Protein AF-A0A7X8EUK7-F1 (afdb_monomer)

pLDDT: mean 89.09, std 11.74, range [38.31, 98.75]

Secondary structure (DSSP, 8-state):
----HHHHHHHHHHHHHTT--BHHHHHHHHHHHHHHHHHHHHHHTTTS-HHHHHHHHHHHHHHHHHHHHHHHHHHHIIIII-HHHHHSBPPHHHHHHHHHHHHHHHHHHHGGGHHHHHHHHHHHTT--TTS---TTS-SS--GGGGGSHHHHHHHHHHHHHHHHHHHHHHHHHHHHHHHHT-HHHHHHHHHHHHHHHHHHHHHHHHHHHHHTS---HHHHHHHHHHHHHHHHHHHHHHHHHHHHHHHHHHHHTT----HHHHHHHHHHHHHHHHHHHHHHHHHHHT-HHHHHHHHHHHHHHHHHHHHHHHHHHHHHHTT-S-HHHHHHHHHHHHHHHHHHHHHHHHHHHHHHHHHHHHHHHHHHGGG-

Nearest PDB structures (foldseek):
  4q25-assembly1_B  TM=9.338E-01  e=1.033E-05  Pseudomonas aeruginosa PAO1
  1t72-assembly1_A  TM=9.064E-01  e=1.713E-05  Aquifex aeolicus
  1sum-assembly1_B  TM=8.845E-01  e=3.504E-05  Thermotoga maritima
  2cmr-assembly1_A  TM=4.093E-01  e=2.788E+00  Human immunodeficiency virus 1
  8qag-assembly1_A  TM=2.394E-01  e=1.104E+00  synthetic construct

Solvent-accessible surface area (backbone atoms only — not comparable to full-atom values): 18974 Å² total; per-residue (Å²): 137,86,90,45,60,68,61,54,52,51,50,53,30,52,44,18,71,72,68,72,33,35,30,48,59,49,54,55,50,50,41,52,46,52,46,55,52,30,51,56,42,45,60,66,23,64,91,49,55,73,65,50,35,32,50,26,42,34,53,39,50,52,31,48,53,36,34,53,53,54,48,52,51,48,50,47,39,37,68,73,74,40,47,68,60,25,66,33,70,37,51,45,67,54,53,52,50,52,54,52,48,48,57,52,50,36,47,68,68,45,54,87,47,41,69,62,45,48,54,51,19,36,54,73,68,67,58,65,98,80,59,80,76,64,81,47,58,72,84,56,67,55,81,79,40,56,84,41,49,75,58,36,52,52,28,47,51,54,43,52,50,51,51,46,53,53,40,52,53,34,41,56,36,12,52,47,14,45,75,71,64,37,69,67,38,30,55,49,28,54,56,47,36,57,30,46,51,48,38,40,53,53,51,47,56,49,46,53,55,52,71,74,45,96,63,51,74,68,54,48,55,48,47,56,50,48,50,52,39,42,51,36,47,40,52,38,31,53,37,25,39,52,41,19,53,50,29,51,52,28,59,77,70,70,50,65,77,51,74,67,54,48,57,56,47,52,58,40,48,53,30,26,53,49,8,35,54,24,12,50,49,9,62,72,69,69,37,53,69,33,20,55,51,11,48,56,24,33,58,48,28,54,52,42,46,56,51,51,51,52,53,48,52,52,32,49,77,67,68,72,52,59,70,70,47,47,52,56,50,55,55,48,46,51,38,46,42,52,38,17,53,33,18,39,55,43,12,47,51,44,48,51,52,54,54,50,52,55,50,53,54,60,55,60,62,73,78,116

Structure (mmCIF, N/CA/C/O backbone):
data_AF-A0A7X8EUK7-F1
#
_entry.id   AF-A0A7X8EUK7-F1
#
loop_
_atom_site.group_PDB
_atom_site.id
_atom_site.type_symbol
_atom_site.label_atom_id
_atom_site.label_alt_id
_atom_site.label_comp_id
_atom_site.label_asym_id
_atom_site.label_entity_id
_atom_site.label_seq_id
_atom_site.pdbx_PDB_ins_code
_atom_site.Cartn_x
_atom_site.Cartn_y
_atom_site.Cartn_z
_atom_site.occupancy
_atom_site.B_iso_or_equiv
_atom_site.auth_seq_id
_atom_site.auth_comp_id
_atom_site.auth_asym_id
_atom_site.auth_atom_id
_atom_site.pdbx_PDB_model_num
ATOM 1 N N . ILE A 1 1 ? 36.193 -11.032 -22.581 1.00 46.53 1 ILE A N 1
ATOM 2 C CA . ILE A 1 1 ? 34.739 -11.319 -22.522 1.00 46.53 1 ILE A CA 1
ATOM 3 C C . ILE A 1 1 ? 34.032 -9.972 -22.578 1.00 46.53 1 ILE A C 1
ATOM 5 O O . ILE A 1 1 ? 34.291 -9.153 -21.710 1.00 46.53 1 ILE A O 1
ATOM 9 N N . ILE A 1 2 ? 33.251 -9.698 -23.626 1.00 54.19 2 ILE A N 1
ATOM 10 C CA . ILE A 1 2 ? 32.552 -8.415 -23.804 1.00 54.19 2 ILE A CA 1
ATOM 11 C C . ILE A 1 2 ? 31.117 -8.608 -23.311 1.00 54.19 2 ILE A C 1
ATOM 13 O O . ILE A 1 2 ? 30.383 -9.389 -23.901 1.00 54.19 2 ILE A O 1
ATOM 17 N N . GLN A 1 3 ? 30.745 -7.936 -22.220 1.00 60.72 3 GLN A N 1
ATOM 18 C CA . GLN A 1 3 ? 29.404 -7.995 -21.603 1.00 60.72 3 GLN A CA 1
ATOM 19 C C . GLN A 1 3 ? 28.557 -6.745 -21.918 1.00 60.72 3 GLN A C 1
ATOM 21 O O . GLN A 1 3 ? 27.547 -6.491 -21.270 1.00 60.72 3 GLN A O 1
ATOM 26 N N . SER A 1 4 ? 28.979 -5.936 -22.897 1.00 68.75 4 SER A N 1
ATOM 27 C CA . SER A 1 4 ? 28.306 -4.697 -23.298 1.00 68.75 4 SER A CA 1
ATOM 28 C C . SER A 1 4 ? 27.824 -4.782 -24.747 1.00 68.75 4 SER A C 1
ATOM 30 O O . SER A 1 4 ? 28.620 -4.998 -25.667 1.00 68.75 4 SER A O 1
ATOM 32 N N . SER A 1 5 ? 26.515 -4.580 -24.943 1.00 73.94 5 SER A N 1
ATOM 33 C CA . SER A 1 5 ? 25.882 -4.547 -26.268 1.00 73.94 5 SER A CA 1
ATOM 34 C C . SER A 1 5 ? 26.504 -3.470 -27.158 1.00 73.94 5 SER A C 1
ATOM 36 O O . SER A 1 5 ? 26.914 -3.749 -28.286 1.00 73.94 5 SER A O 1
ATOM 38 N N . SER A 1 6 ? 26.677 -2.258 -26.619 1.00 76.75 6 SER A N 1
ATOM 39 C CA . SER A 1 6 ? 27.238 -1.117 -27.348 1.00 76.75 6 SER A CA 1
ATOM 40 C C . SER A 1 6 ? 28.695 -1.348 -27.752 1.00 76.75 6 SER A C 1
ATOM 42 O O . SER A 1 6 ? 29.075 -1.018 -28.875 1.00 76.75 6 SER A O 1
ATOM 44 N N . ALA A 1 7 ? 29.492 -2.001 -26.900 1.00 81.56 7 ALA A N 1
ATOM 45 C CA . ALA A 1 7 ? 30.862 -2.379 -27.240 1.00 81.56 7 ALA A CA 1
ATOM 46 C C . ALA A 1 7 ? 30.914 -3.398 -28.394 1.00 81.56 7 ALA A C 1
ATOM 48 O O . ALA A 1 7 ? 31.752 -3.272 -29.286 1.00 81.56 7 ALA A O 1
ATOM 49 N N . SER A 1 8 ? 30.005 -4.383 -28.417 1.00 85.19 8 SER A N 1
ATOM 50 C CA . SER A 1 8 ? 29.939 -5.372 -29.506 1.00 85.19 8 SER A CA 1
ATOM 51 C C . SER A 1 8 ? 29.565 -4.738 -30.853 1.00 85.19 8 SER A C 1
ATOM 53 O O . SER A 1 8 ? 30.238 -4.974 -31.857 1.00 85.19 8 SER A O 1
ATOM 55 N N . VAL A 1 9 ? 28.571 -3.840 -30.856 1.00 86.06 9 VAL A N 1
ATOM 56 C CA . VAL A 1 9 ? 28.154 -3.083 -32.046 1.00 86.06 9 VAL A CA 1
ATOM 57 C C . VAL A 1 9 ? 29.289 -2.186 -32.549 1.00 86.06 9 VAL A C 1
ATOM 59 O O . VAL A 1 9 ? 29.547 -2.161 -33.752 1.00 86.06 9 VAL A O 1
ATOM 62 N N . GLY A 1 10 ? 30.017 -1.512 -31.652 1.00 87.69 10 GLY A N 1
ATOM 63 C CA . GLY A 1 10 ? 31.154 -0.661 -32.020 1.00 87.69 10 GLY A CA 1
ATOM 64 C C . GLY A 1 10 ? 32.303 -1.429 -32.681 1.00 87.69 10 GLY A C 1
ATOM 65 O O . GLY A 1 10 ? 32.915 -0.939 -33.634 1.00 87.69 10 GLY A O 1
ATOM 66 N N . ILE A 1 11 ? 32.563 -2.670 -32.256 1.00 90.56 11 ILE A N 1
ATOM 67 C CA . ILE A 1 11 ? 33.559 -3.534 -32.909 1.00 90.56 11 ILE A CA 1
ATOM 68 C C . ILE A 1 11 ? 33.102 -3.906 -34.320 1.00 90.56 11 ILE A C 1
ATOM 70 O O . ILE A 1 11 ? 33.879 -3.780 -35.267 1.00 90.56 11 ILE A O 1
ATOM 74 N N . LEU A 1 12 ? 31.840 -4.315 -34.484 1.00 92.06 12 LEU A N 1
ATOM 75 C CA . LEU A 1 12 ? 31.295 -4.665 -35.796 1.00 92.06 12 LEU A CA 1
ATOM 76 C C . LEU A 1 12 ? 31.322 -3.471 -36.764 1.00 92.06 12 LEU A C 1
ATOM 78 O O . LEU A 1 12 ? 31.710 -3.624 -37.922 1.00 92.06 12 LEU A O 1
ATOM 82 N N . GLN A 1 13 ? 30.969 -2.276 -36.286 1.00 92.38 13 GLN A N 1
ATOM 83 C CA . GLN A 1 13 ? 31.076 -1.032 -37.052 1.00 92.38 13 GLN A CA 1
ATOM 84 C C . GLN A 1 13 ? 32.521 -0.743 -37.464 1.00 92.38 13 GLN A C 1
ATOM 86 O O . GLN A 1 13 ? 32.773 -0.413 -38.621 1.00 92.38 13 GLN A O 1
ATOM 91 N N . THR A 1 14 ? 33.479 -0.916 -36.552 1.00 91.94 14 THR A N 1
ATOM 92 C CA . THR A 1 14 ? 34.905 -0.724 -36.852 1.00 91.94 14 THR A CA 1
ATOM 93 C C . THR A 1 14 ? 35.380 -1.679 -37.950 1.00 91.94 14 THR A C 1
ATOM 95 O O . THR A 1 14 ? 36.020 -1.252 -38.907 1.00 91.94 14 THR A O 1
ATOM 98 N N . LEU A 1 15 ? 34.999 -2.958 -37.878 1.00 92.00 15 LEU A N 1
ATOM 99 C CA . LEU A 1 15 ? 35.332 -3.955 -38.903 1.00 92.00 15 LEU A CA 1
ATOM 100 C C . LEU A 1 15 ? 34.689 -3.636 -40.262 1.00 92.00 15 LEU A C 1
ATOM 102 O O . LEU A 1 15 ? 35.318 -3.805 -41.309 1.00 92.00 15 LEU A O 1
ATOM 106 N N . ALA A 1 16 ? 33.449 -3.144 -40.255 1.00 93.06 16 ALA A N 1
ATOM 107 C CA . ALA A 1 16 ? 32.768 -2.694 -41.464 1.00 93.06 16 ALA A CA 1
ATOM 108 C C . ALA A 1 16 ? 33.436 -1.451 -42.076 1.00 93.06 16 ALA A C 1
ATOM 110 O O . ALA A 1 16 ? 33.555 -1.361 -43.295 1.00 93.06 16 ALA A O 1
ATOM 111 N N . ALA A 1 17 ? 33.952 -0.537 -41.247 1.00 91.25 17 ALA A N 1
ATOM 112 C CA . ALA A 1 17 ? 34.736 0.620 -41.687 1.00 91.25 17 ALA A CA 1
ATOM 113 C C . ALA A 1 17 ? 35.985 0.218 -42.482 1.00 91.25 17 ALA A C 1
ATOM 115 O O . ALA A 1 17 ? 36.364 0.897 -43.432 1.00 91.25 17 ALA A O 1
ATOM 116 N N . SER A 1 18 ? 36.610 -0.899 -42.102 1.00 91.25 18 SER A N 1
ATOM 117 C CA . SER A 1 18 ? 37.764 -1.473 -42.799 1.00 91.25 18 SER A CA 1
ATOM 118 C C . SER A 1 18 ? 37.395 -2.243 -44.074 1.00 91.25 18 SER A C 1
ATOM 120 O O . SER A 1 18 ? 38.280 -2.799 -44.717 1.00 91.25 18 SER A O 1
ATOM 122 N N . GLY A 1 19 ? 36.110 -2.302 -44.444 1.00 87.81 19 GLY A N 1
ATOM 123 C CA . GLY A 1 19 ? 35.640 -2.998 -45.642 1.00 87.81 19 GLY A CA 1
ATOM 124 C C . GLY A 1 19 ? 35.714 -4.524 -45.543 1.00 87.81 19 GLY A C 1
ATOM 125 O O . GLY A 1 19 ? 35.818 -5.196 -46.564 1.00 87.81 19 GLY A O 1
ATOM 126 N N . LEU A 1 20 ? 35.685 -5.079 -44.326 1.00 87.69 20 LEU A N 1
ATOM 127 C CA . LEU A 1 20 ? 35.910 -6.510 -44.082 1.00 87.69 20 LEU A CA 1
ATOM 128 C C . LEU A 1 20 ? 34.624 -7.325 -43.892 1.00 87.69 20 LEU A C 1
ATOM 130 O O . LEU A 1 20 ? 34.697 -8.544 -43.746 1.00 87.69 20 LEU A O 1
ATOM 134 N N . VAL A 1 21 ? 33.454 -6.681 -43.851 1.00 94.69 21 VAL A N 1
ATOM 135 C CA . VAL A 1 21 ? 32.212 -7.325 -43.400 1.00 94.69 21 VAL A CA 1
ATOM 136 C C . VAL A 1 21 ? 31.152 -7.336 -44.507 1.00 94.69 21 VAL A C 1
ATOM 138 O O . VAL A 1 21 ? 30.598 -6.282 -44.838 1.00 94.69 21 VAL A O 1
ATOM 141 N N . PRO A 1 22 ? 30.822 -8.520 -45.055 1.00 94.69 22 PRO A N 1
ATOM 142 C CA . PRO A 1 22 ? 29.668 -8.695 -45.929 1.00 94.69 22 PRO A CA 1
ATOM 143 C C . PRO A 1 22 ? 28.351 -8.389 -45.205 1.00 94.69 22 PRO A C 1
ATOM 145 O O . PRO A 1 22 ? 28.196 -8.680 -44.015 1.00 94.69 22 PRO A O 1
ATOM 148 N N . PHE A 1 23 ? 27.373 -7.847 -45.927 1.00 94.62 23 PHE A N 1
ATOM 149 C CA . PHE A 1 23 ? 26.086 -7.429 -45.372 1.00 94.62 23 PHE A CA 1
ATOM 150 C C . PHE A 1 23 ? 25.356 -8.582 -44.685 1.00 94.62 23 PHE A C 1
ATOM 152 O O . PHE A 1 23 ? 24.884 -8.437 -43.556 1.00 94.62 23 PHE A O 1
ATOM 159 N N . ASN A 1 24 ? 25.285 -9.744 -45.334 1.00 94.19 24 ASN A N 1
ATOM 160 C CA . ASN A 1 24 ? 24.608 -10.906 -44.763 1.00 94.19 24 ASN A CA 1
ATOM 161 C C . ASN A 1 24 ? 25.242 -11.342 -43.428 1.00 94.19 24 ASN A C 1
ATOM 163 O O . ASN A 1 24 ? 24.524 -11.602 -42.465 1.00 94.19 24 ASN A O 1
ATOM 167 N N . ALA A 1 25 ? 26.573 -11.357 -43.348 1.00 94.12 25 ALA A N 1
ATOM 168 C CA . ALA A 1 25 ? 27.320 -11.709 -42.153 1.00 94.12 25 ALA A CA 1
ATOM 169 C C . ALA A 1 25 ? 27.035 -10.714 -41.025 1.00 94.12 25 ALA A C 1
ATOM 171 O O . ALA A 1 25 ? 26.732 -11.136 -39.912 1.00 94.12 25 ALA A O 1
ATOM 172 N N . ALA A 1 26 ? 27.042 -9.409 -41.318 1.00 94.38 26 ALA A N 1
ATOM 173 C CA . ALA A 1 26 ? 26.708 -8.386 -40.332 1.00 94.38 26 ALA A CA 1
ATOM 174 C C . ALA A 1 26 ? 25.299 -8.561 -39.757 1.00 94.38 26 ALA A C 1
ATOM 176 O O . ALA A 1 26 ? 25.136 -8.472 -38.544 1.00 94.38 26 ALA A O 1
ATOM 177 N N . VAL A 1 27 ? 24.295 -8.861 -40.589 1.00 94.19 27 VAL A N 1
ATOM 178 C CA . VAL A 1 27 ? 22.923 -9.098 -40.110 1.00 94.19 27 VAL A CA 1
ATOM 179 C C . VAL A 1 27 ? 22.887 -10.251 -39.109 1.00 94.19 27 VAL A C 1
ATOM 181 O O . VAL A 1 27 ? 22.342 -10.083 -38.022 1.00 94.19 27 VAL A O 1
ATOM 184 N N . TYR A 1 28 ? 23.508 -11.394 -39.414 1.00 94.00 28 TYR A N 1
ATOM 185 C CA . TYR A 1 28 ? 23.512 -12.536 -38.491 1.00 94.00 28 TYR A CA 1
ATOM 186 C C . TYR A 1 28 ? 24.353 -12.294 -37.232 1.00 94.00 28 TYR A C 1
ATOM 188 O O . TYR A 1 28 ? 23.990 -12.774 -36.159 1.00 94.00 28 TYR A O 1
ATOM 196 N N . ILE A 1 29 ? 25.436 -11.515 -37.326 1.00 93.25 29 ILE A N 1
ATOM 197 C CA . ILE A 1 29 ? 26.198 -11.086 -36.147 1.00 93.25 29 ILE A CA 1
ATOM 198 C C . ILE A 1 29 ? 25.321 -10.205 -35.247 1.00 93.25 29 ILE A C 1
ATOM 200 O O . ILE A 1 29 ? 25.274 -10.442 -34.043 1.00 93.25 29 ILE A O 1
ATOM 204 N N . ILE A 1 30 ? 24.572 -9.251 -35.812 1.00 91.75 30 ILE A N 1
ATOM 205 C CA . ILE A 1 30 ? 23.636 -8.400 -35.055 1.00 91.75 30 ILE A CA 1
ATOM 206 C C . ILE A 1 30 ? 22.572 -9.255 -34.350 1.00 91.75 30 ILE A C 1
ATOM 208 O O . ILE A 1 30 ? 22.301 -9.030 -33.173 1.00 91.75 30 ILE A O 1
ATOM 212 N N . MET A 1 31 ? 22.021 -10.270 -35.025 1.00 92.75 31 MET A N 1
ATOM 213 C CA . MET A 1 31 ? 21.087 -11.222 -34.409 1.00 92.75 31 MET A CA 1
ATOM 214 C C . MET A 1 31 ? 21.711 -11.942 -33.203 1.00 92.75 31 MET A C 1
ATOM 216 O O . MET A 1 31 ? 21.119 -11.998 -32.127 1.00 92.75 31 MET A O 1
ATOM 220 N N . GLY A 1 32 ? 22.944 -12.436 -33.354 1.00 90.44 32 GLY A N 1
ATOM 221 C CA . GLY A 1 32 ? 23.687 -13.061 -32.259 1.00 90.44 32 GLY A CA 1
ATOM 222 C C . GLY A 1 32 ? 23.960 -12.103 -31.095 1.00 90.44 32 GLY A C 1
ATOM 223 O O . GLY A 1 32 ? 23.830 -12.495 -29.937 1.00 90.44 32 GLY A O 1
ATOM 224 N N . GLN A 1 33 ? 24.277 -10.838 -31.385 1.00 88.88 33 GLN A N 1
ATOM 225 C CA . GLN A 1 33 ? 24.471 -9.805 -30.366 1.00 88.88 33 GLN A CA 1
ATOM 226 C C . GLN A 1 33 ? 23.198 -9.570 -29.542 1.00 88.88 33 GLN A C 1
ATOM 228 O O . GLN A 1 33 ? 23.301 -9.493 -28.323 1.00 88.88 33 GLN A O 1
ATOM 233 N N . ASN A 1 34 ? 22.015 -9.525 -30.169 1.00 86.75 34 ASN A N 1
ATOM 234 C CA . ASN A 1 34 ? 20.734 -9.332 -29.470 1.00 86.75 34 ASN A CA 1
ATOM 235 C C . ASN A 1 34 ? 20.377 -10.494 -28.530 1.00 86.75 34 ASN A C 1
ATOM 237 O O . ASN A 1 34 ? 19.800 -10.280 -27.470 1.00 86.75 34 ASN A O 1
ATOM 241 N N . ILE A 1 35 ? 20.764 -11.729 -28.861 1.00 89.38 35 ILE A N 1
ATOM 242 C CA . ILE A 1 35 ? 20.675 -12.839 -27.898 1.00 89.38 35 ILE A CA 1
ATOM 243 C C . ILE A 1 35 ? 21.724 -12.660 -26.789 1.00 89.38 35 ILE A C 1
ATOM 245 O O . ILE A 1 35 ? 21.432 -12.862 -25.611 1.00 89.38 35 ILE A O 1
ATOM 249 N N . GLY A 1 36 ? 22.943 -12.258 -27.154 1.00 85.88 36 GLY A N 1
ATOM 250 C CA . GLY A 1 36 ? 24.055 -12.067 -26.223 1.00 85.88 36 GLY A CA 1
ATOM 251 C C . GLY A 1 36 ? 23.775 -11.046 -25.117 1.00 85.88 36 GLY A C 1
ATOM 252 O O . GLY A 1 36 ? 24.170 -11.277 -23.976 1.00 85.88 36 GLY A O 1
ATOM 253 N N . THR A 1 37 ? 23.042 -9.964 -25.404 1.00 84.38 37 THR A N 1
ATOM 254 C CA . THR A 1 37 ? 22.663 -8.946 -24.400 1.00 84.38 37 THR A CA 1
ATOM 255 C C . THR A 1 37 ? 21.820 -9.508 -23.255 1.00 84.38 37 THR A C 1
ATOM 257 O O . THR A 1 37 ? 21.841 -8.973 -22.146 1.00 84.38 37 THR A O 1
ATOM 260 N N . CYS A 1 38 ? 21.107 -10.612 -23.491 1.00 88.19 38 CYS A N 1
ATOM 261 C CA . CYS A 1 38 ? 20.254 -11.242 -22.490 1.00 88.19 38 CYS A CA 1
ATOM 262 C C . CYS A 1 38 ? 21.061 -11.954 -21.399 1.00 88.19 38 CYS A C 1
ATOM 264 O O . CYS A 1 38 ? 20.549 -12.144 -20.297 1.00 88.19 38 CYS A O 1
ATOM 266 N N . ILE A 1 39 ? 22.320 -12.327 -21.665 1.00 87.25 39 ILE A N 1
ATOM 267 C CA . I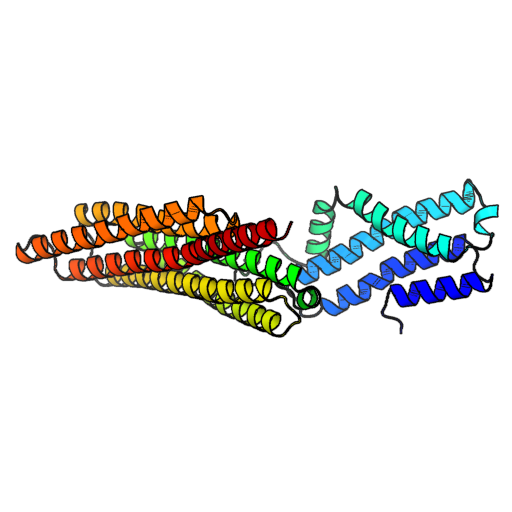LE A 1 39 ? 23.179 -13.013 -20.687 1.00 87.25 39 ILE A CA 1
ATOM 268 C C . ILE A 1 39 ? 23.374 -12.146 -19.444 1.00 87.25 39 ILE A C 1
ATOM 270 O O . ILE A 1 39 ? 23.266 -12.652 -18.329 1.00 87.25 39 ILE A O 1
ATOM 274 N N . THR A 1 40 ? 23.591 -10.842 -19.617 1.00 82.12 40 THR A N 1
ATOM 275 C CA . THR A 1 40 ? 23.768 -9.910 -18.498 1.00 82.12 40 THR A CA 1
ATOM 276 C C . THR A 1 40 ? 22.517 -9.854 -17.620 1.00 82.12 40 THR A C 1
ATOM 278 O O . THR A 1 40 ? 22.620 -9.915 -16.398 1.00 82.12 40 THR A O 1
ATOM 281 N N . ALA A 1 41 ? 21.327 -9.825 -18.232 1.00 81.62 41 ALA A N 1
ATOM 282 C CA . ALA A 1 41 ? 20.056 -9.843 -17.508 1.00 81.62 41 ALA A CA 1
ATOM 283 C C . ALA A 1 41 ? 19.824 -11.173 -16.770 1.00 81.62 41 ALA A C 1
ATOM 285 O O . ALA A 1 41 ? 19.385 -11.169 -15.622 1.00 81.62 41 ALA A O 1
ATOM 286 N N . LEU A 1 42 ? 20.164 -12.307 -17.395 1.00 85.81 42 LEU A N 1
ATOM 287 C CA . LEU A 1 42 ? 20.063 -13.627 -16.769 1.00 85.81 42 LEU A CA 1
ATOM 288 C C . LEU A 1 42 ? 21.003 -13.753 -15.569 1.00 85.81 42 LEU A C 1
ATOM 290 O O . LEU A 1 42 ? 20.552 -14.155 -14.500 1.00 85.81 42 LEU A O 1
ATOM 294 N N . LEU A 1 43 ? 22.273 -13.364 -15.719 1.00 83.19 43 LEU A N 1
ATOM 295 C CA . LEU A 1 43 ? 23.249 -13.373 -14.627 1.00 83.19 43 LEU A CA 1
ATOM 296 C C . LEU A 1 43 ? 22.824 -12.440 -13.488 1.00 83.19 43 LEU A C 1
ATOM 298 O O . LEU A 1 43 ? 22.863 -12.846 -12.332 1.00 83.19 43 LEU A O 1
ATOM 302 N N . SER A 1 44 ? 22.347 -11.235 -13.813 1.00 76.62 44 SER A N 1
ATOM 303 C CA . SER A 1 44 ? 21.826 -10.273 -12.834 1.00 76.62 44 SER A CA 1
ATOM 304 C C . SER A 1 44 ? 20.586 -10.783 -12.093 1.00 76.62 44 SER A C 1
ATOM 306 O O . SER A 1 44 ? 20.341 -10.354 -10.972 1.00 76.62 44 SER A O 1
ATOM 308 N N . SER A 1 45 ? 19.808 -11.689 -12.690 1.00 81.19 45 SER A N 1
ATOM 309 C CA . SER A 1 45 ? 18.629 -12.274 -12.040 1.00 81.19 45 SER A CA 1
ATOM 310 C C . SER A 1 45 ? 18.951 -13.430 -11.080 1.00 81.19 45 SER A C 1
ATOM 312 O O . SER A 1 45 ? 18.069 -13.904 -10.356 1.00 81.19 45 SER A O 1
ATOM 314 N N . ILE A 1 46 ? 20.201 -13.909 -11.046 1.00 78.50 46 ILE A N 1
ATOM 315 C CA . ILE A 1 46 ? 20.626 -14.957 -10.111 1.00 78.50 46 ILE A CA 1
ATOM 316 C C . ILE A 1 46 ? 20.618 -14.369 -8.696 1.00 78.50 46 ILE A C 1
ATOM 318 O O . ILE A 1 46 ? 21.391 -13.473 -8.385 1.00 78.50 46 ILE A O 1
ATOM 322 N N . GLY A 1 47 ? 19.732 -14.888 -7.843 1.00 67.44 47 GLY A N 1
ATOM 323 C CA . GLY A 1 47 ? 19.518 -14.375 -6.483 1.00 67.44 47 GLY A CA 1
ATOM 324 C C . GLY A 1 47 ? 18.464 -13.268 -6.373 1.00 67.44 47 GLY A C 1
ATOM 325 O O . GLY A 1 47 ? 18.140 -12.878 -5.261 1.00 67.44 47 GLY A O 1
ATOM 326 N N . ALA A 1 48 ? 17.890 -12.811 -7.490 1.00 72.00 48 ALA A N 1
ATOM 327 C CA . ALA A 1 48 ? 16.830 -11.805 -7.492 1.00 72.00 48 ALA A CA 1
ATOM 328 C C . ALA A 1 48 ? 15.430 -12.404 -7.242 1.00 72.00 48 ALA A C 1
ATOM 330 O O . ALA A 1 48 ? 15.233 -13.630 -7.296 1.00 72.00 48 ALA A O 1
ATOM 331 N N . SER A 1 49 ? 14.476 -11.493 -7.028 1.00 72.06 49 SER A N 1
ATOM 332 C CA . SER A 1 49 ? 13.035 -11.716 -6.857 1.00 72.06 49 SER A CA 1
ATOM 333 C C . SER A 1 49 ? 12.447 -12.609 -7.964 1.00 72.06 49 SER A C 1
ATOM 335 O O . SER A 1 49 ? 12.994 -12.720 -9.075 1.00 72.06 49 SER A O 1
ATOM 337 N N . ARG A 1 50 ? 11.328 -13.292 -7.694 1.00 72.62 50 ARG A N 1
ATOM 338 C CA . ARG A 1 50 ? 10.711 -14.198 -8.691 1.00 72.62 50 ARG A CA 1
ATOM 339 C C . ARG A 1 50 ? 10.285 -13.430 -9.939 1.00 72.62 50 ARG A C 1
ATOM 341 O O . ARG A 1 50 ? 10.477 -13.914 -11.062 1.00 72.62 50 ARG A O 1
ATOM 348 N N . ASN A 1 51 ? 9.778 -12.219 -9.734 1.00 70.94 51 ASN A N 1
ATOM 349 C CA . ASN A 1 51 ? 9.390 -11.297 -10.792 1.00 70.94 51 ASN A CA 1
ATOM 350 C C . ASN A 1 51 ? 10.603 -10.831 -11.610 1.00 70.94 51 ASN A C 1
ATOM 352 O O . ASN A 1 51 ? 10.548 -10.871 -12.841 1.00 70.94 51 ASN A O 1
ATOM 356 N N . ALA A 1 52 ? 11.736 -10.522 -10.969 1.00 72.06 52 ALA A N 1
ATOM 357 C CA . ALA A 1 52 ? 12.971 -10.155 -11.664 1.00 72.06 52 ALA A CA 1
ATOM 358 C C . ALA A 1 52 ? 13.522 -11.300 -12.534 1.00 72.06 52 ALA A C 1
ATOM 360 O O . ALA A 1 52 ? 13.947 -11.072 -13.671 1.00 72.06 52 ALA A O 1
ATOM 361 N N . LYS A 1 53 ? 13.454 -12.551 -12.055 1.00 82.44 53 LYS A N 1
ATOM 362 C CA . LYS A 1 53 ? 13.790 -13.738 -12.866 1.00 82.44 53 LYS A CA 1
ATOM 363 C C . LYS A 1 53 ? 12.845 -13.900 -14.049 1.00 82.44 53 LYS A C 1
ATOM 365 O O . LYS A 1 53 ? 13.303 -14.133 -15.167 1.00 82.44 53 LYS A O 1
ATOM 370 N N . SER A 1 54 ? 11.539 -13.735 -13.832 1.00 82.94 54 SER A N 1
ATOM 371 C CA . SER A 1 54 ? 10.552 -13.772 -14.915 1.00 82.94 54 SER A CA 1
ATOM 372 C C . SER A 1 54 ? 10.842 -12.698 -15.969 1.00 82.94 54 SER A C 1
ATOM 374 O O . SER A 1 54 ? 10.816 -13.000 -17.159 1.00 82.94 54 SER A O 1
ATOM 376 N N . ALA A 1 55 ? 11.199 -11.477 -15.560 1.00 83.38 55 ALA A N 1
ATOM 377 C CA . ALA A 1 55 ? 11.590 -10.401 -16.468 1.00 83.38 55 ALA A CA 1
ATOM 378 C C . ALA A 1 55 ? 12.844 -10.735 -17.290 1.00 83.38 55 ALA A C 1
ATOM 380 O O . ALA A 1 55 ? 12.867 -10.503 -18.500 1.00 83.38 55 ALA A O 1
ATOM 381 N N . ALA A 1 56 ? 13.856 -11.357 -16.680 1.00 86.75 56 ALA A N 1
ATOM 382 C CA . ALA A 1 56 ? 15.041 -11.817 -17.402 1.00 86.75 56 ALA A CA 1
ATOM 383 C C . ALA A 1 56 ? 14.707 -12.905 -18.443 1.00 86.75 56 ALA A C 1
ATOM 385 O O . ALA A 1 56 ? 15.180 -12.836 -19.581 1.00 86.75 56 ALA A O 1
ATOM 386 N N . TYR A 1 57 ? 13.843 -13.868 -18.099 1.00 90.00 57 TYR A N 1
ATOM 387 C CA . TYR A 1 57 ? 13.356 -14.873 -19.053 1.00 90.00 57 TYR A CA 1
ATOM 388 C C . TYR A 1 57 ? 12.490 -14.266 -20.161 1.00 90.00 57 TYR A C 1
ATOM 390 O O . TYR A 1 57 ? 12.611 -14.679 -21.312 1.00 90.00 57 TYR A O 1
ATOM 398 N N . MET A 1 58 ? 11.659 -13.265 -19.856 1.00 90.81 58 MET A N 1
ATOM 399 C CA . MET A 1 58 ? 10.913 -12.525 -20.877 1.00 90.81 58 MET A CA 1
ATOM 400 C C . MET A 1 58 ? 11.856 -11.837 -21.861 1.00 90.81 58 MET A C 1
ATOM 402 O O . MET A 1 58 ? 11.689 -11.999 -23.067 1.00 90.81 58 MET A O 1
ATOM 406 N N . HIS A 1 59 ? 12.873 -11.127 -21.365 1.00 90.00 59 HIS A N 1
ATOM 407 C CA . HIS A 1 59 ? 13.855 -10.450 -22.210 1.00 90.00 59 HIS A CA 1
ATOM 408 C C . HIS A 1 59 ? 14.590 -11.441 -23.130 1.00 90.00 59 HIS A C 1
ATOM 410 O O . HIS A 1 59 ? 14.732 -11.188 -24.329 1.00 90.00 59 HIS A O 1
ATOM 416 N N . LEU A 1 60 ? 14.971 -12.610 -22.602 1.00 91.44 60 LEU A N 1
ATOM 417 C CA . LEU A 1 60 ? 15.554 -13.695 -23.391 1.00 91.44 60 LEU A CA 1
ATOM 418 C C . LEU A 1 60 ? 14.596 -14.191 -24.484 1.00 91.44 60 LEU A C 1
ATOM 420 O O . LEU A 1 60 ? 14.992 -14.312 -25.641 1.00 91.44 60 LEU A O 1
ATOM 424 N N . LEU A 1 61 ? 13.339 -14.475 -24.135 1.00 93.00 61 LEU A N 1
ATOM 425 C CA . LEU A 1 61 ? 12.345 -14.989 -25.078 1.00 93.00 61 LEU A CA 1
ATOM 426 C C . LEU A 1 61 ? 12.025 -13.979 -26.183 1.00 93.00 61 LEU A C 1
ATOM 428 O O . LEU A 1 61 ? 11.982 -14.369 -27.349 1.00 93.00 61 LEU A O 1
ATOM 432 N N . PHE A 1 62 ? 11.872 -12.693 -25.850 1.00 92.31 62 PHE A N 1
ATOM 433 C CA . PHE A 1 62 ? 11.682 -11.624 -26.836 1.00 92.31 62 PHE A CA 1
ATOM 434 C C . PHE A 1 62 ? 12.821 -11.603 -27.860 1.00 92.31 62 PHE A C 1
ATOM 436 O O . PHE A 1 62 ? 12.569 -11.603 -29.067 1.00 92.31 62 PHE A O 1
ATOM 443 N N . ASN A 1 63 ? 14.074 -11.658 -27.397 1.00 91.25 63 ASN A N 1
ATOM 444 C CA . ASN A 1 63 ? 15.231 -11.630 -28.288 1.00 91.25 63 ASN A CA 1
ATOM 445 C C . ASN A 1 63 ? 15.410 -12.925 -29.082 1.00 91.25 63 ASN A C 1
ATOM 447 O O . ASN A 1 63 ? 15.779 -12.851 -30.251 1.00 91.25 63 ASN A O 1
ATOM 451 N N . ILE A 1 64 ? 15.125 -14.100 -28.510 1.00 93.94 64 ILE A N 1
ATOM 452 C CA . ILE A 1 64 ? 15.183 -15.376 -29.242 1.00 93.94 64 ILE A CA 1
ATOM 453 C C . ILE A 1 64 ? 14.117 -15.413 -30.339 1.00 93.94 64 ILE A C 1
ATOM 455 O O . ILE A 1 64 ? 14.440 -15.704 -31.490 1.00 93.94 64 ILE A O 1
ATOM 459 N N . ILE A 1 65 ? 12.862 -15.098 -30.011 1.00 95.00 65 ILE A N 1
ATOM 460 C CA . ILE A 1 65 ? 11.754 -15.136 -30.973 1.00 95.00 65 ILE A CA 1
ATOM 461 C C . ILE A 1 65 ? 11.984 -14.095 -32.074 1.00 95.00 65 ILE A C 1
ATOM 463 O O . ILE A 1 65 ? 11.922 -14.438 -33.256 1.00 95.00 65 ILE A O 1
ATOM 467 N N . GLY A 1 66 ? 12.325 -12.856 -31.702 1.00 93.56 66 GLY A N 1
ATOM 468 C CA . GLY A 1 66 ? 12.679 -11.804 -32.656 1.00 93.56 66 GLY A CA 1
ATOM 469 C C . GLY A 1 66 ? 13.830 -12.232 -33.563 1.00 93.56 66 GLY A C 1
ATOM 470 O O . GLY A 1 66 ? 13.719 -12.168 -34.786 1.00 93.56 66 GLY A O 1
ATOM 471 N N . THR A 1 67 ? 14.905 -12.770 -32.983 1.00 94.44 67 THR A N 1
ATOM 472 C CA . THR A 1 67 ? 16.063 -13.264 -33.740 1.00 94.44 67 THR A CA 1
ATOM 473 C C . THR A 1 67 ? 15.672 -14.349 -34.734 1.00 94.44 67 THR A C 1
ATOM 475 O O . THR A 1 67 ? 16.107 -14.287 -35.882 1.00 94.44 67 THR A O 1
ATOM 478 N N . ILE A 1 68 ? 14.840 -15.318 -34.346 1.00 95.75 68 ILE A N 1
ATOM 479 C CA . ILE A 1 68 ? 14.376 -16.374 -35.256 1.00 95.75 68 ILE A CA 1
ATOM 480 C C . ILE A 1 68 ? 13.596 -15.761 -36.425 1.00 95.75 68 ILE A C 1
ATOM 482 O O . ILE A 1 68 ? 13.915 -16.046 -37.580 1.00 95.75 68 ILE A O 1
ATOM 486 N N . ILE A 1 69 ? 12.628 -14.883 -36.145 1.00 95.50 69 ILE A N 1
ATOM 487 C CA . ILE A 1 69 ? 11.797 -14.234 -37.169 1.00 95.50 69 ILE A CA 1
ATOM 488 C C . ILE A 1 69 ? 12.670 -13.443 -38.152 1.00 95.50 69 ILE A C 1
ATOM 490 O O . ILE A 1 69 ? 12.626 -13.684 -39.361 1.00 95.50 69 ILE A O 1
ATOM 494 N N . PHE A 1 70 ? 13.507 -12.534 -37.649 1.00 95.06 70 PHE A N 1
ATOM 495 C CA . PHE A 1 70 ? 14.330 -11.671 -38.498 1.00 95.06 70 PHE A CA 1
ATOM 496 C C . PHE A 1 70 ? 15.470 -12.424 -39.190 1.00 95.06 70 PHE A C 1
ATOM 498 O O . PHE A 1 70 ? 15.839 -12.058 -40.306 1.00 95.06 70 PHE A O 1
ATOM 505 N N . SER A 1 71 ? 15.983 -13.511 -38.606 1.00 94.38 71 SER A N 1
ATOM 506 C CA . SER A 1 71 ? 16.947 -14.386 -39.285 1.00 94.38 71 SER A CA 1
ATOM 507 C C . SER A 1 71 ? 16.303 -15.120 -40.457 1.00 94.38 71 SER A C 1
ATOM 509 O O . SER A 1 71 ? 16.905 -15.184 -41.524 1.00 94.38 71 SER A O 1
ATOM 511 N N . VAL A 1 72 ? 15.074 -15.630 -40.306 1.00 95.25 72 VAL A N 1
ATOM 512 C CA . VAL A 1 72 ? 14.331 -16.258 -41.413 1.00 95.25 72 VAL A CA 1
ATOM 513 C C . VAL A 1 72 ? 14.069 -15.245 -42.528 1.00 95.25 72 VAL A C 1
ATOM 515 O O . VAL A 1 72 ? 14.332 -15.544 -43.694 1.00 95.25 72 VAL A O 1
ATOM 518 N N . ILE A 1 73 ? 13.641 -14.026 -42.182 1.00 94.56 73 ILE A N 1
ATOM 519 C CA . ILE A 1 73 ? 13.470 -12.929 -43.147 1.00 94.56 73 ILE A CA 1
ATOM 520 C C . ILE A 1 73 ? 14.796 -12.621 -43.855 1.00 94.56 73 ILE A C 1
ATOM 522 O O . ILE A 1 73 ? 14.829 -12.537 -45.082 1.00 94.56 73 ILE A O 1
ATOM 526 N N . GLY A 1 74 ? 15.898 -12.510 -43.108 1.00 93.44 74 GLY A N 1
ATOM 527 C CA . GLY A 1 74 ? 17.233 -12.279 -43.657 1.00 93.44 74 GLY A CA 1
ATOM 528 C C . GLY A 1 74 ? 17.681 -13.389 -44.610 1.00 93.44 74 GLY A C 1
ATOM 529 O O . GLY A 1 74 ? 18.190 -13.100 -45.691 1.00 93.44 74 GLY A O 1
ATOM 530 N N . ILE A 1 75 ? 17.431 -14.656 -44.268 1.00 93.31 75 ILE A N 1
ATOM 531 C CA . ILE A 1 75 ? 17.739 -15.805 -45.131 1.00 93.31 75 ILE A CA 1
ATOM 532 C C . ILE A 1 75 ? 16.957 -15.715 -46.441 1.00 93.31 75 ILE A C 1
ATOM 534 O O . ILE A 1 75 ? 17.552 -15.867 -47.507 1.00 93.31 75 ILE A O 1
ATOM 538 N N . ILE A 1 76 ? 15.649 -15.456 -46.379 1.00 93.88 76 ILE A N 1
ATOM 539 C CA . ILE A 1 76 ? 14.808 -15.312 -47.575 1.00 93.88 76 ILE A CA 1
ATOM 540 C C . ILE A 1 76 ? 15.311 -14.138 -48.422 1.00 93.88 76 ILE A C 1
ATOM 542 O O . ILE A 1 76 ? 15.506 -14.285 -49.628 1.00 93.88 76 ILE A O 1
ATOM 546 N N . TYR A 1 77 ? 15.601 -13.000 -47.794 1.00 93.38 77 TYR A N 1
ATOM 547 C CA . TYR A 1 77 ? 16.077 -11.811 -48.487 1.00 93.38 77 TYR A CA 1
ATOM 548 C C . TYR A 1 77 ? 17.412 -12.052 -49.202 1.00 93.38 77 TYR A C 1
ATOM 550 O O . TYR A 1 77 ? 17.508 -11.850 -50.412 1.00 93.38 77 TYR A O 1
ATOM 558 N N . PHE A 1 78 ? 18.427 -12.558 -48.497 1.00 93.25 78 PHE A N 1
ATOM 559 C CA . PHE A 1 78 ? 19.766 -12.758 -49.060 1.00 93.25 78 PHE A CA 1
ATOM 560 C C . PHE A 1 78 ? 19.909 -14.011 -49.928 1.00 93.25 78 PHE A C 1
ATOM 562 O O . PHE A 1 78 ? 20.914 -14.134 -50.618 1.00 93.25 78 PHE A O 1
ATOM 569 N N . LYS A 1 79 ? 18.969 -14.963 -49.910 1.00 90.62 79 LYS A N 1
ATOM 570 C CA . LYS A 1 79 ? 19.034 -16.140 -50.798 1.00 90.62 79 LYS A CA 1
ATOM 571 C C . LYS A 1 79 ? 18.079 -16.073 -51.980 1.00 90.62 79 LYS A C 1
ATOM 573 O O . LYS A 1 79 ? 18.438 -16.560 -53.045 1.00 90.62 79 LYS A O 1
ATOM 578 N N . ALA A 1 80 ? 16.885 -15.515 -51.800 1.00 91.00 80 ALA A N 1
ATOM 579 C CA . ALA A 1 80 ? 15.835 -15.556 -52.815 1.00 91.00 80 ALA A CA 1
ATOM 580 C C . ALA A 1 80 ? 15.596 -14.203 -53.498 1.00 91.00 80 ALA A C 1
ATOM 582 O O . ALA A 1 80 ? 15.300 -14.183 -54.687 1.00 91.00 80 ALA A O 1
ATOM 583 N N . ILE A 1 81 ? 15.725 -13.086 -52.773 1.00 92.06 81 ILE A N 1
ATOM 584 C CA . ILE A 1 81 ? 15.343 -11.762 -53.292 1.00 92.06 81 ILE A CA 1
ATOM 585 C C . ILE A 1 81 ? 16.553 -11.008 -53.847 1.00 92.06 81 ILE A C 1
ATOM 587 O O . ILE A 1 81 ? 16.528 -10.564 -54.991 1.00 92.06 81 ILE A O 1
ATOM 591 N N . ASN A 1 82 ? 17.619 -10.858 -53.055 1.00 91.31 82 ASN A N 1
ATOM 592 C CA . ASN A 1 82 ? 18.797 -10.091 -53.454 1.00 91.31 82 ASN A CA 1
ATOM 593 C C . ASN A 1 82 ? 20.120 -10.715 -52.962 1.00 91.31 82 ASN A C 1
ATOM 595 O O . ASN A 1 82 ? 20.743 -10.220 -52.015 1.00 91.31 82 ASN A O 1
ATOM 599 N N . PRO A 1 83 ? 20.588 -11.796 -53.615 1.00 89.75 83 PRO A N 1
ATOM 600 C CA . PRO A 1 83 ? 21.819 -12.479 -53.220 1.00 89.75 83 PRO A CA 1
ATOM 601 C C . PRO A 1 83 ? 23.079 -11.627 -53.352 1.00 89.75 83 PRO A C 1
ATOM 603 O O . PRO A 1 83 ? 23.976 -11.708 -52.513 1.00 89.75 83 PRO A O 1
ATOM 606 N N . LEU A 1 84 ? 23.130 -10.772 -54.375 1.00 90.19 84 LEU A N 1
ATOM 607 C CA . LEU A 1 84 ? 24.282 -9.910 -54.635 1.00 90.19 84 LEU A CA 1
ATOM 608 C C . LEU A 1 84 ? 24.461 -8.858 -53.538 1.00 90.19 84 LEU A C 1
ATOM 610 O O . LEU A 1 84 ? 25.588 -8.595 -53.125 1.00 90.19 84 LEU A O 1
ATOM 614 N N . GLN A 1 85 ? 23.366 -8.309 -53.008 1.00 88.94 85 GLN A N 1
ATOM 615 C CA . GLN A 1 85 ? 23.439 -7.358 -51.900 1.00 88.94 85 GLN A CA 1
ATOM 616 C C . GLN A 1 85 ? 23.986 -7.994 -50.619 1.00 88.94 85 GLN A C 1
ATOM 618 O O . GLN A 1 85 ? 24.706 -7.332 -49.878 1.00 88.94 85 GLN A O 1
ATOM 623 N N . GLY A 1 86 ? 23.697 -9.275 -50.374 1.00 86.75 86 GLY A N 1
ATOM 624 C CA . GLY A 1 86 ? 24.237 -9.999 -49.221 1.00 86.75 86 GLY A CA 1
ATOM 625 C C . GLY A 1 86 ? 25.764 -10.111 -49.232 1.00 86.75 86 GLY A C 1
ATOM 626 O O . GLY A 1 86 ? 26.372 -10.112 -48.165 1.00 86.75 86 GLY A O 1
ATOM 627 N N . LEU A 1 87 ? 26.369 -10.171 -50.423 1.00 89.56 87 LEU A N 1
ATOM 628 C CA . LEU A 1 87 ? 27.823 -10.219 -50.627 1.00 89.56 87 LEU A CA 1
ATOM 629 C C . LEU A 1 87 ? 28.481 -8.831 -50.620 1.00 89.56 87 LEU A C 1
ATOM 631 O O . LEU A 1 87 ? 29.701 -8.737 -50.502 1.00 89.56 87 LEU A O 1
ATOM 635 N N . GLY A 1 88 ? 27.690 -7.764 -50.758 1.00 92.06 88 GLY A N 1
ATOM 636 C CA . GLY A 1 88 ? 28.174 -6.391 -50.678 1.00 92.06 88 GLY A CA 1
ATOM 637 C C . GLY A 1 88 ? 28.679 -6.041 -49.279 1.00 92.06 88 GLY A C 1
ATOM 638 O O . GLY A 1 88 ? 28.285 -6.655 -48.288 1.00 92.06 88 GLY A O 1
ATOM 639 N N . LEU A 1 89 ? 29.547 -5.035 -49.195 1.00 93.75 89 LEU A N 1
ATOM 640 C CA . LEU A 1 89 ? 30.052 -4.533 -47.918 1.00 93.75 89 LEU A CA 1
ATOM 641 C C . LEU A 1 89 ? 29.013 -3.628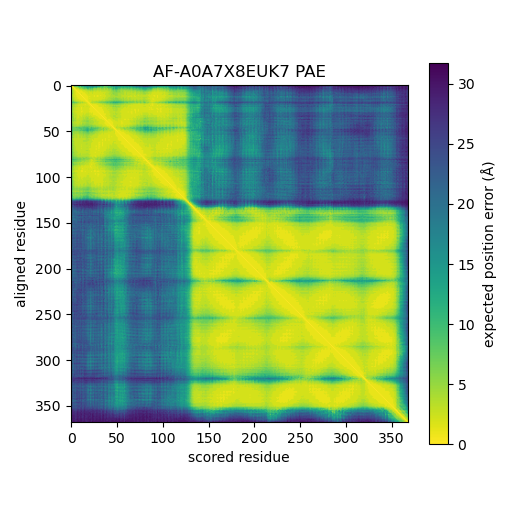 -47.253 1.00 93.75 89 LEU A C 1
ATOM 643 O O . LEU A 1 89 ? 28.413 -2.773 -47.906 1.00 93.75 89 LEU A O 1
ATOM 647 N N . ILE A 1 90 ? 28.811 -3.821 -45.952 1.00 94.69 90 ILE A N 1
ATOM 648 C CA . ILE A 1 90 ? 27.899 -3.001 -45.152 1.00 94.69 90 ILE A CA 1
ATOM 649 C C . ILE A 1 90 ? 28.609 -1.765 -44.600 1.00 94.69 90 ILE A C 1
ATOM 651 O O . ILE A 1 90 ? 29.804 -1.797 -44.309 1.00 94.69 90 ILE A O 1
ATOM 655 N N . THR A 1 91 ? 27.871 -0.676 -44.402 1.00 93.88 91 THR A N 1
ATOM 656 C CA . THR A 1 91 ? 28.386 0.529 -43.742 1.00 93.88 91 THR A CA 1
ATOM 657 C C . THR A 1 91 ? 28.072 0.547 -42.245 1.00 93.88 91 THR A C 1
ATOM 659 O O . THR A 1 91 ? 27.144 -0.108 -41.766 1.00 93.88 91 THR A O 1
ATOM 662 N N . GLN A 1 92 ? 28.809 1.363 -41.487 1.00 93.19 92 GLN A N 1
ATOM 663 C CA . GLN A 1 92 ? 28.553 1.577 -40.056 1.00 93.19 92 GLN A CA 1
ATOM 664 C C . GLN A 1 92 ? 27.115 2.044 -39.785 1.00 93.19 92 GLN A C 1
ATOM 666 O O . GLN A 1 92 ? 26.453 1.545 -38.878 1.00 93.19 92 GLN A O 1
ATOM 671 N N . THR A 1 93 ? 26.610 2.971 -40.605 1.00 91.62 93 THR A N 1
ATOM 672 C CA . THR A 1 93 ? 25.249 3.506 -40.488 1.00 91.62 93 THR A CA 1
ATOM 673 C C . THR A 1 93 ? 24.198 2.427 -40.726 1.00 91.62 93 THR A C 1
ATOM 675 O O . THR A 1 93 ? 23.196 2.387 -40.018 1.00 91.62 93 THR A O 1
ATOM 678 N N . GLN A 1 94 ? 24.433 1.523 -41.682 1.00 94.25 94 GLN A N 1
ATOM 679 C CA . GLN A 1 94 ? 23.541 0.392 -41.937 1.00 94.25 94 GLN A CA 1
ATOM 680 C C . GLN A 1 94 ? 23.529 -0.592 -40.764 1.00 94.25 94 GLN A C 1
ATOM 682 O O . GLN A 1 94 ? 22.457 -1.055 -40.389 1.00 94.25 94 GLN A O 1
ATOM 687 N N . ILE A 1 95 ? 24.679 -0.857 -40.133 1.00 93.56 95 ILE A N 1
ATOM 688 C CA . ILE A 1 95 ? 24.747 -1.676 -38.912 1.00 93.56 95 ILE A CA 1
ATOM 689 C C . ILE A 1 95 ? 23.893 -1.061 -37.797 1.00 93.56 95 ILE A C 1
ATOM 691 O O . ILE A 1 95 ? 23.056 -1.759 -37.223 1.00 93.56 95 ILE A O 1
ATOM 695 N N . SER A 1 96 ? 24.048 0.242 -37.527 1.00 90.75 96 SER A N 1
ATOM 696 C CA . SER A 1 96 ? 23.233 0.943 -36.524 1.00 90.75 96 SER A CA 1
ATOM 697 C C . SER A 1 96 ? 21.746 0.874 -36.854 1.00 90.75 96 SER A C 1
ATOM 699 O O . SER A 1 96 ? 20.939 0.520 -35.999 1.00 90.75 96 SER A O 1
ATOM 701 N N . ALA A 1 97 ? 21.383 1.172 -38.104 1.00 92.81 97 ALA A N 1
ATOM 702 C CA . ALA A 1 97 ? 19.996 1.187 -38.547 1.00 92.81 97 ALA A CA 1
ATOM 703 C C . ALA A 1 97 ? 19.338 -0.191 -38.406 1.00 92.81 97 ALA A C 1
ATOM 705 O O . ALA A 1 97 ? 18.221 -0.277 -37.908 1.00 92.81 97 ALA A O 1
ATOM 706 N N . ILE A 1 98 ? 20.032 -1.269 -38.784 1.00 93.06 98 ILE A N 1
ATOM 707 C CA . ILE A 1 98 ? 19.523 -2.640 -38.650 1.00 93.06 98 ILE A CA 1
ATOM 708 C C . ILE A 1 98 ? 19.361 -3.014 -37.177 1.00 93.06 98 ILE A C 1
ATOM 710 O O . ILE A 1 98 ? 18.341 -3.594 -36.814 1.00 93.06 98 ILE A O 1
ATOM 714 N N . HIS A 1 99 ? 20.326 -2.666 -36.323 1.00 90.06 99 HIS A N 1
ATOM 715 C CA . HIS A 1 99 ? 20.243 -2.957 -34.893 1.00 90.06 99 HIS A CA 1
ATOM 716 C C . HIS A 1 99 ? 19.063 -2.229 -34.227 1.00 90.06 99 HIS A C 1
ATOM 718 O O . HIS A 1 99 ? 18.268 -2.848 -33.519 1.00 90.06 99 HIS A O 1
ATOM 724 N N . THR A 1 100 ? 18.885 -0.935 -34.501 1.00 90.06 100 THR A N 1
ATOM 725 C CA . THR A 1 100 ? 17.745 -0.157 -33.994 1.00 90.06 100 THR A CA 1
ATOM 726 C C . THR A 1 100 ? 16.419 -0.663 -34.559 1.00 90.06 100 THR A C 1
ATOM 728 O O . THR A 1 100 ? 15.473 -0.877 -33.801 1.00 90.06 100 THR A O 1
ATOM 731 N N . ALA A 1 101 ? 16.348 -0.905 -35.872 1.00 92.62 101 ALA A N 1
ATOM 732 C CA . ALA A 1 101 ? 15.143 -1.408 -36.522 1.00 92.62 101 ALA A CA 1
ATOM 733 C C . ALA A 1 101 ? 14.735 -2.777 -35.973 1.00 92.62 101 ALA A C 1
ATOM 735 O O . ALA A 1 101 ? 13.554 -2.989 -35.722 1.00 92.62 101 ALA A O 1
ATOM 736 N N . PHE A 1 102 ? 15.692 -3.676 -35.723 1.00 91.12 102 PHE A N 1
ATOM 737 C CA . PHE A 1 102 ? 15.423 -4.966 -35.093 1.00 91.12 102 PHE A CA 1
ATOM 738 C C . PHE A 1 102 ? 14.756 -4.799 -33.725 1.00 91.12 102 PHE A C 1
ATOM 740 O O . PHE A 1 102 ? 13.723 -5.417 -33.480 1.00 91.12 102 PHE A O 1
ATOM 747 N N . ASN A 1 103 ? 15.309 -3.960 -32.844 1.00 89.31 103 ASN A N 1
ATOM 748 C CA . ASN A 1 103 ? 14.793 -3.800 -31.481 1.00 89.31 103 ASN A CA 1
ATOM 749 C C . ASN A 1 103 ? 13.395 -3.169 -31.462 1.00 89.31 103 ASN A C 1
ATOM 751 O O . ASN A 1 103 ? 12.504 -3.645 -30.753 1.00 89.31 103 ASN A O 1
ATOM 755 N N . ILE A 1 104 ? 13.176 -2.141 -32.288 1.00 93.94 104 ILE A N 1
ATOM 756 C CA . ILE A 1 104 ? 11.870 -1.484 -32.406 1.00 93.94 104 ILE A CA 1
ATOM 757 C C . ILE A 1 104 ? 10.849 -2.445 -33.019 1.00 93.94 104 ILE A C 1
ATOM 759 O O . ILE A 1 104 ? 9.774 -2.642 -32.458 1.00 93.94 104 ILE A O 1
ATOM 763 N N . ALA A 1 105 ? 11.182 -3.080 -34.144 1.00 94.31 105 ALA A N 1
ATOM 764 C CA . ALA A 1 105 ? 10.252 -3.956 -34.845 1.00 94.31 105 ALA A CA 1
ATOM 765 C C . ALA A 1 105 ? 9.935 -5.224 -34.040 1.00 94.31 105 ALA A C 1
ATOM 767 O O . ALA A 1 105 ? 8.782 -5.641 -34.014 1.00 94.31 105 ALA A O 1
ATOM 768 N N . THR A 1 106 ? 10.913 -5.803 -33.335 1.00 92.94 106 THR A N 1
ATOM 769 C CA . THR A 1 106 ? 10.683 -6.938 -32.423 1.00 92.94 106 THR A CA 1
ATOM 770 C C . THR A 1 106 ? 9.733 -6.546 -31.300 1.00 92.94 106 THR A C 1
ATOM 772 O O . THR A 1 106 ? 8.775 -7.271 -31.044 1.00 92.94 106 THR A O 1
ATOM 775 N N . THR A 1 107 ? 9.952 -5.387 -30.670 1.00 91.38 107 THR A N 1
ATOM 776 C CA . THR A 1 107 ? 9.060 -4.879 -29.620 1.00 91.38 107 THR A CA 1
ATOM 777 C C . THR A 1 107 ? 7.648 -4.689 -30.162 1.00 91.38 107 THR A C 1
ATOM 779 O O . THR A 1 107 ? 6.718 -5.273 -29.624 1.00 91.38 107 THR A O 1
ATOM 782 N N . VAL A 1 108 ? 7.473 -3.964 -31.270 1.00 95.81 108 VAL A N 1
ATOM 783 C CA . VAL A 1 108 ? 6.148 -3.717 -31.869 1.00 95.81 108 VAL A CA 1
ATOM 784 C C . VAL A 1 108 ? 5.442 -5.018 -32.269 1.00 95.81 108 VAL A C 1
ATOM 786 O O . VAL A 1 108 ? 4.241 -5.154 -32.052 1.00 95.81 108 VAL A O 1
ATOM 789 N N . LEU A 1 109 ? 6.174 -5.985 -32.828 1.00 94.44 109 LEU A N 1
ATOM 790 C CA . LEU A 1 109 ? 5.612 -7.251 -33.300 1.00 94.44 109 LEU A CA 1
ATOM 791 C C . LEU A 1 109 ? 5.215 -8.179 -32.146 1.00 94.44 109 LEU A C 1
ATOM 793 O O . LEU A 1 109 ? 4.169 -8.822 -32.214 1.00 94.44 109 LEU A O 1
ATOM 797 N N . LEU A 1 110 ? 6.037 -8.267 -31.098 1.00 93.56 110 LEU A N 1
ATOM 798 C CA . LEU A 1 110 ? 5.829 -9.206 -29.991 1.00 93.56 110 LEU A CA 1
ATOM 799 C C . LEU A 1 110 ? 5.032 -8.614 -28.822 1.00 93.56 110 LEU A C 1
ATOM 801 O O . LEU A 1 110 ? 4.466 -9.379 -28.044 1.00 93.56 110 LEU A O 1
ATOM 805 N N . PHE A 1 111 ? 4.930 -7.286 -28.703 1.00 91.94 111 PHE A N 1
ATOM 806 C CA . PHE A 1 111 ? 4.193 -6.621 -27.621 1.00 91.94 111 PHE A CA 1
ATOM 807 C C . PHE A 1 111 ? 2.725 -7.077 -27.492 1.00 91.94 111 PHE A C 1
ATOM 809 O O . PHE A 1 111 ? 2.325 -7.402 -26.369 1.00 91.94 111 PHE A O 1
ATOM 816 N N . PRO A 1 112 ? 1.936 -7.232 -28.580 1.00 94.06 112 PRO A N 1
ATOM 817 C CA . PRO A 1 112 ? 0.567 -7.760 -28.498 1.00 94.06 112 PRO A CA 1
ATOM 818 C C . PRO A 1 112 ? 0.475 -9.193 -27.950 1.00 94.06 112 PRO A C 1
ATOM 820 O O . PRO A 1 112 ? -0.579 -9.615 -27.485 1.00 94.06 112 PRO A O 1
ATOM 823 N N . PHE A 1 113 ? 1.576 -9.947 -27.993 1.00 92.94 113 PHE A N 1
ATOM 824 C CA . PHE A 1 113 ? 1.672 -11.331 -27.521 1.00 92.94 113 PHE A CA 1
ATOM 825 C C . PHE A 1 113 ? 2.457 -11.454 -26.209 1.00 92.94 113 PHE A C 1
ATOM 827 O O . PHE A 1 113 ? 2.768 -12.569 -25.780 1.00 92.94 113 PHE A O 1
ATOM 834 N N . SER A 1 114 ? 2.762 -10.329 -25.554 1.00 88.94 114 SER A N 1
ATOM 835 C CA . SER A 1 114 ? 3.518 -10.282 -24.297 1.00 88.94 114 SER A CA 1
ATOM 836 C C . SER A 1 114 ? 2.915 -11.186 -23.219 1.00 88.94 114 SER A C 1
ATOM 838 O O . SER A 1 114 ? 3.664 -11.888 -22.548 1.00 88.94 114 SER A O 1
ATOM 840 N N . GLY A 1 115 ? 1.582 -11.279 -23.129 1.00 85.69 115 GLY A N 1
ATOM 841 C CA . GLY A 1 115 ? 0.881 -12.196 -22.220 1.00 85.69 115 GLY A CA 1
ATOM 842 C C . GLY A 1 115 ? 1.311 -13.662 -22.364 1.00 85.69 115 GLY A C 1
ATOM 843 O O . GLY A 1 115 ? 1.667 -14.303 -21.378 1.00 85.69 115 GLY A O 1
ATOM 844 N N . TYR A 1 116 ? 1.372 -14.188 -23.592 1.00 90.81 116 TYR A N 1
ATOM 845 C CA . TYR A 1 116 ? 1.812 -15.569 -23.839 1.00 90.81 116 TYR A CA 1
ATOM 846 C C . TYR A 1 116 ? 3.295 -15.769 -23.510 1.00 90.81 116 TYR A C 1
ATOM 848 O O . TYR A 1 116 ? 3.688 -16.817 -22.990 1.00 90.81 116 TYR A O 1
ATOM 856 N N . ILE A 1 117 ? 4.119 -14.756 -23.796 1.00 89.88 117 ILE A N 1
ATOM 857 C CA . ILE A 1 117 ? 5.550 -14.773 -23.482 1.00 89.88 117 ILE A CA 1
ATOM 858 C C . ILE A 1 117 ? 5.757 -14.778 -21.960 1.00 89.88 117 ILE A C 1
ATOM 860 O O . ILE A 1 117 ? 6.589 -15.542 -21.473 1.00 89.88 117 ILE A O 1
ATOM 864 N N . ILE A 1 118 ? 4.961 -14.011 -21.205 1.00 86.00 118 ILE A N 1
ATOM 865 C CA . ILE A 1 118 ? 4.947 -14.017 -19.734 1.00 86.00 118 ILE A CA 1
ATOM 866 C C . ILE A 1 118 ? 4.619 -15.418 -19.213 1.00 86.00 118 ILE A C 1
ATOM 868 O O . ILE A 1 118 ? 5.344 -15.942 -18.367 1.00 86.00 118 ILE A O 1
ATOM 872 N N . THR A 1 119 ? 3.564 -16.058 -19.725 1.00 85.62 119 THR A N 1
ATOM 873 C CA . THR A 1 119 ? 3.183 -17.414 -19.300 1.00 85.62 119 THR A CA 1
ATOM 874 C C . THR A 1 119 ? 4.304 -18.421 -19.557 1.00 85.62 119 THR A C 1
ATOM 876 O O . THR A 1 119 ? 4.617 -19.246 -18.695 1.00 85.62 119 THR A O 1
ATOM 879 N N . LEU A 1 120 ? 4.958 -18.340 -20.719 1.00 87.25 120 LEU A N 1
ATOM 880 C CA . LEU A 1 120 ? 6.086 -19.208 -21.047 1.00 87.25 120 LEU A CA 1
ATOM 881 C C . LEU A 1 120 ? 7.301 -18.939 -20.143 1.00 87.25 120 LEU A C 1
ATOM 883 O O . LEU A 1 120 ? 7.911 -19.891 -19.655 1.00 87.25 120 LEU A O 1
ATOM 887 N N . ALA A 1 121 ? 7.615 -17.670 -19.870 1.00 86.81 121 ALA A N 1
ATOM 888 C CA . ALA A 1 121 ? 8.690 -17.269 -18.964 1.00 86.81 121 ALA A CA 1
ATOM 889 C C . ALA A 1 121 ? 8.461 -17.798 -17.538 1.00 86.81 121 ALA A C 1
ATOM 891 O O . ALA A 1 121 ? 9.360 -18.409 -16.956 1.00 86.81 121 ALA A O 1
ATOM 892 N N . LYS A 1 122 ? 7.240 -17.653 -17.003 1.00 81.75 122 LYS A N 1
ATOM 893 C CA . LYS A 1 122 ? 6.848 -18.194 -15.688 1.00 81.75 122 LYS A CA 1
ATOM 894 C C . LYS A 1 122 ? 6.991 -19.718 -15.632 1.00 81.75 122 LYS A C 1
ATOM 896 O O . LYS A 1 122 ? 7.562 -20.251 -14.679 1.00 81.75 122 LYS A O 1
ATOM 901 N N . LYS A 1 123 ? 6.567 -20.417 -16.692 1.00 83.69 123 LYS A N 1
ATOM 902 C CA . LYS A 1 123 ? 6.716 -21.875 -16.817 1.00 83.69 123 LYS A CA 1
ATOM 903 C C . LYS A 1 123 ? 8.185 -22.312 -16.849 1.00 83.69 123 LYS A C 1
ATOM 905 O O . LYS A 1 123 ? 8.543 -23.298 -16.207 1.00 83.69 123 LYS A O 1
ATOM 910 N N . MET A 1 124 ? 9.048 -21.585 -17.564 1.00 81.50 124 MET A N 1
ATOM 911 C CA . MET A 1 124 ? 10.496 -21.845 -17.595 1.00 81.50 124 MET A CA 1
ATOM 912 C C . MET A 1 124 ? 11.159 -21.611 -16.235 1.00 81.50 124 MET A C 1
ATOM 914 O O . MET A 1 124 ? 12.053 -22.364 -15.855 1.00 81.50 124 MET A O 1
ATOM 918 N N . ASN A 1 125 ? 10.666 -20.636 -15.469 1.00 73.31 125 ASN A N 1
ATOM 919 C CA . ASN A 1 125 ? 11.100 -20.360 -14.100 1.00 73.31 125 ASN A CA 1
ATOM 920 C C . ASN A 1 125 ? 10.604 -21.411 -13.072 1.00 73.31 125 ASN A C 1
ATOM 922 O O . ASN A 1 125 ? 10.824 -21.242 -11.877 1.00 73.31 125 ASN A O 1
ATOM 926 N N . ARG A 1 126 ? 9.946 -22.503 -13.514 1.00 66.56 126 ARG A N 1
ATOM 927 C CA . ARG A 1 126 ? 9.351 -23.561 -12.663 1.00 66.56 126 ARG A CA 1
ATOM 928 C C . ARG A 1 126 ? 8.473 -23.005 -11.536 1.00 66.56 126 ARG A C 1
ATOM 930 O O . ARG A 1 126 ? 8.448 -23.546 -10.433 1.00 66.56 126 ARG A O 1
ATOM 937 N N . VAL A 1 127 ? 7.748 -21.927 -11.812 1.00 52.91 127 VAL A N 1
ATOM 938 C CA . VAL A 1 127 ? 6.748 -21.404 -10.885 1.00 52.91 127 VAL A CA 1
ATOM 939 C C . VAL A 1 127 ? 5.477 -22.231 -11.081 1.00 52.91 127 VAL A C 1
ATOM 941 O O . VAL A 1 127 ? 4.865 -22.185 -12.144 1.00 52.91 127 VAL A O 1
ATOM 944 N N . SER A 1 128 ? 5.149 -23.058 -10.088 1.00 41.38 128 SER A N 1
ATOM 945 C CA . SER A 1 128 ? 3.812 -23.635 -9.918 1.00 41.38 128 SER A CA 1
ATOM 946 C C . SER A 1 128 ? 2.922 -22.563 -9.295 1.00 41.38 128 SER A C 1
ATOM 948 O O . SER A 1 128 ? 3.359 -21.917 -8.342 1.00 41.38 128 SER A O 1
ATOM 950 N N . ASP A 1 129 ? 1.693 -22.408 -9.785 1.00 45.62 129 ASP A N 1
ATOM 951 C CA . ASP A 1 129 ? 0.663 -21.470 -9.297 1.00 45.62 129 ASP A CA 1
ATOM 952 C C . ASP A 1 129 ? 0.140 -21.806 -7.875 1.00 45.62 129 ASP A C 1
ATOM 954 O O . ASP A 1 129 ? -0.955 -21.415 -7.490 1.00 45.62 129 ASP A O 1
ATOM 958 N N . THR A 1 130 ? 0.900 -22.576 -7.092 1.00 38.31 130 THR A N 1
ATOM 959 C CA . THR A 1 130 ? 0.505 -23.147 -5.792 1.00 38.31 130 THR A CA 1
ATOM 960 C C . THR A 1 130 ? 1.363 -22.655 -4.629 1.00 38.31 130 THR A C 1
ATOM 962 O O . THR A 1 130 ? 1.357 -23.268 -3.567 1.00 38.31 130 THR A O 1
ATOM 965 N N . VAL A 1 131 ? 2.162 -21.611 -4.828 1.00 43.09 131 VAL A N 1
ATOM 966 C CA . VAL A 1 131 ? 2.877 -20.952 -3.732 1.00 43.09 131 VAL A CA 1
ATOM 967 C C . VAL A 1 131 ? 2.201 -19.606 -3.561 1.00 43.09 131 VAL A C 1
ATOM 969 O O . VAL A 1 131 ? 2.154 -18.853 -4.535 1.00 43.09 131 VAL A O 1
ATOM 972 N N . GLU A 1 132 ? 1.641 -19.360 -2.374 1.00 47.12 132 GLU A N 1
ATOM 973 C CA . GLU A 1 132 ? 1.149 -18.044 -1.956 1.00 47.12 132 GLU A CA 1
ATOM 974 C C . GLU A 1 132 ? 2.125 -16.981 -2.465 1.00 47.12 132 GLU A C 1
ATOM 976 O O . GLU A 1 132 ? 3.343 -17.108 -2.294 1.00 47.12 132 GLU A O 1
ATOM 981 N N . VAL A 1 133 ? 1.602 -16.003 -3.209 1.00 56.66 133 VAL A N 1
ATOM 982 C CA . VAL A 1 133 ? 2.406 -14.851 -3.608 1.00 56.66 133 VAL A CA 1
ATOM 983 C C . VAL A 1 133 ? 2.840 -14.213 -2.301 1.00 56.66 133 VAL A C 1
ATOM 985 O O . VAL A 1 133 ? 1.991 -13.832 -1.505 1.00 56.66 133 VAL A O 1
ATOM 988 N N . ASP A 1 134 ? 4.144 -14.187 -2.057 1.00 70.81 134 ASP A N 1
ATOM 989 C CA . ASP A 1 134 ? 4.693 -13.554 -0.870 1.00 70.81 134 ASP A CA 1
ATOM 990 C C . ASP A 1 134 ? 4.381 -12.056 -0.955 1.00 70.81 134 ASP A C 1
ATOM 992 O O . ASP A 1 134 ? 5.031 -11.322 -1.700 1.00 70.81 134 ASP A O 1
ATOM 996 N N . GLU A 1 135 ? 3.325 -11.617 -0.262 1.00 76.94 135 GLU A N 1
ATOM 997 C CA . GLU A 1 135 ? 2.848 -10.230 -0.297 1.00 76.94 135 GLU A CA 1
ATOM 998 C C . GLU A 1 135 ? 3.924 -9.242 0.195 1.00 76.94 135 GLU A C 1
ATOM 1000 O O . GLU A 1 135 ? 3.875 -8.060 -0.166 1.00 76.94 135 GLU A O 1
ATOM 1005 N N . SER A 1 136 ? 4.926 -9.741 0.936 1.00 76.44 136 SER A N 1
ATOM 1006 C CA . SER A 1 136 ? 6.070 -8.977 1.443 1.00 76.44 136 SER A CA 1
ATOM 1007 C C . SER A 1 136 ? 7.167 -8.714 0.398 1.00 76.44 136 SER A C 1
ATOM 1009 O O . SER A 1 136 ? 8.044 -7.879 0.620 1.00 76.44 136 SER A O 1
ATOM 1011 N N . GLU A 1 137 ? 7.134 -9.369 -0.771 1.00 82.50 137 GLU A N 1
ATOM 1012 C CA . GLU A 1 137 ? 8.124 -9.143 -1.832 1.00 82.50 137 GLU A CA 1
ATOM 1013 C C . GLU A 1 137 ? 7.953 -7.735 -2.430 1.00 82.50 137 GLU A C 1
ATOM 1015 O O . GLU A 1 137 ? 6.870 -7.374 -2.885 1.00 82.50 137 GLU A O 1
ATOM 1020 N N . LEU A 1 138 ? 9.032 -6.944 -2.487 1.00 84.75 138 LEU A N 1
ATOM 1021 C CA . LEU A 1 138 ? 9.017 -5.626 -3.133 1.00 84.75 138 LEU A CA 1
ATOM 1022 C C . LEU A 1 138 ? 8.866 -5.797 -4.652 1.00 84.75 138 LEU A C 1
ATOM 1024 O O . LEU A 1 138 ? 9.789 -6.251 -5.336 1.00 84.75 138 LEU A O 1
ATOM 1028 N N . VAL A 1 139 ? 7.693 -5.457 -5.190 1.00 82.38 139 VAL A N 1
ATOM 1029 C CA . VAL A 1 139 ? 7.329 -5.791 -6.579 1.00 82.38 139 VAL A CA 1
ATOM 1030 C C . VAL A 1 139 ? 7.852 -4.754 -7.568 1.00 82.38 139 VAL A C 1
ATOM 1032 O O . VAL A 1 139 ? 8.313 -5.119 -8.653 1.00 82.38 139 VAL A O 1
ATOM 1035 N N . HIS A 1 140 ? 7.786 -3.474 -7.207 1.00 82.19 140 HIS A N 1
ATOM 1036 C CA . HIS A 1 140 ? 8.157 -2.370 -8.092 1.00 82.19 140 HIS A CA 1
ATOM 1037 C C . HIS A 1 140 ? 9.592 -1.871 -7.876 1.00 82.19 140 HIS A C 1
ATOM 1039 O O . HIS A 1 140 ? 10.077 -1.069 -8.677 1.00 82.19 140 HIS A O 1
ATOM 1045 N N . LEU A 1 141 ? 10.278 -2.321 -6.819 1.00 85.50 141 LEU A N 1
ATOM 1046 C CA . LEU A 1 141 ? 11.584 -1.788 -6.418 1.00 85.50 141 LEU A CA 1
ATOM 1047 C C . LEU A 1 141 ? 12.730 -2.677 -6.904 1.00 85.50 141 LEU A C 1
ATOM 1049 O O . LEU A 1 141 ? 12.783 -3.872 -6.624 1.00 85.50 141 LEU A O 1
ATOM 1053 N N . ASP A 1 142 ? 13.672 -2.070 -7.623 1.00 83.12 142 ASP A N 1
ATOM 1054 C CA . ASP A 1 142 ? 14.841 -2.746 -8.176 1.00 83.12 142 ASP A CA 1
ATOM 1055 C C . ASP A 1 142 ? 16.046 -1.805 -8.127 1.00 83.12 142 ASP A C 1
ATOM 1057 O O . ASP A 1 142 ? 16.024 -0.720 -8.709 1.00 83.12 142 ASP A O 1
ATOM 1061 N N . ASP A 1 143 ? 17.120 -2.238 -7.465 1.00 83.38 143 ASP A N 1
ATOM 1062 C CA . ASP A 1 143 ? 18.343 -1.447 -7.288 1.00 83.38 143 ASP A CA 1
ATOM 1063 C C . ASP A 1 143 ? 18.962 -0.988 -8.625 1.00 83.38 143 ASP A C 1
ATOM 1065 O O . ASP A 1 143 ? 19.651 0.028 -8.668 1.00 83.38 143 ASP A O 1
ATOM 1069 N N . ARG A 1 144 ? 18.692 -1.678 -9.741 1.00 81.44 144 ARG A N 1
ATOM 1070 C CA . ARG A 1 144 ? 19.164 -1.278 -11.081 1.00 81.44 144 ARG A CA 1
ATOM 1071 C C . ARG A 1 144 ? 18.510 0.012 -11.575 1.00 81.44 144 ARG A C 1
ATOM 1073 O O . ARG A 1 144 ? 19.094 0.725 -12.384 1.00 81.44 144 ARG A O 1
ATOM 1080 N N . VAL A 1 145 ? 17.305 0.318 -11.097 1.00 84.75 145 VAL A N 1
ATOM 1081 C CA . VAL A 1 145 ? 16.548 1.518 -11.485 1.00 84.75 145 VAL A CA 1
ATOM 1082 C C . VAL A 1 145 ? 17.102 2.770 -10.795 1.00 84.75 145 VAL A C 1
ATOM 1084 O O . VAL A 1 145 ? 16.853 3.881 -11.263 1.00 84.75 145 VAL A O 1
ATOM 1087 N N . LEU A 1 146 ? 17.930 2.617 -9.751 1.00 85.38 146 LEU A N 1
ATOM 1088 C CA . LEU A 1 146 ? 18.596 3.727 -9.057 1.00 85.38 146 LEU A CA 1
ATOM 1089 C C . LEU A 1 146 ? 19.537 4.537 -9.967 1.00 85.38 146 LEU A C 1
ATOM 1091 O O . LEU A 1 146 ? 19.803 5.700 -9.677 1.00 85.38 146 LEU A O 1
ATOM 1095 N N . GLU A 1 147 ? 19.997 3.974 -11.092 1.00 81.88 147 GLU A N 1
ATOM 1096 C CA . GLU A 1 147 ? 20.742 4.719 -12.125 1.00 81.88 147 GLU A CA 1
ATOM 1097 C C . GLU A 1 147 ? 19.883 5.795 -12.820 1.00 81.88 147 GLU A C 1
ATOM 1099 O O . GLU A 1 147 ? 20.408 6.724 -13.434 1.00 81.88 147 GLU A O 1
ATOM 1104 N N . THR A 1 148 ? 18.557 5.691 -12.701 1.00 85.69 148 THR A N 1
ATOM 1105 C CA . THR A 1 148 ? 17.557 6.625 -13.230 1.00 85.69 148 THR A CA 1
ATOM 1106 C C . THR A 1 148 ? 16.649 7.126 -12.100 1.00 85.69 148 THR A C 1
ATOM 1108 O O . THR A 1 148 ? 15.533 6.620 -11.940 1.00 85.69 148 THR A O 1
ATOM 1111 N N . PRO A 1 149 ? 17.081 8.127 -11.310 1.00 82.88 149 PRO A N 1
ATOM 1112 C CA . PRO A 1 149 ? 16.414 8.456 -10.053 1.00 82.88 149 PRO A CA 1
ATOM 1113 C C . PRO A 1 149 ? 14.942 8.858 -10.187 1.00 82.88 149 PRO A C 1
ATOM 1115 O O . PRO A 1 149 ? 14.125 8.423 -9.383 1.00 82.88 149 PRO A O 1
ATOM 1118 N N . SER A 1 150 ? 14.559 9.586 -11.240 1.00 85.44 150 SER A N 1
ATOM 1119 C CA . SER A 1 150 ? 13.151 9.945 -11.473 1.00 85.44 150 SER A CA 1
ATOM 1120 C C . SER A 1 150 ? 12.251 8.716 -11.655 1.00 85.44 150 SER A C 1
ATOM 1122 O O . SER A 1 150 ? 11.118 8.696 -11.179 1.00 85.44 150 SER A O 1
ATOM 1124 N N . ILE A 1 151 ? 12.760 7.664 -12.309 1.00 87.88 151 ILE A N 1
ATOM 1125 C CA . ILE A 1 151 ? 12.042 6.390 -12.465 1.00 87.88 151 ILE A CA 1
ATOM 1126 C C . ILE A 1 151 ? 12.018 5.648 -11.126 1.00 87.88 151 ILE A C 1
ATOM 1128 O O . ILE A 1 151 ? 10.976 5.125 -10.744 1.00 87.88 151 ILE A O 1
ATOM 1132 N N . ALA A 1 152 ? 13.126 5.657 -10.379 1.00 89.44 152 ALA A N 1
ATOM 1133 C CA . ALA A 1 152 ? 13.195 5.032 -9.060 1.00 89.44 152 ALA A CA 1
ATOM 1134 C C . ALA A 1 152 ? 12.177 5.636 -8.079 1.00 89.44 152 ALA A C 1
ATOM 1136 O O . ALA A 1 152 ? 11.521 4.889 -7.356 1.00 89.44 152 ALA A O 1
ATOM 1137 N N . VAL A 1 153 ? 11.991 6.962 -8.098 1.00 90.69 153 VAL A N 1
ATOM 1138 C CA . VAL A 1 153 ? 10.956 7.650 -7.310 1.00 90.69 153 VAL A CA 1
ATOM 1139 C C . VAL A 1 153 ? 9.557 7.206 -7.739 1.00 90.69 153 VAL A C 1
ATOM 1141 O O . VAL A 1 153 ? 8.724 6.924 -6.884 1.00 90.69 153 VAL A O 1
ATOM 1144 N N . GLN A 1 154 ? 9.289 7.086 -9.042 1.00 91.12 154 GLN A N 1
ATOM 1145 C CA . GLN A 1 154 ? 7.979 6.639 -9.524 1.00 91.12 154 GLN A CA 1
ATOM 1146 C C . GLN A 1 154 ? 7.668 5.187 -9.129 1.00 91.12 154 GLN A C 1
ATOM 1148 O O . GLN A 1 154 ? 6.546 4.894 -8.717 1.00 91.12 154 GLN A O 1
ATOM 1153 N N . CYS A 1 155 ? 8.656 4.295 -9.215 1.00 91.44 155 CYS A N 1
ATOM 1154 C CA . CYS A 1 155 ? 8.564 2.926 -8.709 1.00 91.44 155 CYS A CA 1
ATOM 1155 C C . CYS A 1 155 ? 8.295 2.900 -7.198 1.00 91.44 155 CYS A C 1
ATOM 1157 O O . CYS A 1 155 ? 7.461 2.125 -6.738 1.00 91.44 155 CYS A O 1
ATOM 1159 N N . ALA A 1 156 ? 8.953 3.778 -6.432 1.00 94.69 156 ALA A N 1
ATOM 1160 C CA . ALA A 1 156 ? 8.714 3.909 -4.999 1.00 94.69 156 ALA A CA 1
ATOM 1161 C C . ALA A 1 156 ? 7.275 4.340 -4.691 1.00 94.69 156 ALA A C 1
ATOM 1163 O O . ALA A 1 156 ? 6.641 3.735 -3.837 1.00 94.69 156 ALA A O 1
ATOM 1164 N N . ILE A 1 157 ? 6.720 5.307 -5.432 1.00 94.06 157 ILE A N 1
ATOM 1165 C CA . ILE A 1 157 ? 5.307 5.702 -5.296 1.00 94.06 157 ILE A CA 1
ATOM 1166 C C . ILE A 1 157 ? 4.380 4.500 -5.530 1.00 94.06 157 ILE A C 1
ATOM 1168 O O . ILE A 1 157 ? 3.460 4.286 -4.748 1.00 94.06 157 ILE A O 1
ATOM 1172 N N . GLN A 1 158 ? 4.628 3.701 -6.573 1.00 95.06 158 GLN A N 1
ATOM 1173 C CA . GLN A 1 158 ? 3.813 2.514 -6.867 1.00 95.06 158 GLN A CA 1
ATOM 1174 C C . GLN A 1 158 ? 3.873 1.470 -5.745 1.00 95.06 158 GLN A C 1
ATOM 1176 O O . GLN A 1 158 ? 2.849 0.877 -5.412 1.00 95.06 158 GLN A O 1
ATOM 1181 N N . GLU A 1 159 ? 5.043 1.264 -5.138 1.00 96.00 159 GLU A N 1
ATOM 1182 C CA . GLU A 1 159 ? 5.181 0.329 -4.019 1.00 96.00 159 GLU A CA 1
ATOM 1183 C C . GLU A 1 159 ? 4.502 0.844 -2.742 1.00 96.00 159 GLU A C 1
ATOM 1185 O O . GLU A 1 159 ? 3.844 0.067 -2.057 1.00 96.00 159 GLU A O 1
ATOM 1190 N N . VAL A 1 160 ? 4.581 2.150 -2.461 1.00 97.88 160 VAL A N 1
ATOM 1191 C CA . VAL A 1 160 ? 3.869 2.775 -1.331 1.00 97.88 160 VAL A CA 1
ATOM 1192 C C . VAL A 1 160 ? 2.355 2.658 -1.501 1.00 97.88 160 VAL A C 1
ATOM 1194 O O . VAL A 1 160 ? 1.662 2.279 -0.565 1.00 97.88 160 VAL A O 1
ATOM 1197 N N . VAL A 1 161 ? 1.825 2.914 -2.702 1.00 97.62 161 VAL A N 1
ATOM 1198 C CA . VAL A 1 161 ? 0.391 2.724 -2.988 1.00 97.62 161 VAL A CA 1
ATOM 1199 C C . VAL A 1 161 ? -0.011 1.254 -2.822 1.00 97.62 161 VAL A C 1
ATOM 1201 O O . VAL A 1 161 ? -1.060 0.966 -2.250 1.00 97.62 161 VAL A O 1
ATOM 1204 N N . ARG A 1 162 ? 0.840 0.309 -3.249 1.00 97.19 162 ARG A N 1
ATOM 1205 C CA . ARG A 1 162 ? 0.598 -1.127 -3.043 1.00 97.19 162 ARG A CA 1
ATOM 1206 C C . ARG A 1 162 ? 0.520 -1.487 -1.557 1.00 97.19 162 ARG A C 1
ATOM 1208 O O . ARG A 1 162 ? -0.407 -2.194 -1.172 1.00 97.19 162 ARG A O 1
ATOM 1215 N N . MET A 1 163 ? 1.459 -1.003 -0.741 1.00 98.06 163 MET A N 1
ATOM 1216 C CA . MET A 1 163 ? 1.416 -1.168 0.717 1.00 98.06 163 MET A CA 1
ATOM 1217 C C . MET A 1 163 ? 0.125 -0.569 1.290 1.00 98.06 163 MET A C 1
ATOM 1219 O O . MET A 1 163 ? -0.548 -1.228 2.075 1.00 98.06 163 MET A O 1
ATOM 1223 N N . GLY A 1 164 ? -0.279 0.616 0.823 1.00 98.25 164 GLY A N 1
ATOM 1224 C CA . GLY A 1 164 ? -1.527 1.260 1.230 1.00 98.25 164 GLY A CA 1
ATOM 1225 C C . GLY A 1 164 ? -2.778 0.409 0.987 1.00 98.25 164 GLY A C 1
ATOM 1226 O O . GLY A 1 164 ? -3.632 0.323 1.861 1.00 98.25 164 GLY A O 1
ATOM 1227 N N . HIS A 1 165 ? -2.880 -0.289 -0.148 1.00 98.19 165 HIS A N 1
ATOM 1228 C CA . HIS A 1 165 ? -4.003 -1.207 -0.385 1.00 98.19 165 HIS A CA 1
ATOM 1229 C C . HIS A 1 165 ? -3.976 -2.448 0.520 1.00 98.19 165 HIS A C 1
ATOM 1231 O O . HIS A 1 165 ? -5.032 -2.941 0.908 1.00 98.19 165 HIS A O 1
ATOM 1237 N N . ILE A 1 166 ? -2.791 -2.950 0.883 1.00 97.81 166 ILE A N 1
ATOM 1238 C CA . ILE A 1 166 ? -2.670 -4.062 1.842 1.00 97.81 166 ILE A CA 1
ATOM 1239 C C . ILE A 1 166 ? -3.139 -3.611 3.227 1.00 97.81 166 ILE A C 1
ATOM 1241 O O . ILE A 1 166 ? -3.885 -4.331 3.887 1.00 97.81 166 ILE A O 1
ATOM 1245 N N . VAL A 1 167 ? -2.755 -2.402 3.646 1.00 98.56 167 VAL A N 1
ATOM 1246 C CA . VAL A 1 167 ? -3.219 -1.789 4.898 1.00 98.56 167 VAL A CA 1
ATOM 1247 C C . VAL A 1 167 ? -4.734 -1.557 4.869 1.00 98.56 167 VAL A C 1
ATOM 1249 O O . VAL A 1 167 ? -5.408 -1.890 5.839 1.00 98.56 167 VAL A O 1
ATOM 1252 N N . GLU A 1 168 ? -5.294 -1.069 3.755 1.00 98.31 168 GLU A N 1
ATOM 1253 C CA . GLU A 1 168 ? -6.746 -0.914 3.562 1.00 98.31 168 GLU A CA 1
ATOM 1254 C C . GLU A 1 168 ? -7.489 -2.241 3.782 1.00 98.31 168 GLU A C 1
ATOM 1256 O O . GLU A 1 168 ? -8.465 -2.302 4.536 1.00 98.31 168 GLU A O 1
ATOM 1261 N N . GLU A 1 169 ? -7.013 -3.319 3.156 1.00 97.62 169 GLU A N 1
ATOM 1262 C CA . GLU A 1 169 ? -7.614 -4.645 3.293 1.00 97.62 169 GLU A CA 1
ATOM 1263 C C . GLU A 1 169 ? -7.450 -5.201 4.717 1.00 97.62 169 GLU A C 1
ATOM 1265 O O . GLU A 1 169 ? -8.365 -5.830 5.263 1.00 97.62 169 GLU A O 1
ATOM 1270 N N . ASN A 1 170 ? -6.299 -4.948 5.349 1.00 97.94 170 ASN A N 1
ATOM 1271 C CA . ASN A 1 170 ? -6.039 -5.355 6.725 1.00 97.94 170 ASN A CA 1
ATOM 1272 C C . ASN A 1 170 ? -6.969 -4.642 7.715 1.00 97.94 170 ASN A C 1
ATOM 1274 O O . ASN A 1 170 ? -7.546 -5.285 8.589 1.00 97.94 170 ASN A O 1
ATOM 1278 N N . MET A 1 171 ? -7.193 -3.341 7.522 1.00 97.94 171 MET A N 1
ATOM 1279 C CA . MET A 1 171 ? -8.119 -2.524 8.308 1.00 97.94 171 MET A CA 1
ATOM 1280 C C . MET A 1 171 ? -9.558 -3.031 8.205 1.00 97.94 171 MET A C 1
ATOM 1282 O O . MET A 1 171 ? -10.219 -3.231 9.225 1.00 97.94 171 MET A O 1
ATOM 1286 N N . GLN A 1 172 ? -10.041 -3.303 6.988 1.00 97.31 172 GLN A N 1
ATOM 1287 C CA . GLN A 1 172 ? -11.373 -3.885 6.787 1.00 97.31 172 GLN A CA 1
ATOM 1288 C C . GLN A 1 172 ? -11.500 -5.246 7.486 1.00 97.31 172 GLN A C 1
ATOM 1290 O O . GLN A 1 172 ? -12.520 -5.535 8.116 1.00 97.31 172 GLN A O 1
ATOM 1295 N N . THR A 1 173 ? -10.446 -6.064 7.426 1.00 97.69 173 THR A N 1
ATOM 1296 C CA . THR A 1 173 ? -10.409 -7.375 8.086 1.00 97.69 173 THR A CA 1
ATOM 1297 C C . THR A 1 173 ? -10.398 -7.244 9.610 1.00 97.69 173 THR A C 1
ATOM 1299 O O . THR A 1 173 ? -11.114 -7.989 10.275 1.00 97.69 173 THR A O 1
ATOM 1302 N N . ALA A 1 174 ? -9.650 -6.289 10.171 1.00 98.00 174 ALA A N 1
ATOM 1303 C CA . ALA A 1 174 ? -9.564 -6.038 11.611 1.00 98.00 174 ALA A CA 1
ATOM 1304 C C . ALA A 1 174 ? -10.904 -5.600 12.198 1.00 98.00 174 ALA A C 1
ATOM 1306 O O . ALA A 1 174 ? -11.363 -6.146 13.202 1.00 98.00 174 ALA A O 1
ATOM 1307 N N . VAL A 1 175 ? -11.585 -4.675 11.525 1.00 96.38 175 VAL A N 1
ATOM 1308 C CA . VAL A 1 175 ? -12.918 -4.246 11.941 1.00 96.38 175 VAL A CA 1
ATOM 1309 C C . VAL A 1 175 ? -13.931 -5.391 11.844 1.00 96.38 175 VAL A C 1
ATOM 1311 O O . VAL A 1 175 ? -14.700 -5.618 12.779 1.00 96.38 175 VAL A O 1
ATOM 1314 N N . ALA A 1 176 ? -13.907 -6.161 10.753 1.00 95.94 176 ALA A N 1
ATOM 1315 C CA . ALA A 1 176 ? -14.770 -7.331 10.612 1.00 95.94 176 ALA A CA 1
ATOM 1316 C C . ALA A 1 176 ? -14.480 -8.390 11.691 1.00 95.94 176 ALA A C 1
ATOM 1318 O O . ALA A 1 176 ? -15.409 -8.987 12.231 1.00 95.94 176 ALA A O 1
ATOM 1319 N N . ALA A 1 177 ? -13.211 -8.600 12.051 1.00 95.94 177 ALA A N 1
ATOM 1320 C CA . ALA A 1 177 ? -12.810 -9.505 13.123 1.00 95.94 177 ALA A CA 1
ATOM 1321 C C . ALA A 1 177 ? -13.412 -9.094 14.476 1.00 95.94 177 ALA A C 1
ATOM 1323 O O . ALA A 1 177 ? -13.902 -9.953 15.211 1.00 95.94 177 ALA A O 1
ATOM 1324 N N . LEU A 1 178 ? -13.430 -7.789 14.775 1.00 95.19 178 LEU A N 1
ATOM 1325 C CA . LEU A 1 178 ? -14.020 -7.239 15.995 1.00 95.19 178 LEU A CA 1
ATOM 1326 C C . LEU A 1 178 ? -15.543 -7.421 16.044 1.00 95.19 178 LEU A C 1
ATOM 1328 O O . LEU A 1 178 ? -16.071 -7.878 17.059 1.00 95.19 178 LEU A O 1
ATOM 1332 N N . LEU A 1 179 ? -16.248 -7.074 14.964 1.00 93.94 179 LEU A N 1
ATOM 1333 C CA . LEU A 1 179 ? -17.714 -7.107 14.928 1.00 93.94 179 LEU A CA 1
ATOM 1334 C C . LEU A 1 179 ? -18.269 -8.534 14.820 1.00 93.94 179 LEU A C 1
ATOM 1336 O O . LEU A 1 179 ? -19.230 -8.886 15.504 1.00 93.94 179 LEU A O 1
ATOM 1340 N N . GLU A 1 180 ? -17.656 -9.373 13.984 1.00 93.50 180 GLU A N 1
ATOM 1341 C CA . GLU A 1 180 ? -18.123 -10.739 13.718 1.00 93.50 180 GLU A CA 1
ATOM 1342 C C . GLU A 1 180 ? -17.545 -11.776 14.686 1.00 93.50 180 GLU A C 1
ATOM 1344 O O . GLU A 1 180 ? -18.062 -12.892 14.770 1.00 93.50 180 GLU A O 1
ATOM 1349 N N . ARG A 1 181 ? -16.506 -11.406 15.447 1.00 89.12 181 ARG A N 1
ATOM 1350 C CA . ARG A 1 181 ? -15.817 -12.268 16.421 1.00 89.12 181 ARG A CA 1
ATOM 1351 C C . ARG A 1 181 ? -15.194 -13.508 15.770 1.00 89.12 181 ARG A C 1
ATOM 1353 O O . ARG A 1 181 ? -15.320 -14.628 16.267 1.00 89.12 181 ARG A O 1
ATOM 1360 N N . ASP A 1 182 ? -14.528 -13.293 14.642 1.00 91.75 182 ASP A N 1
ATOM 1361 C CA . ASP A 1 182 ? -13.957 -14.345 13.803 1.00 91.75 182 ASP A CA 1
ATOM 1362 C C . ASP A 1 182 ? -12.453 -14.531 14.079 1.00 91.75 182 ASP A C 1
ATOM 1364 O O . ASP A 1 182 ? -11.623 -13.692 13.723 1.00 91.75 182 ASP A O 1
ATOM 1368 N N . THR A 1 183 ? -12.091 -15.669 14.680 1.00 93.62 183 THR A N 1
ATOM 1369 C CA . THR A 1 183 ? -10.700 -16.022 15.014 1.00 93.62 183 THR A CA 1
ATOM 1370 C C . THR A 1 183 ? -9.791 -16.172 13.796 1.00 93.62 183 THR A C 1
ATOM 1372 O O . THR A 1 183 ? -8.585 -15.945 13.896 1.00 93.62 183 THR A O 1
ATOM 1375 N N . GLU A 1 184 ? -10.336 -16.572 12.644 1.00 94.50 184 GLU A N 1
ATOM 1376 C CA . GLU A 1 184 ? -9.556 -16.692 11.412 1.00 94.50 184 GLU A CA 1
ATOM 1377 C C . GLU A 1 184 ? -9.185 -15.303 10.886 1.00 94.50 184 GLU A C 1
ATOM 1379 O O . GLU A 1 184 ? -8.033 -15.072 10.511 1.00 94.50 184 GLU A O 1
ATOM 1384 N N . LYS A 1 185 ? -10.122 -14.347 10.944 1.00 95.25 185 LYS A N 1
ATOM 1385 C CA . LYS A 1 185 ? -9.850 -12.946 10.592 1.00 95.25 185 LYS A CA 1
ATOM 1386 C C . LYS A 1 185 ? -8.813 -12.316 11.518 1.00 95.25 185 LYS A C 1
ATOM 1388 O O . LYS A 1 185 ? -7.894 -11.685 11.009 1.00 95.25 185 LYS A O 1
ATOM 1393 N N . ILE A 1 186 ? -8.877 -12.562 12.831 1.00 95.62 186 ILE A N 1
ATOM 1394 C CA . ILE A 1 186 ? -7.845 -12.113 13.792 1.00 95.62 186 ILE A CA 1
ATOM 1395 C C . ILE A 1 186 ? -6.457 -12.626 13.378 1.00 95.62 186 ILE A C 1
ATOM 1397 O O . ILE A 1 186 ? -5.500 -11.857 13.282 1.00 95.62 186 ILE A O 1
ATOM 1401 N N . ALA A 1 187 ? -6.340 -13.924 13.080 1.00 94.31 187 ALA A N 1
ATOM 1402 C CA . ALA A 1 187 ? -5.071 -14.518 12.666 1.00 94.31 187 ALA A CA 1
ATOM 1403 C C . ALA A 1 187 ? -4.558 -13.955 11.328 1.00 94.31 187 ALA A C 1
ATOM 1405 O O . ALA A 1 187 ? -3.350 -13.784 11.150 1.00 94.31 187 ALA A O 1
ATOM 1406 N N . ASN A 1 188 ? -5.460 -13.661 10.388 1.00 93.69 188 ASN A N 1
ATOM 1407 C CA . ASN A 1 188 ? -5.103 -13.040 9.116 1.00 93.69 188 ASN A CA 1
ATOM 1408 C C . ASN A 1 188 ? -4.621 -11.595 9.298 1.00 93.69 188 ASN A C 1
ATOM 1410 O O . ASN A 1 188 ? -3.671 -11.209 8.619 1.00 93.69 188 ASN A O 1
ATOM 1414 N N . VAL A 1 189 ? -5.200 -10.839 10.239 1.00 97.50 189 VAL A N 1
ATOM 1415 C CA . VAL A 1 189 ? -4.767 -9.463 10.529 1.00 97.50 189 VAL A CA 1
ATOM 1416 C C . VAL A 1 189 ? -3.331 -9.426 11.027 1.00 97.50 189 VAL A C 1
ATOM 1418 O O . VAL A 1 189 ? -2.502 -8.727 10.450 1.00 97.50 189 VAL A O 1
ATOM 1421 N N . ARG A 1 190 ? -3.008 -10.260 12.023 1.00 94.44 190 ARG A N 1
ATOM 1422 C CA . ARG A 1 190 ? -1.640 -10.395 12.553 1.00 94.44 190 ARG A CA 1
ATOM 1423 C C . ARG A 1 190 ? -0.647 -10.832 11.469 1.00 94.44 190 ARG A C 1
ATOM 1425 O O . ARG A 1 190 ? 0.475 -10.348 11.400 1.00 94.44 190 ARG A O 1
ATOM 1432 N N . ARG A 1 191 ? -1.050 -11.737 10.566 1.00 93.38 191 ARG A N 1
ATOM 1433 C CA . ARG A 1 191 ? -0.184 -12.153 9.446 1.00 93.38 191 ARG A CA 1
ATOM 1434 C C . ARG A 1 191 ? 0.103 -10.998 8.483 1.00 93.38 191 ARG A C 1
ATOM 1436 O O . ARG A 1 191 ? 1.221 -10.898 7.988 1.00 93.38 191 ARG A O 1
ATOM 1443 N N . ARG A 1 192 ? -0.900 -10.171 8.183 1.00 95.12 192 ARG A N 1
ATOM 1444 C CA . ARG A 1 192 ? -0.765 -9.026 7.273 1.00 95.12 192 ARG A CA 1
ATOM 1445 C C . ARG A 1 192 ? -0.026 -7.854 7.894 1.00 95.12 192 ARG A C 1
ATOM 1447 O O . ARG A 1 192 ? 0.691 -7.186 7.165 1.00 95.12 192 ARG A O 1
ATOM 1454 N N . GLU A 1 193 ? -0.141 -7.644 9.199 1.00 97.06 193 GLU A N 1
ATOM 1455 C CA . GLU A 1 193 ? 0.717 -6.704 9.929 1.00 97.06 193 GLU A CA 1
ATOM 1456 C C . GLU A 1 193 ? 2.199 -7.032 9.672 1.00 97.06 193 GLU A C 1
ATOM 1458 O O . GLU A 1 193 ? 2.922 -6.191 9.150 1.00 97.06 193 GLU A O 1
ATOM 1463 N N . ASN A 1 194 ? 2.597 -8.302 9.802 1.00 93.94 194 ASN A N 1
ATOM 1464 C CA . ASN A 1 194 ? 3.986 -8.699 9.553 1.00 93.94 194 ASN A CA 1
ATOM 1465 C C . ASN A 1 194 ? 4.411 -8.425 8.099 1.00 93.94 194 ASN A C 1
ATOM 1467 O O . ASN A 1 194 ? 5.581 -8.171 7.807 1.00 93.94 194 ASN A O 1
ATOM 1471 N N . VAL A 1 195 ? 3.478 -8.511 7.146 1.00 94.50 195 VAL A N 1
ATOM 1472 C CA . VAL A 1 195 ? 3.732 -8.128 5.750 1.00 94.50 195 VAL A CA 1
ATOM 1473 C C . VAL A 1 195 ? 3.931 -6.616 5.636 1.00 94.50 195 VAL A C 1
ATOM 1475 O O . VAL A 1 195 ? 4.882 -6.193 4.982 1.00 94.50 195 VAL A O 1
ATOM 1478 N N . ILE A 1 196 ? 3.066 -5.818 6.263 1.00 97.56 196 ILE A N 1
ATOM 1479 C CA . ILE A 1 196 ? 3.125 -4.350 6.280 1.00 97.56 196 ILE A CA 1
ATOM 1480 C C . ILE A 1 196 ? 4.469 -3.881 6.855 1.00 97.56 196 ILE A C 1
ATOM 1482 O O . ILE A 1 196 ? 5.124 -3.059 6.217 1.00 97.56 196 ILE A O 1
ATOM 1486 N N . ASP A 1 197 ? 4.940 -4.476 7.948 1.00 94.44 197 ASP A N 1
ATOM 1487 C CA . ASP A 1 197 ? 6.248 -4.200 8.557 1.00 94.44 197 ASP A CA 1
ATOM 1488 C C . ASP A 1 197 ? 7.413 -4.455 7.602 1.00 94.44 197 ASP A C 1
ATOM 1490 O O . ASP A 1 197 ? 8.259 -3.588 7.361 1.00 94.44 197 ASP A O 1
ATOM 1494 N N . ASN A 1 198 ? 7.435 -5.637 6.982 1.00 94.12 198 ASN A N 1
ATOM 1495 C CA . ASN A 1 198 ? 8.482 -5.992 6.025 1.00 94.12 198 ASN A CA 1
ATOM 1496 C C . ASN A 1 198 ? 8.488 -5.049 4.808 1.00 94.12 198 ASN A C 1
ATOM 1498 O O . ASN A 1 198 ? 9.555 -4.711 4.281 1.00 94.12 198 ASN A O 1
ATOM 1502 N N . LEU A 1 199 ? 7.309 -4.605 4.357 1.00 95.56 199 LEU A N 1
ATOM 1503 C CA . LEU A 1 199 ? 7.188 -3.611 3.291 1.00 95.56 199 LEU A CA 1
ATOM 1504 C C . LEU A 1 199 ? 7.653 -2.230 3.748 1.00 95.56 199 LEU A C 1
ATOM 1506 O O . LEU A 1 199 ? 8.391 -1.582 3.005 1.00 95.56 199 LEU A O 1
ATOM 1510 N N . CYS A 1 200 ? 7.288 -1.804 4.957 1.00 97.25 200 CYS A N 1
ATOM 1511 C CA . CYS A 1 200 ? 7.735 -0.552 5.558 1.00 97.25 200 CYS A CA 1
ATOM 1512 C C . CYS A 1 200 ? 9.266 -0.477 5.575 1.00 97.25 200 CYS A C 1
ATOM 1514 O O . CYS A 1 200 ? 9.857 0.466 5.033 1.00 97.25 200 CYS A O 1
ATOM 1516 N N . ASP A 1 201 ? 9.916 -1.522 6.089 1.00 94.50 201 ASP A N 1
ATOM 1517 C CA . ASP A 1 201 ? 11.370 -1.640 6.138 1.00 94.50 201 ASP A CA 1
ATOM 1518 C C . ASP A 1 201 ? 11.995 -1.644 4.739 1.00 94.50 201 ASP A C 1
ATOM 1520 O O . ASP A 1 201 ? 12.936 -0.890 4.457 1.00 94.50 201 ASP A O 1
ATOM 1524 N N . GLY A 1 202 ? 11.472 -2.476 3.836 1.00 94.06 202 GLY A N 1
ATOM 1525 C CA . GLY A 1 202 ? 11.990 -2.622 2.479 1.00 94.06 202 GLY A CA 1
ATOM 1526 C C . GLY A 1 202 ? 11.885 -1.337 1.653 1.00 94.06 202 GLY A C 1
ATOM 1527 O O . GLY A 1 202 ? 12.857 -0.922 1.008 1.00 94.06 202 GLY A O 1
ATOM 1528 N N . ILE A 1 203 ? 10.729 -0.671 1.704 1.00 96.94 203 ILE A N 1
ATOM 1529 C CA . ILE A 1 203 ? 10.489 0.605 1.026 1.00 96.94 203 ILE A CA 1
ATOM 1530 C C . ILE A 1 203 ? 11.367 1.695 1.645 1.00 96.94 203 ILE A C 1
ATOM 1532 O O . ILE A 1 203 ? 12.037 2.420 0.907 1.00 96.94 203 ILE A O 1
ATOM 1536 N N . SER A 1 204 ? 11.434 1.791 2.975 1.00 96.50 204 SER A N 1
ATOM 1537 C CA . SER A 1 204 ? 12.247 2.797 3.670 1.00 96.50 204 SER A CA 1
ATOM 1538 C C . SER A 1 204 ? 13.728 2.677 3.318 1.00 96.50 204 SER A C 1
ATOM 1540 O O . SER A 1 204 ? 14.373 3.671 2.972 1.00 96.50 204 SER A O 1
ATOM 1542 N N . GLN A 1 205 ? 14.272 1.456 3.310 1.00 95.19 205 GLN A N 1
ATOM 1543 C CA . GLN A 1 205 ? 15.650 1.205 2.886 1.00 95.19 205 GLN A CA 1
ATOM 1544 C C . GLN A 1 205 ? 15.888 1.637 1.434 1.00 95.19 205 GLN A C 1
ATOM 1546 O O . GLN A 1 205 ? 16.920 2.242 1.130 1.00 95.19 205 GLN A O 1
ATOM 1551 N N . TYR A 1 206 ? 14.944 1.364 0.532 1.00 93.62 206 TYR A N 1
ATOM 1552 C CA . TYR A 1 206 ? 15.049 1.779 -0.865 1.00 93.62 206 TYR A CA 1
ATOM 1553 C C . TYR A 1 206 ? 14.971 3.305 -1.031 1.00 93.62 206 TYR A C 1
ATOM 1555 O O . TYR A 1 206 ? 15.790 3.885 -1.744 1.00 93.62 206 TYR A O 1
ATOM 1563 N N . LEU A 1 207 ? 14.061 3.984 -0.326 1.00 95.00 207 LEU A N 1
ATOM 1564 C CA . LEU A 1 207 ? 13.955 5.448 -0.320 1.00 95.00 207 LEU A CA 1
ATOM 1565 C C . LEU A 1 207 ? 15.256 6.103 0.179 1.00 95.00 207 LEU A C 1
ATOM 1567 O O . LEU A 1 207 ? 15.742 7.055 -0.433 1.00 95.00 207 LEU A O 1
ATOM 1571 N N . VAL A 1 208 ? 15.891 5.543 1.215 1.00 92.69 208 VAL A N 1
ATOM 1572 C CA . VAL A 1 208 ? 17.216 5.990 1.685 1.00 92.69 208 VAL A CA 1
ATOM 1573 C C . VAL A 1 208 ? 18.292 5.801 0.611 1.00 92.69 208 VAL A C 1
ATOM 1575 O O . VAL A 1 208 ? 19.149 6.673 0.444 1.00 92.69 208 VAL A O 1
ATOM 1578 N N . LYS A 1 209 ? 18.264 4.703 -0.160 1.00 92.25 209 LYS A N 1
ATOM 1579 C CA . LYS A 1 209 ? 19.178 4.532 -1.305 1.00 92.25 209 LYS A CA 1
ATOM 1580 C C . LYS A 1 209 ? 18.974 5.636 -2.345 1.00 92.25 209 LYS A C 1
ATOM 1582 O O . LYS A 1 209 ? 19.971 6.185 -2.805 1.00 92.25 209 LYS A O 1
ATOM 1587 N N . ILE A 1 210 ? 17.729 6.011 -2.663 1.00 91.75 210 ILE A N 1
ATOM 1588 C CA . ILE A 1 210 ? 17.434 7.112 -3.600 1.00 91.75 210 ILE A CA 1
ATOM 1589 C C . ILE A 1 210 ? 18.023 8.436 -3.095 1.00 91.75 210 ILE A C 1
ATOM 1591 O O . ILE A 1 210 ? 18.674 9.132 -3.874 1.00 91.75 210 ILE A O 1
ATOM 1595 N N . CYS A 1 211 ? 17.875 8.762 -1.805 1.00 87.56 211 CYS A N 1
ATOM 1596 C CA . CYS A 1 211 ? 18.453 9.978 -1.208 1.00 87.56 211 CYS A CA 1
ATOM 1597 C C . CYS A 1 211 ? 19.976 10.087 -1.382 1.00 87.56 211 CYS A C 1
ATOM 1599 O O . CYS A 1 211 ? 20.515 11.190 -1.402 1.00 87.56 211 CYS A O 1
ATOM 1601 N N . ASN A 1 212 ? 20.674 8.955 -1.512 1.00 86.00 212 ASN A N 1
ATOM 1602 C CA . ASN A 1 212 ? 22.122 8.908 -1.720 1.00 86.00 212 ASN A CA 1
ATOM 1603 C C . ASN A 1 212 ? 22.534 8.994 -3.204 1.00 86.00 212 ASN A C 1
ATOM 1605 O O . ASN A 1 212 ? 23.726 8.932 -3.513 1.00 86.00 212 ASN A O 1
ATOM 1609 N N . THR A 1 213 ? 21.578 9.131 -4.127 1.00 85.56 213 THR A N 1
ATOM 1610 C CA . THR A 1 213 ? 21.830 9.342 -5.561 1.00 85.56 213 THR A CA 1
ATOM 1611 C C . THR A 1 213 ? 21.750 10.826 -5.939 1.00 85.56 213 THR A C 1
ATOM 1613 O O . THR A 1 213 ? 21.374 11.680 -5.136 1.00 85.56 213 THR A O 1
ATOM 1616 N N . HIS A 1 214 ? 22.124 11.169 -7.175 1.00 81.44 214 HIS A N 1
ATOM 1617 C CA . HIS A 1 214 ? 21.996 12.535 -7.686 1.00 81.44 214 HIS A CA 1
ATOM 1618 C C . HIS A 1 214 ? 20.538 12.846 -8.058 1.00 81.44 214 HIS A C 1
ATOM 1620 O O . HIS A 1 214 ? 20.140 12.662 -9.206 1.00 81.44 214 HIS A O 1
ATOM 1626 N N . ILE A 1 215 ? 19.762 13.327 -7.086 1.00 84.56 215 ILE A N 1
ATOM 1627 C CA . ILE A 1 215 ? 18.365 13.753 -7.259 1.00 84.56 215 ILE A CA 1
AT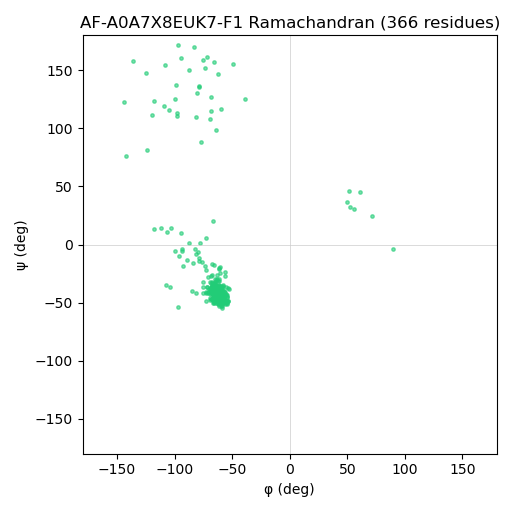OM 1628 C C . ILE A 1 215 ? 18.209 15.272 -7.176 1.00 84.56 215 ILE A C 1
ATOM 1630 O O . ILE A 1 215 ? 19.008 15.962 -6.544 1.00 84.56 215 ILE A O 1
ATOM 1634 N N . SER A 1 216 ? 17.167 15.799 -7.816 1.00 86.44 216 SER A N 1
ATOM 1635 C CA . SER A 1 216 ? 16.760 17.201 -7.687 1.00 86.44 216 SER A CA 1
ATOM 1636 C C . SER A 1 216 ? 16.132 17.498 -6.319 1.00 86.44 216 SER A C 1
ATOM 1638 O O . SER A 1 216 ? 15.617 16.602 -5.650 1.00 86.44 216 SER A O 1
ATOM 1640 N N . ASP A 1 217 ? 16.076 18.774 -5.923 1.00 85.00 217 ASP A N 1
ATOM 1641 C CA . ASP A 1 217 ? 15.418 19.197 -4.672 1.00 85.00 217 ASP A CA 1
ATOM 1642 C C . ASP A 1 217 ? 13.939 18.783 -4.612 1.00 85.00 217 ASP A C 1
ATOM 1644 O O . ASP A 1 217 ? 13.410 18.434 -3.553 1.00 85.00 217 ASP A O 1
ATOM 1648 N N . ARG A 1 218 ? 13.265 18.791 -5.770 1.00 84.56 218 ARG A N 1
ATOM 1649 C CA . ARG A 1 218 ? 11.872 18.353 -5.904 1.00 84.56 218 ARG A CA 1
ATOM 1650 C C . ARG A 1 218 ? 11.732 16.858 -5.622 1.00 84.56 218 ARG A C 1
ATOM 1652 O O . ARG A 1 218 ? 10.851 16.469 -4.860 1.00 84.56 218 ARG A O 1
ATOM 1659 N N . GLU A 1 219 ? 12.595 16.035 -6.213 1.00 85.62 219 GLU A N 1
ATOM 1660 C CA . GLU A 1 219 ? 12.615 14.587 -5.976 1.00 85.62 219 GLU A CA 1
ATOM 1661 C C . GLU A 1 219 ? 12.983 14.271 -4.527 1.00 85.62 219 GLU A C 1
ATOM 1663 O O . GLU A 1 219 ? 12.326 13.445 -3.905 1.00 85.62 219 GLU A O 1
ATOM 1668 N N . ASN A 1 220 ? 13.943 14.991 -3.943 1.00 88.69 220 ASN A N 1
ATOM 1669 C CA . ASN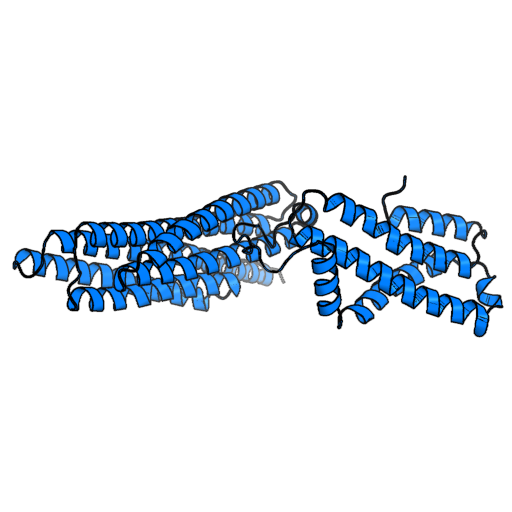 A 1 220 ? 14.317 14.821 -2.541 1.00 88.69 220 ASN A CA 1
ATOM 1670 C C . ASN A 1 220 ? 13.146 15.124 -1.588 1.00 88.69 220 ASN A C 1
ATOM 1672 O O . ASN A 1 220 ? 12.848 14.348 -0.676 1.00 88.69 220 ASN A O 1
ATOM 1676 N N . SER A 1 221 ? 12.405 16.211 -1.842 1.00 88.94 221 SER A N 1
ATOM 1677 C CA . SER A 1 221 ? 11.185 16.522 -1.085 1.00 88.94 221 SER A CA 1
ATOM 1678 C C . SER A 1 221 ? 10.122 15.431 -1.240 1.00 88.94 221 SER A C 1
ATOM 1680 O O . SER A 1 221 ? 9.405 15.160 -0.276 1.00 88.94 221 SER A O 1
ATOM 1682 N N . LYS A 1 222 ? 10.002 14.814 -2.424 1.00 90.38 222 LYS A N 1
ATOM 1683 C CA . LYS A 1 222 ? 9.048 13.725 -2.673 1.00 90.38 222 LYS A CA 1
ATOM 1684 C C . LYS A 1 222 ? 9.444 12.459 -1.914 1.00 90.38 222 LYS A C 1
ATOM 1686 O O . LYS A 1 222 ? 8.616 11.912 -1.200 1.00 90.38 222 LYS A O 1
ATOM 1691 N N . VAL A 1 223 ? 10.710 12.051 -1.990 1.00 93.19 223 VAL A N 1
ATOM 1692 C CA . VAL A 1 223 ? 11.254 10.889 -1.263 1.00 93.19 223 VAL A CA 1
ATOM 1693 C C . VAL A 1 223 ? 11.096 11.054 0.248 1.00 93.19 223 VAL A C 1
ATOM 1695 O O . VAL A 1 223 ? 10.638 10.135 0.918 1.00 93.19 223 VAL A O 1
ATOM 1698 N N . THR A 1 224 ? 11.383 12.246 0.780 1.00 92.75 224 THR A N 1
ATOM 1699 C CA . THR A 1 224 ? 11.169 12.551 2.205 1.00 92.75 224 THR A CA 1
ATOM 1700 C C . THR A 1 224 ? 9.696 12.430 2.594 1.00 92.75 224 THR A C 1
ATOM 1702 O O . THR A 1 224 ? 9.372 11.901 3.651 1.00 92.75 224 THR A O 1
ATOM 1705 N N . SER A 1 225 ? 8.790 12.899 1.733 1.00 94.06 225 SER A N 1
ATOM 1706 C CA . SER A 1 225 ? 7.353 12.796 1.999 1.00 94.06 225 SER A CA 1
ATOM 1707 C C . SER A 1 225 ? 6.874 11.343 1.957 1.00 94.06 225 SER A C 1
ATOM 1709 O O . SER A 1 225 ? 6.064 10.956 2.790 1.00 94.06 225 SER A O 1
ATOM 1711 N N . LEU A 1 226 ? 7.414 10.525 1.047 1.00 95.94 226 LEU A N 1
ATOM 1712 C CA . LEU A 1 226 ? 7.123 9.090 0.983 1.00 95.94 226 LEU A CA 1
ATOM 1713 C C . LEU A 1 226 ? 7.611 8.339 2.226 1.00 95.94 226 LEU A C 1
ATOM 1715 O O . LEU A 1 226 ? 6.894 7.465 2.690 1.00 95.94 226 LEU A O 1
ATOM 1719 N N . LEU A 1 227 ? 8.770 8.694 2.794 1.00 95.62 227 LEU A N 1
ATOM 1720 C CA . LEU A 1 227 ? 9.238 8.102 4.057 1.00 95.62 227 LEU A CA 1
ATOM 1721 C C . LEU A 1 227 ? 8.233 8.324 5.195 1.00 95.62 227 LEU A C 1
ATOM 1723 O O . LEU A 1 227 ? 7.954 7.398 5.949 1.00 95.62 227 LEU A O 1
ATOM 1727 N N . ASN A 1 228 ? 7.662 9.528 5.289 1.00 95.69 228 ASN A N 1
ATOM 1728 C CA . ASN A 1 228 ? 6.638 9.816 6.293 1.00 95.69 228 ASN A CA 1
ATOM 1729 C C . ASN A 1 228 ? 5.355 9.018 6.026 1.00 95.69 228 ASN A C 1
ATOM 1731 O O . ASN A 1 228 ? 4.854 8.375 6.936 1.00 95.69 228 ASN A O 1
ATOM 1735 N N . VAL A 1 229 ? 4.882 8.990 4.772 1.00 98.00 229 VAL A N 1
ATOM 1736 C CA . VAL A 1 229 ? 3.679 8.233 4.378 1.00 98.00 229 VAL A CA 1
ATOM 1737 C C . VAL A 1 229 ? 3.814 6.745 4.696 1.00 98.00 229 VAL A C 1
ATOM 1739 O O . VAL A 1 229 ? 2.868 6.148 5.190 1.00 98.00 229 VAL A O 1
ATOM 1742 N N . VAL A 1 230 ? 4.976 6.146 4.428 1.00 98.12 230 VAL A N 1
ATOM 1743 C CA . VAL A 1 230 ? 5.243 4.734 4.743 1.00 98.12 230 VAL A CA 1
ATOM 1744 C C . VAL A 1 230 ? 5.144 4.482 6.247 1.00 98.12 230 VAL A C 1
ATOM 1746 O O . VAL A 1 230 ? 4.515 3.511 6.652 1.00 98.12 230 VAL A O 1
ATOM 1749 N N . GLY A 1 231 ? 5.697 5.382 7.065 1.00 97.75 231 GLY A N 1
ATOM 1750 C CA . GLY A 1 231 ? 5.558 5.315 8.519 1.00 97.75 231 GLY A CA 1
ATOM 1751 C C . GLY A 1 231 ? 4.110 5.477 8.985 1.00 97.75 231 GLY A C 1
ATOM 1752 O O . GLY A 1 231 ? 3.648 4.691 9.798 1.00 97.75 231 GLY A O 1
ATOM 1753 N N . ASP A 1 232 ? 3.360 6.445 8.448 1.00 98.56 232 ASP A N 1
ATOM 1754 C CA . ASP A 1 232 ? 1.933 6.603 8.772 1.00 98.56 232 ASP A CA 1
ATOM 1755 C C . ASP A 1 232 ? 1.113 5.356 8.372 1.00 98.56 232 ASP A C 1
ATOM 1757 O O . ASP A 1 232 ? 0.195 4.967 9.089 1.00 98.56 232 ASP A O 1
ATOM 1761 N N . MET A 1 233 ? 1.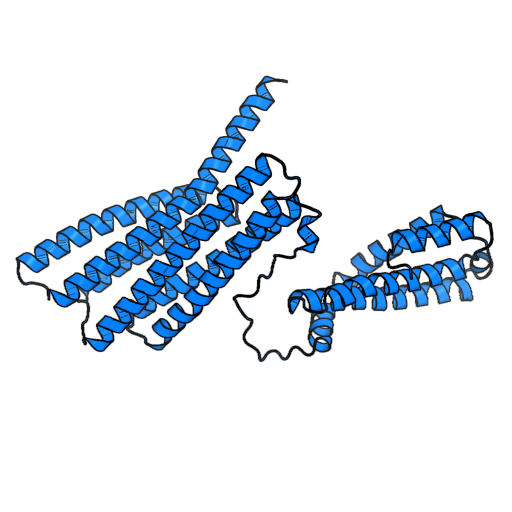448 4.692 7.258 1.00 98.50 233 MET A N 1
ATOM 1762 C CA . MET A 1 233 ? 0.802 3.440 6.836 1.00 98.50 233 MET A CA 1
ATOM 1763 C C . MET A 1 233 ? 1.119 2.256 7.760 1.00 98.50 233 MET A C 1
ATOM 1765 O O . MET A 1 233 ? 0.223 1.454 8.019 1.00 98.50 233 MET A O 1
ATOM 1769 N N . GLU A 1 234 ? 2.354 2.146 8.261 1.00 98.56 234 GLU A N 1
ATOM 1770 C CA . GLU A 1 234 ? 2.726 1.150 9.279 1.00 98.56 234 GLU A CA 1
ATOM 1771 C C . GLU A 1 234 ? 1.953 1.380 10.580 1.00 98.56 234 GLU A C 1
ATOM 1773 O O . GLU A 1 234 ? 1.305 0.457 11.061 1.00 98.56 234 GLU A O 1
ATOM 1778 N N . ARG A 1 235 ? 1.848 2.630 11.049 1.00 98.62 235 ARG A N 1
ATOM 1779 C CA . ARG A 1 235 ? 1.044 2.966 12.235 1.00 98.62 235 ARG A CA 1
ATOM 1780 C C . ARG A 1 235 ? -0.426 2.607 12.097 1.00 98.62 235 ARG A C 1
ATOM 1782 O O . ARG A 1 235 ? -1.042 2.146 13.055 1.00 98.62 235 ARG A O 1
ATOM 1789 N N . VAL A 1 236 ? -1.014 2.789 10.915 1.00 98.75 236 VAL A N 1
ATOM 1790 C CA . VAL A 1 236 ? -2.376 2.294 10.658 1.00 98.75 236 VAL A CA 1
ATOM 1791 C C . VAL A 1 236 ? -2.426 0.768 10.790 1.00 98.75 236 VAL A C 1
ATOM 1793 O O . VAL A 1 236 ? -3.368 0.252 11.388 1.00 98.75 236 VAL A O 1
ATOM 1796 N N . GLY A 1 237 ? -1.411 0.057 10.290 1.00 98.25 237 GLY A N 1
ATOM 1797 C CA . GLY A 1 237 ? -1.213 -1.378 10.511 1.00 98.25 237 GLY A CA 1
ATOM 1798 C C . GLY A 1 237 ? -1.196 -1.761 11.996 1.00 98.25 237 GLY A C 1
ATOM 1799 O O . GLY A 1 237 ? -2.000 -2.610 12.388 1.00 98.25 237 GLY A O 1
ATOM 1800 N N . ASP A 1 238 ? -0.397 -1.075 12.821 1.00 98.50 238 ASP A N 1
ATOM 1801 C CA . ASP A 1 238 ? -0.336 -1.272 14.283 1.00 98.50 238 ASP A CA 1
ATOM 1802 C C . ASP A 1 238 ? -1.727 -1.141 14.926 1.00 98.50 238 ASP A C 1
ATOM 1804 O O . ASP A 1 238 ? -2.146 -1.945 15.761 1.00 98.50 238 ASP A O 1
ATOM 1808 N N . HIS A 1 239 ? -2.488 -0.112 14.542 1.00 98.62 239 HIS A N 1
ATOM 1809 C CA . HIS A 1 239 ? -3.836 0.105 15.072 1.00 98.62 239 HIS A CA 1
ATOM 1810 C C . HIS A 1 239 ? -4.823 -0.982 14.631 1.00 98.62 239 HIS A C 1
ATOM 1812 O O . HIS A 1 239 ? -5.714 -1.348 15.402 1.00 98.62 239 HIS A O 1
ATOM 1818 N N . CYS A 1 240 ? -4.651 -1.548 13.435 1.00 98.50 240 CYS A N 1
ATOM 1819 C CA . CYS A 1 240 ? -5.425 -2.707 12.991 1.00 98.50 240 CYS A CA 1
ATOM 1820 C C . CYS A 1 240 ? -5.095 -3.955 13.820 1.00 98.50 240 CYS A C 1
ATOM 1822 O O . CYS A 1 240 ? -6.012 -4.685 14.205 1.00 98.50 240 CYS A O 1
ATOM 1824 N N . GLU A 1 241 ? -3.818 -4.186 14.139 1.00 98.19 241 GLU A N 1
ATOM 1825 C CA . GLU A 1 241 ? -3.408 -5.275 15.030 1.00 98.19 241 GLU A CA 1
ATOM 1826 C C . GLU A 1 241 ? -3.997 -5.095 16.434 1.00 98.19 241 GLU A C 1
ATOM 1828 O O . GLU A 1 241 ? -4.629 -6.016 16.951 1.00 98.19 241 GLU A O 1
ATOM 1833 N N . ASN A 1 242 ? -3.926 -3.887 17.000 1.00 98.31 242 ASN A N 1
ATOM 1834 C CA . ASN A 1 242 ? -4.545 -3.574 18.291 1.00 98.31 242 ASN A CA 1
ATOM 1835 C C . ASN A 1 242 ? -6.054 -3.879 18.302 1.00 98.31 242 ASN A C 1
ATOM 1837 O O . ASN A 1 242 ? -6.576 -4.413 19.282 1.00 98.31 242 ASN A O 1
ATOM 1841 N N . ILE A 1 243 ? -6.773 -3.569 17.215 1.00 97.94 243 ILE A N 1
ATOM 1842 C CA . ILE A 1 243 ? -8.198 -3.906 17.067 1.00 97.94 243 ILE A CA 1
ATOM 1843 C C . ILE A 1 243 ? -8.420 -5.424 17.055 1.00 97.94 243 ILE A C 1
ATOM 1845 O O . ILE A 1 243 ? -9.333 -5.915 17.727 1.00 97.94 243 ILE A O 1
ATOM 1849 N N . ALA A 1 244 ? -7.584 -6.179 16.344 1.00 97.19 244 ALA A N 1
ATOM 1850 C CA . ALA A 1 244 ? -7.665 -7.637 16.319 1.00 97.19 244 ALA A CA 1
ATOM 1851 C C . ALA A 1 244 ? -7.334 -8.267 17.685 1.00 97.19 244 ALA A C 1
ATOM 1853 O O . ALA A 1 244 ? -8.029 -9.185 18.121 1.00 97.19 244 ALA A O 1
ATOM 1854 N N . ASP A 1 245 ? -6.340 -7.742 18.400 1.00 95.50 245 ASP A N 1
ATOM 1855 C CA . ASP A 1 245 ? -5.985 -8.173 19.755 1.00 95.50 245 ASP A CA 1
ATOM 1856 C C . ASP A 1 245 ? -7.102 -7.889 20.763 1.00 95.50 245 ASP A C 1
ATOM 1858 O O . ASP A 1 245 ? -7.388 -8.709 21.641 1.00 95.50 245 ASP A O 1
ATOM 1862 N N . MET A 1 246 ? -7.800 -6.759 20.613 1.00 94.50 246 MET A N 1
ATOM 1863 C CA . MET A 1 246 ? -9.005 -6.477 21.392 1.00 94.50 246 MET A CA 1
ATOM 1864 C C . MET A 1 246 ? -10.121 -7.481 21.096 1.00 94.50 246 MET A C 1
ATOM 1866 O O . MET A 1 246 ? -10.773 -7.947 22.034 1.00 94.50 246 MET A O 1
ATOM 1870 N N . ALA A 1 247 ? -10.330 -7.839 19.827 1.00 95.25 247 ALA A N 1
ATOM 1871 C CA . ALA A 1 247 ? -11.308 -8.852 19.441 1.00 95.25 247 ALA A CA 1
ATOM 1872 C C . ALA A 1 247 ? -10.988 -10.222 20.072 1.00 95.25 247 ALA A C 1
ATOM 1874 O O . ALA A 1 247 ? -11.887 -10.885 20.598 1.00 95.25 247 ALA A O 1
ATOM 1875 N N . ASP A 1 248 ? -9.709 -10.606 20.094 1.00 95.44 248 ASP A N 1
ATOM 1876 C CA . ASP A 1 248 ? -9.217 -11.846 20.708 1.00 95.44 248 ASP A CA 1
ATOM 1877 C C . ASP A 1 248 ? -9.449 -11.842 22.230 1.00 95.44 248 ASP A C 1
ATOM 1879 O O . ASP A 1 248 ? -10.076 -12.747 22.783 1.00 95.44 248 ASP A O 1
ATOM 1883 N N . ALA A 1 249 ? -9.079 -10.754 22.913 1.00 93.25 249 ALA A N 1
ATOM 1884 C CA . ALA A 1 249 ? -9.321 -10.600 24.348 1.00 93.25 249 ALA A CA 1
ATOM 1885 C C . ALA A 1 249 ? -10.823 -10.634 24.700 1.00 93.25 249 ALA A C 1
ATOM 1887 O O . ALA A 1 249 ? -11.228 -11.213 25.711 1.00 93.25 249 ALA A O 1
ATOM 1888 N N . MET A 1 250 ? -11.683 -10.042 23.864 1.00 93.44 250 MET A N 1
ATOM 1889 C CA . MET A 1 250 ? -13.138 -10.101 24.047 1.00 93.44 250 MET A CA 1
ATOM 1890 C C . MET A 1 250 ? -13.700 -11.519 23.873 1.00 93.44 250 MET A C 1
ATOM 1892 O O . MET A 1 250 ? -14.660 -11.885 24.563 1.00 93.44 250 MET A O 1
ATOM 1896 N N . LEU A 1 251 ? -13.119 -12.329 22.984 1.00 93.44 251 LEU A N 1
ATOM 1897 C CA . LEU A 1 251 ? -13.451 -13.746 22.837 1.00 93.44 251 LEU A CA 1
ATOM 1898 C C . LEU A 1 251 ? -13.059 -14.544 24.086 1.00 93.44 251 LEU A C 1
ATOM 1900 O O . LEU A 1 251 ? -13.905 -15.256 24.632 1.00 93.44 251 LEU A O 1
ATOM 1904 N N . GLU A 1 252 ? -11.828 -14.381 24.573 1.00 93.44 252 GLU A N 1
ATOM 1905 C CA . GLU A 1 252 ? -11.318 -15.081 25.760 1.00 93.44 252 GLU A CA 1
ATOM 1906 C C . GLU A 1 252 ? -12.110 -14.745 27.032 1.00 93.44 252 GLU A C 1
ATOM 1908 O O . GLU A 1 252 ? -12.464 -15.628 27.819 1.00 93.44 252 GLU A O 1
ATOM 1913 N N . GLU A 1 253 ? -12.430 -13.465 27.227 1.00 92.12 253 GLU A N 1
ATOM 1914 C CA . GLU A 1 253 ? -13.170 -12.983 28.396 1.00 92.12 253 GLU A CA 1
ATOM 1915 C C . GLU A 1 253 ? -14.698 -13.163 28.265 1.00 92.12 253 GLU A C 1
ATOM 1917 O O . GLU A 1 253 ? -15.439 -12.868 29.208 1.00 92.12 253 GLU A O 1
ATOM 1922 N N . ASN A 1 254 ? -15.177 -13.653 27.113 1.00 91.38 254 ASN A N 1
ATOM 1923 C CA . ASN A 1 254 ? -16.592 -13.775 26.753 1.00 91.38 254 ASN A CA 1
ATOM 1924 C C . ASN A 1 254 ? -17.376 -12.459 26.948 1.00 91.38 254 ASN A C 1
ATOM 1926 O O . ASN A 1 254 ? -18.466 -12.428 27.531 1.00 91.38 254 ASN A O 1
ATOM 1930 N N . ILE A 1 255 ? -16.786 -11.359 26.479 1.00 89.56 255 ILE A N 1
ATOM 1931 C CA . ILE A 1 255 ? -17.347 -10.008 26.520 1.00 89.56 255 ILE A CA 1
ATOM 1932 C C . ILE A 1 255 ? -17.963 -9.686 25.159 1.00 89.56 255 ILE A C 1
ATOM 1934 O O . ILE A 1 255 ? -17.359 -9.939 24.122 1.00 89.56 255 ILE A O 1
ATOM 1938 N N . ASN A 1 256 ? -19.148 -9.072 25.174 1.00 89.88 256 ASN A N 1
ATOM 1939 C CA . ASN A 1 256 ? -19.837 -8.618 23.970 1.00 89.88 256 ASN A CA 1
ATOM 1940 C C . ASN A 1 256 ? -20.163 -7.129 24.075 1.00 89.88 256 ASN A C 1
ATOM 1942 O O . ASN A 1 256 ? -20.473 -6.629 25.163 1.00 89.88 256 ASN A O 1
ATOM 1946 N N . PHE A 1 257 ? -20.151 -6.445 22.935 1.00 90.81 257 PHE A N 1
ATOM 1947 C CA . PHE A 1 257 ? -20.799 -5.147 22.812 1.00 90.81 257 PHE A CA 1
ATOM 1948 C C . PHE A 1 257 ? -22.321 -5.311 22.779 1.00 90.81 257 PHE A C 1
ATOM 1950 O O . PHE A 1 257 ? -22.842 -6.359 22.396 1.00 90.81 257 PHE A O 1
ATOM 1957 N N . SER A 1 258 ? -23.040 -4.285 23.235 1.00 90.62 258 SER A N 1
ATOM 1958 C CA . SER A 1 258 ? -24.486 -4.205 23.030 1.00 90.62 258 SER A CA 1
ATOM 1959 C C . SER A 1 258 ? -24.790 -3.811 21.588 1.00 90.62 258 SER A C 1
ATOM 1961 O O . SER A 1 258 ? -23.974 -3.153 20.950 1.00 90.62 258 SER A O 1
ATOM 1963 N N . ASP A 1 259 ? -25.997 -4.111 21.111 1.00 91.19 259 ASP A N 1
ATOM 1964 C CA . ASP A 1 259 ? -26.435 -3.725 19.760 1.00 91.19 259 ASP A CA 1
ATOM 1965 C C . ASP A 1 259 ? -26.300 -2.211 19.515 1.00 91.19 259 ASP A C 1
ATOM 1967 O O . ASP A 1 259 ? -25.907 -1.777 18.438 1.00 91.19 259 ASP A O 1
ATOM 1971 N N . THR A 1 260 ? -26.555 -1.393 20.544 1.00 91.12 260 THR A N 1
ATOM 1972 C CA . THR A 1 260 ? -26.340 0.061 20.484 1.00 91.12 260 THR A CA 1
ATOM 1973 C C . THR A 1 260 ? -24.870 0.417 20.282 1.00 91.12 260 THR A C 1
ATOM 1975 O O . THR A 1 260 ? -24.571 1.277 19.468 1.00 91.12 260 THR A O 1
ATOM 1978 N N . ALA A 1 261 ? -23.957 -0.236 21.006 1.00 91.69 261 ALA A N 1
ATOM 1979 C CA . ALA A 1 261 ? -22.526 0.015 20.869 1.00 91.69 261 ALA A CA 1
ATOM 1980 C C . ALA A 1 261 ? -22.001 -0.457 19.505 1.00 91.69 261 ALA A C 1
ATOM 1982 O O . ALA A 1 261 ? -21.168 0.218 18.918 1.00 91.69 261 ALA A O 1
ATOM 1983 N N . VAL A 1 262 ? -22.509 -1.577 18.982 1.00 94.12 262 VAL A N 1
ATOM 1984 C CA . VAL A 1 262 ? -22.171 -2.053 17.632 1.00 94.12 262 VAL A CA 1
ATOM 1985 C C . VAL A 1 262 ? -22.611 -1.039 16.577 1.00 94.12 262 VAL A C 1
ATOM 1987 O O . VAL A 1 262 ? -21.778 -0.610 15.791 1.00 94.12 262 VAL A O 1
ATOM 1990 N N . SER A 1 263 ? -23.868 -0.586 16.614 1.00 95.25 263 SER A N 1
ATOM 1991 C CA . SER A 1 263 ? -24.381 0.412 15.662 1.00 95.25 263 SER A CA 1
ATOM 1992 C C . SER A 1 263 ? -23.611 1.734 15.722 1.00 95.25 263 SER A C 1
ATOM 1994 O O . SER A 1 263 ? -23.346 2.336 14.690 1.00 95.25 263 SER A O 1
ATOM 1996 N N . GLU A 1 264 ? -23.250 2.190 16.923 1.00 94.75 264 GLU A N 1
ATOM 1997 C CA . GLU A 1 264 ? -22.435 3.394 17.117 1.00 94.75 264 GLU A CA 1
ATOM 1998 C C . GLU A 1 264 ? -21.010 3.226 16.558 1.00 94.75 264 GLU A C 1
ATOM 2000 O O . GLU A 1 264 ? -20.483 4.139 15.926 1.00 94.75 264 GLU A O 1
ATOM 2005 N N . LEU A 1 265 ? -20.388 2.057 16.761 1.00 96.12 265 LEU A N 1
ATOM 2006 C CA . LEU A 1 265 ? -19.073 1.750 16.192 1.00 96.12 265 LEU A CA 1
ATOM 2007 C C . LEU A 1 265 ? -19.122 1.685 14.669 1.00 96.12 265 LEU A C 1
ATOM 2009 O O . LEU A 1 265 ? -18.213 2.204 14.032 1.00 96.12 265 LEU A O 1
ATOM 2013 N N . GLU A 1 266 ? -20.151 1.065 14.088 1.00 97.25 266 GLU A N 1
ATOM 2014 C CA . GLU A 1 266 ? -20.304 0.933 12.634 1.00 97.25 266 GLU A CA 1
ATOM 2015 C C . GLU A 1 266 ? -20.300 2.297 11.926 1.00 97.25 266 GLU A C 1
ATOM 2017 O O . GLU A 1 266 ? -19.647 2.438 10.892 1.00 97.25 266 GLU A O 1
ATOM 2022 N N . GLU A 1 267 ? -20.946 3.316 12.504 1.00 97.06 267 GLU A N 1
ATOM 2023 C CA . GLU A 1 267 ? -20.938 4.680 11.953 1.00 97.06 267 GLU A CA 1
ATOM 2024 C C . GLU A 1 267 ? -19.534 5.310 11.972 1.00 97.06 267 GLU A C 1
ATOM 2026 O O . GLU A 1 267 ? -19.087 5.864 10.962 1.00 97.06 267 GLU A O 1
ATOM 2031 N N . MET A 1 268 ? -18.808 5.191 13.091 1.00 98.00 268 MET A N 1
ATOM 2032 C CA . MET A 1 268 ? -17.438 5.707 13.198 1.00 98.00 268 MET A CA 1
ATOM 2033 C C . MET A 1 268 ? -16.483 4.946 12.269 1.00 98.00 268 MET A C 1
ATOM 2035 O O . MET A 1 268 ? -15.691 5.562 11.561 1.00 98.00 268 MET A O 1
ATOM 2039 N N . ILE A 1 269 ? -16.603 3.616 12.217 1.00 98.25 269 ILE A N 1
ATOM 2040 C CA . ILE A 1 269 ? -15.855 2.725 11.323 1.00 98.25 269 ILE A CA 1
ATOM 2041 C C . ILE A 1 269 ? -16.010 3.159 9.868 1.00 98.25 269 ILE A C 1
ATOM 2043 O O . ILE A 1 269 ? -15.012 3.247 9.154 1.00 98.25 269 ILE A O 1
ATOM 2047 N N . GLU A 1 270 ? -17.240 3.414 9.410 1.00 97.94 270 GLU A N 1
ATOM 2048 C CA . GLU A 1 270 ? -17.495 3.809 8.023 1.00 97.94 270 GLU A CA 1
ATOM 2049 C C . GLU A 1 270 ? -16.729 5.093 7.679 1.00 97.94 270 GLU A C 1
ATOM 2051 O O . GLU A 1 270 ? -16.069 5.169 6.637 1.00 97.94 270 GLU A O 1
ATOM 2056 N N . SER A 1 271 ? -16.753 6.079 8.580 1.00 98.31 271 SER A N 1
ATOM 2057 C CA . SER A 1 271 ? -16.008 7.329 8.421 1.00 98.31 271 SER A CA 1
ATOM 2058 C C . SER A 1 271 ? -14.488 7.137 8.497 1.00 98.31 271 SER A C 1
ATOM 2060 O O . SER A 1 271 ? -13.786 7.678 7.641 1.00 98.31 271 SER A O 1
ATOM 2062 N N . THR A 1 272 ? -13.968 6.323 9.421 1.00 98.56 272 THR A N 1
ATOM 2063 C CA . THR A 1 272 ? -12.531 6.002 9.519 1.00 98.56 272 THR A CA 1
ATOM 2064 C C . THR A 1 272 ? -12.022 5.309 8.252 1.00 98.56 272 THR A C 1
ATOM 2066 O O . THR A 1 272 ? -11.025 5.734 7.664 1.00 98.56 272 THR A O 1
ATOM 2069 N N . VAL A 1 273 ? -12.735 4.286 7.765 1.00 98.31 273 VAL A N 1
ATOM 2070 C CA . VAL A 1 273 ? -12.373 3.580 6.527 1.00 98.31 273 VAL A CA 1
ATOM 2071 C C . VAL A 1 273 ? -12.423 4.538 5.337 1.00 98.31 273 VAL A C 1
ATOM 2073 O O . VAL A 1 273 ? -11.500 4.567 4.522 1.00 98.31 273 VAL A O 1
ATOM 2076 N N . ALA A 1 274 ? -13.464 5.372 5.245 1.00 98.19 274 ALA A N 1
ATOM 2077 C CA . ALA A 1 274 ? -13.568 6.375 4.192 1.00 98.19 274 ALA A CA 1
ATOM 2078 C C . ALA A 1 274 ? -12.428 7.408 4.247 1.00 98.19 274 ALA A C 1
ATOM 2080 O O . ALA A 1 274 ? -11.948 7.823 3.190 1.00 98.19 274 ALA A O 1
ATOM 2081 N N . SER A 1 275 ? -11.984 7.814 5.440 1.00 98.25 275 SER A N 1
ATOM 2082 C CA . SER A 1 275 ? -10.844 8.720 5.632 1.00 98.25 275 SER A CA 1
ATOM 2083 C C . SER A 1 275 ? -9.571 8.136 5.006 1.00 98.25 275 SER A C 1
ATOM 2085 O O . SER A 1 275 ? -8.982 8.751 4.107 1.00 98.25 275 SER A O 1
ATOM 2087 N N . TYR A 1 276 ? -9.226 6.895 5.370 1.00 98.69 276 TYR A N 1
ATOM 2088 C CA . TYR A 1 276 ? -8.048 6.193 4.853 1.00 98.69 276 TYR A CA 1
ATOM 2089 C C . TYR A 1 276 ? -8.113 5.950 3.338 1.00 98.69 276 TYR A C 1
ATOM 2091 O O . TYR A 1 276 ? -7.169 6.262 2.610 1.00 98.69 276 TYR A O 1
ATOM 2099 N N . VAL A 1 277 ? -9.250 5.467 2.826 1.00 98.50 277 VAL A N 1
ATOM 2100 C CA . VAL A 1 277 ? -9.434 5.202 1.388 1.00 98.50 277 VAL A CA 1
ATOM 2101 C C . VAL A 1 277 ? -9.288 6.479 0.558 1.00 98.50 277 VAL A C 1
ATOM 2103 O O . VAL A 1 277 ? -8.675 6.462 -0.511 1.00 98.50 277 VAL A O 1
ATOM 2106 N N . ASN A 1 278 ? -9.836 7.605 1.023 1.00 98.31 278 ASN A N 1
ATOM 2107 C CA . ASN A 1 278 ? -9.651 8.884 0.339 1.00 98.31 278 ASN A CA 1
ATOM 2108 C C . ASN A 1 278 ? -8.192 9.360 0.417 1.00 98.31 278 ASN A C 1
ATOM 2110 O O . ASN A 1 278 ? -7.670 9.864 -0.579 1.00 98.31 278 ASN A O 1
ATOM 2114 N N . ALA A 1 279 ? -7.499 9.127 1.535 1.00 98.25 279 ALA A N 1
ATOM 2115 C CA . ALA A 1 279 ? -6.095 9.504 1.673 1.00 98.25 279 ALA A CA 1
ATOM 2116 C C . ALA A 1 279 ? -5.228 8.732 0.670 1.00 98.25 279 ALA A C 1
ATOM 2118 O O . ALA A 1 279 ? -4.437 9.334 -0.062 1.00 98.25 279 ALA A O 1
ATOM 2119 N N . LEU A 1 280 ? -5.457 7.422 0.548 1.00 98.19 280 LEU A N 1
ATOM 2120 C CA . LEU A 1 280 ? -4.780 6.565 -0.421 1.00 98.19 280 LEU A CA 1
ATOM 2121 C C . LEU A 1 280 ? -5.055 7.000 -1.868 1.00 98.19 280 LEU A C 1
ATOM 2123 O O . LEU A 1 280 ? -4.113 7.190 -2.638 1.00 98.19 280 LEU A O 1
ATOM 2127 N N . LYS A 1 281 ? -6.319 7.265 -2.227 1.00 97.81 281 LYS A N 1
ATOM 2128 C CA . LYS A 1 281 ? -6.687 7.780 -3.561 1.00 97.81 281 LYS A CA 1
ATOM 2129 C C . LYS A 1 281 ? -6.040 9.127 -3.868 1.00 97.81 281 LYS A C 1
ATOM 2131 O O . LYS A 1 281 ? -5.638 9.374 -5.005 1.00 97.81 281 LYS A O 1
ATOM 2136 N N . SER A 1 282 ? -5.921 10.001 -2.868 1.00 96.75 282 SER A N 1
ATOM 2137 C CA . SER A 1 282 ? -5.256 11.294 -3.038 1.00 96.75 282 SER A CA 1
ATOM 2138 C C . SER A 1 282 ? -3.785 11.125 -3.418 1.00 96.75 282 SER A C 1
ATOM 2140 O O . SER A 1 282 ? -3.286 11.857 -4.273 1.00 96.75 282 SER A O 1
ATOM 2142 N N . LEU A 1 283 ? -3.109 10.124 -2.843 1.00 94.06 283 LEU A N 1
ATOM 2143 C CA . LEU A 1 283 ? -1.725 9.792 -3.155 1.00 94.06 283 LEU A CA 1
ATOM 2144 C C . LEU A 1 283 ? -1.604 9.125 -4.533 1.00 94.06 283 LEU A C 1
ATOM 2146 O O . LEU A 1 283 ? -0.787 9.556 -5.348 1.00 94.06 283 LEU A O 1
ATOM 2150 N N . GLU A 1 284 ? -2.434 8.114 -4.804 1.00 95.12 284 GLU A N 1
ATOM 2151 C CA . GLU A 1 284 ? -2.421 7.326 -6.044 1.00 95.12 284 GLU A CA 1
ATOM 2152 C C . GLU A 1 284 ? -2.671 8.198 -7.281 1.00 95.12 284 GLU A C 1
ATOM 2154 O O . GLU A 1 284 ? -1.919 8.140 -8.257 1.00 95.12 284 GLU A O 1
ATOM 2159 N N . PHE A 1 285 ? -3.693 9.055 -7.227 1.00 93.56 285 PHE A N 1
ATOM 2160 C CA . PHE A 1 285 ? -4.080 9.915 -8.346 1.00 93.56 285 PHE A CA 1
ATOM 2161 C C . PHE A 1 285 ? -3.444 11.305 -8.292 1.00 93.56 285 PHE A C 1
ATOM 2163 O O . PHE A 1 285 ? -3.629 12.094 -9.220 1.00 93.56 285 PHE A O 1
ATOM 2170 N N . SER A 1 286 ? -2.693 11.618 -7.228 1.00 90.38 286 SER A N 1
ATOM 2171 C CA . SER A 1 286 ? -2.156 12.963 -6.966 1.00 90.38 286 SER A CA 1
ATOM 2172 C C . SER A 1 286 ? -3.234 14.058 -7.013 1.00 90.38 286 SER A C 1
ATOM 2174 O O . SER A 1 286 ? -2.970 15.194 -7.415 1.00 90.38 286 SER A O 1
ATOM 2176 N N . ASP A 1 287 ? -4.461 13.718 -6.610 1.00 91.00 287 ASP A N 1
ATOM 2177 C CA . ASP A 1 287 ? -5.627 14.592 -6.703 1.00 91.00 287 ASP A CA 1
ATOM 2178 C C . ASP A 1 287 ? -5.989 15.160 -5.316 1.00 91.00 287 ASP A C 1
ATOM 2180 O O . ASP A 1 287 ? -6.380 14.409 -4.413 1.00 91.00 287 ASP A O 1
ATOM 2184 N N . PRO A 1 288 ? -5.890 16.491 -5.119 1.00 94.12 288 PRO A N 1
ATOM 2185 C CA . PRO A 1 288 ? -6.187 17.122 -3.839 1.00 94.12 288 PRO A CA 1
ATOM 2186 C C . PRO A 1 288 ? -7.671 17.051 -3.451 1.00 94.12 288 PRO A C 1
ATOM 2188 O O . PRO A 1 288 ? -7.980 17.273 -2.285 1.00 94.12 288 PRO A O 1
ATOM 2191 N N . SER A 1 289 ? -8.593 16.761 -4.377 1.00 96.00 289 SER A N 1
ATOM 2192 C CA . SER A 1 289 ? -10.020 16.617 -4.055 1.00 96.00 289 SER A CA 1
ATOM 2193 C C . SER A 1 289 ? -10.264 15.486 -3.057 1.00 96.00 289 SER A C 1
ATOM 2195 O O . SER A 1 289 ? -10.955 15.702 -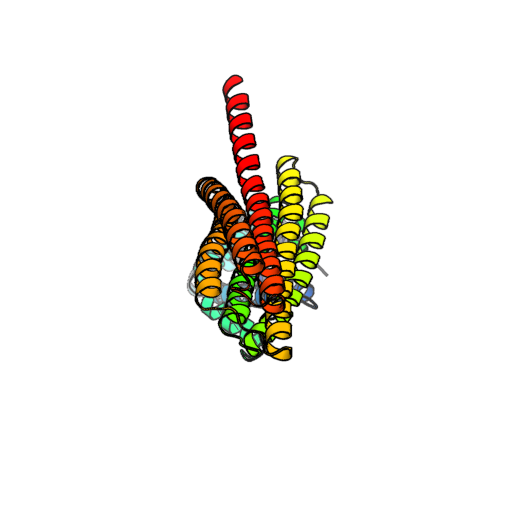2.064 1.00 96.00 289 SER A O 1
ATOM 2197 N N . TYR A 1 290 ? -9.613 14.334 -3.240 1.00 97.62 290 TYR A N 1
ATOM 2198 C CA . TYR A 1 290 ? -9.672 13.233 -2.280 1.00 97.62 290 TYR A CA 1
ATOM 2199 C C . TYR A 1 290 ? -9.031 13.602 -0.939 1.00 97.62 290 TYR A C 1
ATOM 2201 O O . TYR A 1 290 ? -9.562 13.241 0.102 1.00 97.62 290 TYR A O 1
ATOM 2209 N N . ALA A 1 291 ? -7.954 14.394 -0.938 1.00 95.81 291 ALA A N 1
ATOM 2210 C CA . ALA A 1 291 ? -7.337 14.846 0.309 1.00 95.81 291 ALA A CA 1
ATOM 2211 C C . ALA A 1 291 ? -8.263 15.772 1.124 1.00 95.81 291 ALA A C 1
ATOM 2213 O O . ALA A 1 291 ? -8.282 15.700 2.348 1.00 95.81 291 ALA A O 1
ATOM 2214 N N . TYR A 1 292 ? -9.066 16.620 0.469 1.00 96.44 292 TYR A N 1
ATOM 2215 C CA . TYR A 1 292 ? -10.099 17.406 1.158 1.00 96.44 292 TYR A CA 1
ATOM 2216 C C . TYR A 1 292 ? -11.234 16.534 1.704 1.00 96.44 292 TYR A C 1
ATOM 2218 O O . TYR A 1 292 ? -11.781 16.831 2.764 1.00 96.44 292 TYR A O 1
ATOM 2226 N N . GLU A 1 293 ? -11.589 15.464 0.994 1.00 97.56 293 GLU A N 1
ATOM 2227 C CA . GLU A 1 293 ? -12.565 14.489 1.477 1.00 97.56 293 GLU A CA 1
ATOM 2228 C C . GLU A 1 293 ? -12.048 13.718 2.698 1.00 97.56 293 GLU A C 1
ATOM 2230 O O . GLU A 1 293 ? -12.823 13.511 3.626 1.00 97.56 293 GLU A O 1
ATOM 2235 N N . THR A 1 294 ? -10.755 13.375 2.754 1.00 97.88 294 THR A N 1
ATOM 2236 C CA . THR A 1 294 ? -10.115 12.817 3.959 1.00 97.88 294 THR A CA 1
ATOM 2237 C C . THR A 1 294 ? -10.281 13.742 5.156 1.00 97.88 294 THR A C 1
ATOM 2239 O O . THR A 1 294 ? -10.792 13.295 6.173 1.00 97.88 294 THR A O 1
ATOM 2242 N N . VAL A 1 295 ? -9.940 15.030 5.016 1.00 97.50 295 VAL A N 1
ATOM 2243 C CA . VAL A 1 295 ? -10.093 16.028 6.097 1.00 97.50 295 VAL A CA 1
ATOM 2244 C C . VAL A 1 295 ? -11.535 16.051 6.607 1.00 97.50 295 VAL A C 1
ATOM 2246 O O . VAL A 1 295 ? -11.773 15.993 7.802 1.00 97.50 295 VAL A O 1
ATOM 2249 N N . ARG A 1 296 ? -12.520 16.046 5.698 1.00 97.81 296 ARG A N 1
ATOM 2250 C CA . ARG A 1 296 ? -13.934 16.041 6.096 1.00 97.81 296 ARG A CA 1
ATOM 2251 C C . ARG A 1 296 ? -14.342 14.761 6.831 1.00 97.81 296 ARG A C 1
ATOM 2253 O O . ARG A 1 296 ? -15.261 14.806 7.640 1.00 97.81 296 ARG A O 1
ATOM 2260 N N . GLN A 1 297 ? -13.777 13.606 6.479 1.00 98.06 297 GLN A N 1
ATOM 2261 C CA . GLN A 1 297 ? -14.084 12.365 7.193 1.00 98.06 297 GLN A CA 1
ATOM 2262 C C . GLN A 1 297 ? -13.385 12.317 8.546 1.00 98.06 297 GLN A C 1
ATOM 2264 O O . GLN A 1 297 ? -14.001 11.843 9.488 1.00 98.06 297 GLN A O 1
ATOM 2269 N N . GLU A 1 298 ? -12.165 12.835 8.653 1.00 98.00 298 GLU A N 1
ATOM 2270 C CA . GLU A 1 298 ? -11.449 12.917 9.923 1.00 98.00 298 GLU A CA 1
ATOM 2271 C C . GLU A 1 298 ? -12.157 13.844 10.921 1.00 98.00 298 GLU A C 1
ATOM 2273 O O . GLU A 1 298 ? -12.484 13.368 12.004 1.00 98.00 298 GLU A O 1
ATOM 2278 N N . ASP A 1 299 ? -12.605 15.035 10.502 1.00 96.94 299 ASP A N 1
ATOM 2279 C CA . ASP A 1 299 ? -13.462 15.905 11.329 1.00 96.94 299 ASP A CA 1
ATOM 2280 C C . ASP A 1 299 ? -14.708 15.148 11.860 1.00 96.94 299 ASP A C 1
ATOM 2282 O O . ASP A 1 299 ? -15.146 15.336 12.994 1.00 96.94 299 ASP A O 1
ATOM 2286 N N . ARG A 1 300 ? -15.302 14.262 11.041 1.00 97.94 300 ARG A N 1
ATOM 2287 C CA . ARG A 1 300 ? -16.458 13.442 11.458 1.00 97.94 300 ARG A CA 1
ATOM 2288 C C . ARG A 1 300 ? -16.072 12.348 12.448 1.00 97.94 300 ARG A C 1
ATOM 2290 O O . ARG A 1 300 ? -16.882 12.031 13.314 1.00 97.94 300 ARG A O 1
ATOM 2297 N N . VAL A 1 301 ? -14.898 11.737 12.297 1.00 98.00 301 VAL A N 1
ATOM 2298 C CA . VAL A 1 301 ? -14.385 10.726 13.234 1.00 98.00 301 VAL A CA 1
ATOM 2299 C C . VAL A 1 301 ? -14.146 11.363 14.603 1.00 98.00 301 VAL A C 1
ATOM 2301 O O . VAL A 1 301 ? -14.556 10.773 15.600 1.00 98.00 301 VAL A O 1
ATOM 2304 N N . ASP A 1 302 ? -13.598 12.577 14.648 1.00 96.50 302 ASP A N 1
ATOM 2305 C CA . ASP A 1 302 ? -13.414 13.354 15.879 1.00 96.50 302 ASP A CA 1
ATOM 2306 C C . ASP A 1 302 ? -14.743 13.665 16.577 1.00 96.50 302 ASP A C 1
ATOM 2308 O O . ASP A 1 302 ? -14.893 13.439 17.784 1.00 96.50 302 ASP A O 1
ATOM 2312 N N . ASP A 1 303 ? -15.737 14.133 15.813 1.00 97.94 303 ASP A N 1
ATOM 2313 C CA . ASP A 1 303 ? -17.086 14.385 16.326 1.00 97.94 303 ASP A CA 1
ATOM 2314 C C . ASP A 1 303 ? -17.709 13.097 16.901 1.00 97.94 303 ASP A C 1
ATOM 2316 O O . ASP A 1 303 ? -18.235 13.098 18.020 1.00 97.94 303 ASP A O 1
ATOM 2320 N N . PHE A 1 304 ? -17.606 11.974 16.174 1.00 98.00 304 PHE A N 1
ATOM 2321 C CA . PHE A 1 304 ? -18.077 10.674 16.655 1.00 98.00 304 PHE A CA 1
ATOM 2322 C C . PHE A 1 304 ? -17.362 10.253 17.935 1.00 98.00 304 PHE A C 1
ATOM 2324 O O . PHE A 1 304 ? -18.009 9.825 18.888 1.00 98.00 304 PHE A O 1
ATOM 2331 N N . GLU A 1 305 ? -16.041 10.374 17.993 1.00 96.81 305 GLU A N 1
ATOM 2332 C CA . GLU A 1 305 ? -15.255 9.976 19.153 1.00 96.81 305 GLU A CA 1
ATOM 2333 C C . GLU A 1 305 ? -15.711 10.719 20.419 1.00 96.81 305 GLU A C 1
ATOM 2335 O O . GLU A 1 305 ? -15.995 10.089 21.452 1.00 96.81 305 GLU A O 1
ATOM 2340 N N . ALA A 1 306 ? -15.888 12.039 20.310 1.00 95.81 306 ALA A N 1
ATOM 2341 C CA . ALA A 1 306 ? -16.316 12.894 21.408 1.00 95.81 306 ALA A CA 1
ATOM 2342 C C . ALA A 1 306 ? -17.742 12.561 21.882 1.00 95.81 306 ALA A C 1
ATOM 2344 O O . ALA A 1 306 ? -17.995 12.422 23.093 1.00 95.81 306 ALA A O 1
ATOM 2345 N N . ASP A 1 307 ? -18.674 12.394 20.941 1.00 96.88 307 ASP A N 1
ATOM 2346 C CA . ASP A 1 307 ? -20.074 12.079 21.223 1.00 96.88 307 ASP A CA 1
ATOM 2347 C C . ASP A 1 307 ? -20.229 10.677 21.825 1.00 96.88 307 ASP A C 1
ATOM 2349 O O . ASP A 1 307 ? -20.883 10.499 22.865 1.00 96.88 307 ASP A O 1
ATOM 2353 N N . LEU A 1 308 ? -19.575 9.675 21.234 1.00 96.19 308 LEU A N 1
ATOM 2354 C CA . LEU A 1 308 ? -19.636 8.284 21.678 1.00 96.19 308 LEU A CA 1
ATOM 2355 C C . LEU A 1 308 ? -18.974 8.096 23.039 1.00 96.19 308 LEU A C 1
ATOM 2357 O O . LEU A 1 308 ? -19.525 7.393 23.897 1.00 96.19 308 LEU A O 1
ATOM 2361 N N . ARG A 1 309 ? -17.848 8.771 23.302 1.00 95.25 309 ARG A N 1
ATOM 2362 C CA . ARG A 1 309 ? -17.225 8.769 24.630 1.00 95.25 309 ARG A CA 1
ATOM 2363 C C . ARG A 1 309 ? -18.150 9.382 25.675 1.00 95.25 309 ARG A C 1
ATOM 2365 O O . ARG A 1 309 ? -18.334 8.800 26.749 1.00 95.25 309 ARG A O 1
ATOM 2372 N N . THR A 1 310 ? -18.769 10.519 25.370 1.00 94.25 310 THR A N 1
ATOM 2373 C CA . THR A 1 310 ? -19.692 11.198 26.291 1.00 94.25 310 THR A CA 1
ATOM 2374 C C . THR A 1 310 ? -20.926 10.339 26.579 1.00 94.25 310 THR A C 1
ATOM 2376 O O . THR A 1 310 ? -21.304 10.145 27.740 1.00 94.25 310 THR A O 1
ATOM 2379 N N . SER A 1 311 ? -21.529 9.758 25.537 1.00 91.81 311 SER A N 1
ATOM 2380 C CA . SER A 1 311 ? -22.646 8.812 25.644 1.00 91.81 311 SER A CA 1
ATOM 2381 C C . SER A 1 311 ? -22.265 7.597 26.495 1.00 91.81 311 SER A C 1
ATOM 2383 O O . SER A 1 311 ? -22.992 7.213 27.418 1.00 91.81 311 SER A O 1
ATOM 2385 N N . HIS A 1 312 ? -21.077 7.029 26.266 1.00 90.44 312 HIS A N 1
ATOM 2386 C CA . HIS A 1 312 ? -20.571 5.894 27.025 1.00 90.44 312 HIS A CA 1
ATOM 2387 C C . HIS A 1 312 ? -20.404 6.205 28.521 1.00 90.44 312 HIS A C 1
ATOM 2389 O O . HIS A 1 312 ? -20.904 5.447 29.356 1.00 90.44 312 HIS A O 1
ATOM 2395 N N . ILE A 1 313 ? -19.779 7.334 28.872 1.00 89.56 313 ILE A N 1
ATOM 2396 C CA . ILE A 1 313 ? -19.597 7.763 30.270 1.00 89.56 313 ILE A CA 1
ATOM 2397 C C . ILE A 1 313 ? -20.953 7.944 30.965 1.00 89.56 313 ILE A C 1
ATOM 2399 O O . ILE A 1 313 ? -21.132 7.493 32.098 1.00 89.56 313 ILE A O 1
ATOM 2403 N N . ASN A 1 314 ? -21.937 8.532 30.279 1.00 90.00 314 ASN A N 1
ATOM 2404 C CA . ASN A 1 314 ? -23.292 8.677 30.811 1.00 90.00 314 ASN A CA 1
ATOM 2405 C C . ASN A 1 314 ? -23.966 7.318 31.052 1.00 90.00 314 ASN A C 1
ATOM 2407 O O . ASN A 1 314 ? -24.607 7.123 32.088 1.00 90.00 314 ASN A O 1
ATOM 2411 N N . ARG A 1 315 ? -23.811 6.350 30.139 1.00 89.25 315 ARG A N 1
ATOM 2412 C CA . ARG A 1 315 ? -24.333 4.984 30.329 1.00 89.25 315 ARG A CA 1
ATOM 2413 C C . ARG A 1 315 ? -23.674 4.286 31.516 1.00 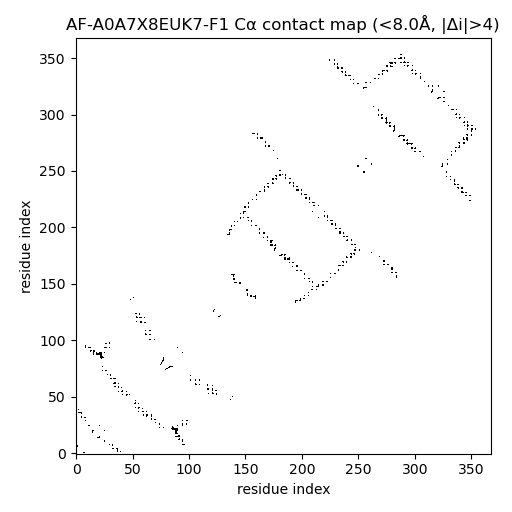89.25 315 ARG A C 1
ATOM 2415 O O . ARG A 1 315 ? -24.377 3.659 32.309 1.00 89.25 315 ARG A O 1
ATOM 2422 N N . LEU A 1 316 ? -22.361 4.442 31.673 1.00 86.75 316 LEU A N 1
ATOM 2423 C CA . LEU A 1 316 ? -21.609 3.875 32.790 1.00 86.75 316 LEU A CA 1
ATOM 2424 C C . LEU A 1 316 ? -22.056 4.479 34.131 1.00 86.75 316 LEU A C 1
ATOM 2426 O O . LEU A 1 316 ? -22.356 3.740 35.066 1.00 86.75 316 LEU A O 1
ATOM 2430 N N . ALA A 1 317 ? -22.192 5.808 34.208 1.00 88.25 317 ALA A N 1
ATOM 2431 C CA . ALA A 1 317 ? -22.632 6.518 35.412 1.00 88.25 317 ALA A CA 1
ATOM 2432 C C . ALA A 1 317 ? -24.048 6.121 35.870 1.00 88.25 317 ALA A C 1
ATOM 2434 O O . ALA A 1 317 ? -24.344 6.129 37.065 1.00 88.25 317 ALA A O 1
ATOM 2435 N N . ASN A 1 318 ? -24.915 5.738 34.928 1.00 88.38 318 ASN A N 1
ATOM 2436 C CA . ASN A 1 318 ? -26.285 5.299 35.196 1.00 88.38 318 ASN A CA 1
ATOM 2437 C C . ASN A 1 318 ? -26.430 3.768 35.335 1.00 88.38 318 ASN A C 1
ATOM 2439 O O . ASN A 1 318 ? -27.553 3.272 35.385 1.00 88.38 318 ASN A O 1
ATOM 2443 N N . ASN A 1 319 ? -25.326 3.010 35.410 1.00 84.50 319 ASN A N 1
ATOM 2444 C CA . ASN A 1 319 ? -25.313 1.537 35.465 1.00 84.50 319 ASN A CA 1
ATOM 2445 C C . ASN A 1 319 ? -26.053 0.857 34.292 1.00 84.50 319 ASN A C 1
ATOM 2447 O O . ASN A 1 319 ? -26.614 -0.227 34.445 1.00 84.50 319 ASN A O 1
ATOM 2451 N N . MET A 1 320 ? -26.059 1.491 33.116 1.00 81.44 320 MET A N 1
ATOM 2452 C CA . MET A 1 320 ? -26.706 0.975 31.903 1.00 81.44 320 MET A CA 1
ATOM 2453 C C . MET A 1 320 ? -25.747 0.174 31.009 1.00 81.44 320 MET A C 1
ATOM 2455 O O . MET A 1 320 ? -26.182 -0.391 30.008 1.00 81.44 320 MET A O 1
ATOM 2459 N N . CYS A 1 321 ? -24.450 0.114 31.340 1.00 79.88 321 CYS A N 1
ATOM 2460 C CA . CYS A 1 321 ? -23.464 -0.691 30.618 1.00 79.88 321 CYS A CA 1
ATOM 2461 C C . CYS A 1 321 ? -22.532 -1.460 31.569 1.00 79.88 321 CYS A C 1
ATOM 2463 O O . CYS A 1 321 ? -22.359 -1.105 32.737 1.00 79.88 321 CYS A O 1
ATOM 2465 N N . ASN A 1 322 ? -21.924 -2.529 31.053 1.00 83.06 322 ASN A N 1
ATOM 2466 C CA . ASN A 1 322 ? -20.894 -3.275 31.762 1.00 83.06 322 ASN A CA 1
ATOM 2467 C C . ASN A 1 322 ? -19.542 -2.548 31.637 1.00 83.06 322 ASN A C 1
ATOM 2469 O O . ASN A 1 322 ? -19.111 -2.200 30.538 1.00 83.06 322 ASN A O 1
ATOM 2473 N N . ALA A 1 323 ? -18.857 -2.344 32.765 1.00 84.62 323 ALA A N 1
ATOM 2474 C CA . ALA A 1 323 ? -17.587 -1.621 32.803 1.00 84.62 323 ALA A CA 1
ATOM 2475 C C . ALA A 1 323 ? -16.476 -2.293 31.974 1.00 84.62 323 ALA A C 1
ATOM 2477 O O . ALA A 1 323 ? -15.683 -1.595 31.353 1.00 84.62 323 ALA A O 1
ATOM 2478 N N . ARG A 1 324 ? -16.428 -3.633 31.913 1.00 84.25 324 ARG A N 1
ATOM 2479 C CA . ARG A 1 324 ? -15.401 -4.362 31.145 1.00 84.25 324 ARG A CA 1
ATOM 2480 C C . ARG A 1 324 ? -15.585 -4.200 29.639 1.00 84.25 324 ARG A C 1
ATOM 2482 O O . ARG A 1 324 ? -14.625 -3.876 28.952 1.00 84.25 324 ARG A O 1
ATOM 2489 N N . SER A 1 325 ? -16.814 -4.354 29.134 1.00 87.00 325 SER A N 1
ATOM 2490 C CA . SER A 1 325 ? -17.115 -4.056 27.723 1.00 87.00 325 SER A CA 1
ATOM 2491 C C . SER A 1 325 ? -16.908 -2.577 27.404 1.00 87.00 325 SER A C 1
ATOM 2493 O O . SER A 1 325 ? -16.550 -2.236 26.285 1.00 87.00 325 SER A O 1
ATOM 2495 N N . GLY A 1 326 ? -17.115 -1.696 28.386 1.00 89.00 326 GLY A N 1
ATOM 2496 C CA . GLY A 1 326 ? -16.922 -0.263 28.211 1.00 89.00 326 GLY A CA 1
ATOM 2497 C C . GLY A 1 326 ? -15.478 0.157 27.974 1.00 89.00 326 GLY A C 1
ATOM 2498 O O . GLY A 1 326 ? -15.232 0.990 27.110 1.00 89.00 326 GLY A O 1
ATOM 2499 N N . VAL A 1 327 ? -14.521 -0.466 28.666 1.00 90.56 327 VAL A N 1
ATOM 2500 C CA . VAL A 1 327 ? -13.092 -0.222 28.411 1.00 90.56 327 VAL A CA 1
ATOM 2501 C C . VAL A 1 327 ? -12.731 -0.612 26.975 1.00 90.56 327 VAL A C 1
ATOM 2503 O O . VAL A 1 327 ? -12.210 0.219 26.243 1.00 90.56 327 VAL A O 1
ATOM 2506 N N . ARG A 1 328 ? -13.127 -1.814 26.525 1.00 92.50 328 ARG A N 1
ATOM 2507 C CA . ARG A 1 328 ? -12.877 -2.278 25.144 1.00 92.50 328 ARG A CA 1
ATOM 2508 C C . ARG A 1 328 ? -13.504 -1.368 24.087 1.00 92.50 328 ARG A C 1
ATOM 2510 O O . ARG A 1 328 ? -12.917 -1.150 23.034 1.00 92.50 328 ARG A O 1
ATOM 2517 N N . PHE A 1 329 ? -14.680 -0.816 24.379 1.00 94.06 329 PHE A N 1
ATOM 2518 C CA . PHE A 1 329 ? -15.348 0.137 23.496 1.00 94.06 329 PHE A CA 1
ATOM 2519 C C . PHE A 1 329 ? -14.523 1.420 23.341 1.00 94.06 329 PHE A C 1
ATOM 2521 O O . PHE A 1 329 ? -14.234 1.823 22.222 1.00 94.06 329 PHE A O 1
ATOM 2528 N N . LEU A 1 330 ? -14.087 2.030 24.449 1.00 94.62 330 LEU A N 1
ATOM 2529 C CA . LEU A 1 330 ? -13.275 3.252 24.416 1.00 94.62 330 LEU A CA 1
ATOM 2530 C C . LEU A 1 330 ? -11.906 3.038 23.752 1.00 94.62 330 LEU A C 1
ATOM 2532 O O . LEU A 1 330 ? -11.443 3.911 23.015 1.00 94.62 330 LEU A O 1
ATOM 2536 N N . ASP A 1 331 ? -11.282 1.883 23.982 1.00 95.19 331 ASP A N 1
ATOM 2537 C CA . ASP A 1 331 ? -10.025 1.511 23.330 1.00 95.19 331 ASP A CA 1
ATOM 2538 C C . ASP A 1 331 ? -10.221 1.352 21.808 1.00 95.19 331 ASP A C 1
ATOM 2540 O O . ASP A 1 331 ? -9.376 1.783 21.022 1.00 95.19 331 ASP A O 1
ATOM 2544 N N . THR A 1 332 ? -11.370 0.814 21.377 1.00 96.06 332 THR A N 1
ATOM 2545 C CA . THR A 1 332 ? -11.737 0.726 19.952 1.00 96.06 332 THR A CA 1
ATOM 2546 C C . THR A 1 332 ? -11.905 2.113 19.335 1.00 96.06 332 THR A C 1
ATOM 2548 O O . THR A 1 332 ? -11.300 2.374 18.299 1.00 96.06 332 THR A O 1
ATOM 2551 N N . LEU A 1 333 ? -12.651 3.020 19.984 1.00 97.56 333 LEU A N 1
ATOM 2552 C CA . LEU A 1 333 ? -12.803 4.404 19.504 1.00 97.56 333 LEU A CA 1
ATOM 2553 C C . LEU A 1 333 ? -11.441 5.080 19.316 1.00 97.56 333 LEU A C 1
ATOM 2555 O O . LEU A 1 333 ? -11.197 5.715 18.300 1.00 97.56 333 LEU A O 1
ATOM 2559 N N . THR A 1 334 ? -10.538 4.888 20.279 1.00 97.88 334 THR A N 1
ATOM 2560 C CA . THR A 1 334 ? -9.198 5.484 20.238 1.00 97.88 334 THR A CA 1
ATOM 2561 C C . THR A 1 334 ? -8.387 4.956 19.054 1.00 97.88 334 THR A C 1
ATOM 2563 O O . THR A 1 334 ? -7.746 5.734 18.364 1.00 97.88 334 THR A O 1
ATOM 2566 N N . ASN A 1 335 ? -8.417 3.649 18.773 1.00 98.44 335 ASN A N 1
ATOM 2567 C CA . ASN A 1 335 ? -7.705 3.112 17.607 1.00 98.44 335 ASN A CA 1
ATOM 2568 C C . ASN A 1 335 ? -8.313 3.597 16.280 1.00 98.44 335 ASN A C 1
ATOM 2570 O O . ASN A 1 335 ? -7.571 3.862 15.340 1.00 98.44 335 ASN A O 1
ATOM 2574 N N . LEU A 1 336 ? -9.639 3.755 16.201 1.00 98.44 336 LEU A N 1
ATOM 2575 C CA . LEU A 1 336 ? -10.314 4.281 15.009 1.00 98.44 336 LEU A CA 1
ATOM 2576 C C . LEU A 1 336 ? -10.001 5.766 14.750 1.00 98.44 336 LEU A C 1
ATOM 2578 O O . LEU A 1 336 ? -9.825 6.144 13.591 1.00 98.44 336 LEU A O 1
ATOM 2582 N N . GLU A 1 337 ? -9.908 6.587 15.801 1.00 98.44 337 GLU A N 1
ATOM 2583 C CA . GLU A 1 337 ? -9.446 7.983 15.710 1.00 98.44 337 GLU A CA 1
ATOM 2584 C C . GLU A 1 337 ? -8.005 8.039 15.203 1.00 98.44 337 GLU A C 1
ATOM 2586 O O . GLU A 1 337 ? -7.748 8.643 14.165 1.00 98.44 337 GLU A O 1
ATOM 2591 N N . ARG A 1 338 ? -7.091 7.275 15.812 1.00 98.62 338 ARG A N 1
ATOM 2592 C CA . ARG A 1 338 ? -5.684 7.239 15.388 1.00 98.62 338 ARG A CA 1
ATOM 2593 C C . ARG A 1 338 ? -5.482 6.812 13.941 1.00 98.62 338 ARG A C 1
ATOM 2595 O O . ARG A 1 338 ? -4.628 7.364 13.250 1.00 98.62 338 ARG A O 1
ATOM 2602 N N . ILE A 1 339 ? -6.259 5.845 13.453 1.00 98.69 339 ILE A N 1
ATOM 2603 C CA . ILE A 1 339 ? -6.225 5.468 12.033 1.00 98.69 339 ILE A CA 1
ATOM 2604 C C . ILE A 1 339 ? -6.595 6.668 11.149 1.00 98.69 339 ILE A C 1
ATOM 2606 O O . ILE A 1 339 ? -5.959 6.895 10.117 1.00 98.69 339 ILE A O 1
ATOM 2610 N N . SER A 1 340 ? -7.600 7.446 11.554 1.00 98.44 340 SER A N 1
ATOM 2611 C CA . SER A 1 340 ? -8.023 8.645 10.833 1.00 98.44 340 SER A CA 1
ATOM 2612 C C . SER A 1 340 ? -6.986 9.777 10.906 1.00 98.44 340 SER A C 1
ATOM 2614 O O . SER A 1 340 ? -6.718 10.394 9.874 1.00 98.44 340 SER A O 1
ATOM 2616 N N . ASP A 1 341 ? -6.324 9.983 12.051 1.00 98.38 341 ASP A N 1
ATOM 2617 C CA . ASP A 1 341 ? -5.202 10.929 12.200 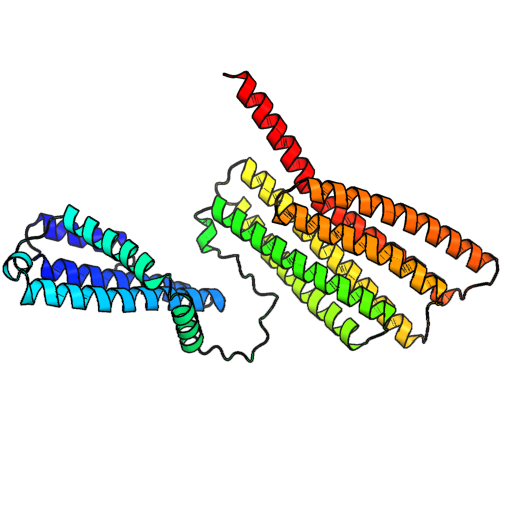1.00 98.38 341 ASP A CA 1
ATOM 2618 C C . ASP A 1 341 ? -4.082 10.628 11.191 1.00 98.38 341 ASP A C 1
ATOM 2620 O O . ASP A 1 341 ? -3.581 11.503 10.476 1.00 98.38 341 ASP A O 1
ATOM 2624 N N . HIS A 1 342 ? -3.677 9.357 11.107 1.00 98.62 342 HIS A N 1
ATOM 2625 C CA . HIS A 1 342 ? -2.634 8.927 10.180 1.00 98.62 342 HIS A CA 1
ATOM 2626 C C . HIS A 1 342 ? -3.087 9.051 8.718 1.00 98.62 342 HIS A C 1
ATOM 2628 O O . HIS A 1 342 ? -2.303 9.466 7.860 1.00 98.62 342 HIS A O 1
ATOM 2634 N N . ALA A 1 343 ? -4.364 8.790 8.416 1.00 98.31 343 ALA A N 1
ATOM 2635 C CA . ALA A 1 343 ? -4.928 9.068 7.097 1.00 98.31 343 ALA A CA 1
ATOM 2636 C C . ALA A 1 343 ? -4.850 10.565 6.738 1.00 98.31 343 ALA A C 1
ATOM 2638 O O . ALA A 1 343 ? -4.479 10.915 5.610 1.00 98.31 343 ALA A O 1
ATOM 2639 N N . LEU A 1 344 ? -5.128 11.461 7.690 1.00 98.12 344 LEU A N 1
ATOM 2640 C CA . LEU A 1 344 ? -4.988 12.903 7.500 1.00 98.12 344 LEU A CA 1
ATOM 2641 C C . LEU A 1 344 ? -3.532 13.303 7.215 1.00 98.12 344 LEU A C 1
ATOM 2643 O O . LEU A 1 344 ? -3.293 14.094 6.297 1.00 98.12 344 LEU A O 1
ATOM 2647 N N . ASN A 1 345 ? -2.551 12.730 7.921 1.00 97.75 345 ASN A N 1
ATOM 2648 C CA . ASN A 1 345 ? -1.127 12.974 7.647 1.00 97.75 345 ASN A CA 1
ATOM 2649 C C . ASN A 1 345 ? -0.752 12.616 6.199 1.00 97.75 345 ASN A C 1
ATOM 2651 O O . ASN A 1 345 ? -0.096 13.410 5.509 1.00 97.75 345 ASN A O 1
ATOM 2655 N N . ILE A 1 346 ? -1.233 11.469 5.704 1.00 97.44 346 ILE A N 1
ATOM 2656 C CA . ILE A 1 346 ? -1.029 11.025 4.317 1.00 97.44 346 ILE A CA 1
ATOM 2657 C C . ILE A 1 346 ? -1.650 12.029 3.332 1.00 97.44 346 ILE A C 1
ATOM 2659 O O . ILE A 1 346 ? -0.988 12.476 2.390 1.00 97.44 346 ILE A O 1
ATOM 2663 N N . ALA A 1 347 ? -2.894 12.455 3.560 1.00 96.56 347 ALA A N 1
ATOM 2664 C CA . ALA A 1 347 ? -3.569 13.447 2.717 1.00 96.56 347 ALA A CA 1
ATOM 2665 C C . ALA A 1 347 ? -2.868 14.822 2.740 1.00 96.56 347 ALA A C 1
ATOM 2667 O O . ALA A 1 347 ? -2.769 15.515 1.716 1.00 96.56 347 ALA A O 1
ATOM 2668 N N . GLN A 1 348 ? -2.316 15.219 3.889 1.00 94.50 348 GLN A N 1
ATOM 2669 C CA . GLN A 1 348 ? -1.638 16.500 4.067 1.00 94.50 348 GLN A CA 1
ATOM 2670 C C . GLN A 1 348 ? -0.365 16.612 3.215 1.00 94.50 348 GLN A C 1
ATOM 2672 O O . GLN A 1 348 ? -0.021 17.713 2.765 1.00 94.50 348 GLN A O 1
ATOM 2677 N N . VAL A 1 349 ? 0.307 15.493 2.923 1.00 93.19 349 VAL A N 1
ATOM 2678 C CA . VAL A 1 349 ? 1.426 15.447 1.968 1.00 93.19 349 VAL A CA 1
ATOM 2679 C C . VAL A 1 349 ? 0.980 15.933 0.587 1.00 93.19 349 VAL A C 1
ATOM 2681 O O . VAL A 1 349 ? 1.597 16.845 0.027 1.00 93.19 349 VAL A O 1
ATOM 2684 N N . VAL A 1 350 ? -0.135 15.413 0.071 1.00 92.25 350 VAL A N 1
ATOM 2685 C CA . VAL A 1 350 ? -0.672 15.770 -1.254 1.00 92.25 350 VAL A CA 1
ATOM 2686 C C . VAL A 1 350 ? -1.112 17.236 -1.300 1.00 92.25 350 VAL A C 1
ATOM 2688 O O . VAL A 1 350 ? -0.824 17.953 -2.267 1.00 92.25 350 VAL A O 1
ATOM 2691 N N . LEU A 1 351 ? -1.752 17.728 -0.234 1.00 91.38 351 LEU A N 1
ATOM 2692 C CA . LEU A 1 351 ? -2.147 19.137 -0.118 1.00 91.38 351 LEU A CA 1
ATOM 2693 C C . LEU A 1 351 ? -0.935 20.078 -0.103 1.00 91.38 351 LEU A C 1
ATOM 2695 O O . LEU A 1 351 ? -0.953 21.139 -0.739 1.00 91.38 351 LEU A O 1
ATOM 2699 N N . ASN A 1 352 ? 0.130 19.702 0.607 1.00 88.31 352 ASN A N 1
ATOM 2700 C CA . ASN A 1 352 ? 1.351 20.497 0.706 1.00 88.31 352 ASN A CA 1
ATOM 2701 C C . ASN A 1 352 ? 2.116 20.550 -0.620 1.00 88.31 352 ASN A C 1
ATOM 2703 O O . ASN A 1 352 ? 2.597 21.621 -1.004 1.00 88.31 352 ASN A O 1
ATOM 2707 N N . GLU A 1 353 ? 2.197 19.434 -1.341 1.00 84.38 353 GLU A N 1
ATOM 2708 C CA . GLU A 1 353 ? 2.804 19.377 -2.673 1.00 84.38 353 GLU A CA 1
ATOM 2709 C C . GLU A 1 353 ? 2.055 20.269 -3.674 1.00 84.38 353 GLU A C 1
ATOM 2711 O O . GLU A 1 353 ? 2.668 21.127 -4.316 1.00 84.38 353 GLU A O 1
ATOM 2716 N N . ASN A 1 354 ? 0.723 20.172 -3.718 1.00 79.88 354 ASN A N 1
ATOM 2717 C CA . ASN A 1 354 ? -0.119 20.998 -4.587 1.00 79.88 354 ASN A CA 1
ATOM 2718 C C . ASN A 1 354 ? 0.009 22.505 -4.287 1.00 79.88 354 ASN A C 1
ATOM 2720 O O . ASN A 1 354 ? 0.030 23.342 -5.197 1.00 79.88 354 ASN A O 1
ATOM 2724 N N . ARG A 1 355 ? 0.119 22.892 -3.006 1.00 79.69 355 ARG A N 1
ATOM 2725 C CA . ARG A 1 355 ? 0.361 24.295 -2.617 1.00 79.69 355 ARG A CA 1
ATOM 2726 C C . ARG A 1 355 ? 1.722 24.794 -3.105 1.00 79.69 355 ARG A C 1
ATOM 2728 O O . ARG A 1 355 ? 1.804 25.925 -3.591 1.00 79.69 355 ARG A O 1
ATOM 2735 N N . LYS A 1 356 ? 2.774 23.974 -2.997 1.00 68.50 356 LYS A N 1
ATOM 2736 C CA . LYS A 1 356 ? 4.110 24.317 -3.509 1.00 68.50 356 LYS A CA 1
ATOM 2737 C C . LYS A 1 356 ? 4.083 24.505 -5.028 1.00 68.50 356 LYS A C 1
ATOM 2739 O O . LYS A 1 356 ? 4.589 25.519 -5.500 1.00 68.50 356 LYS A O 1
ATOM 2744 N N . GLU A 1 357 ? 3.445 23.613 -5.787 1.00 60.38 357 GLU A N 1
ATOM 2745 C CA . GLU A 1 357 ? 3.360 23.728 -7.254 1.00 60.38 357 GLU A CA 1
ATOM 2746 C C . GLU A 1 357 ? 2.676 25.013 -7.731 1.00 60.38 357 GLU A C 1
ATOM 2748 O O . GLU A 1 357 ? 3.188 25.685 -8.632 1.00 60.38 357 GLU A O 1
ATOM 2753 N N . LYS A 1 358 ? 1.558 25.400 -7.098 1.00 62.06 358 LYS A N 1
ATOM 2754 C CA . LYS A 1 358 ? 0.882 26.673 -7.398 1.00 62.06 358 LYS A CA 1
ATOM 2755 C C . LYS A 1 358 ? 1.795 27.872 -7.151 1.00 62.06 358 LYS A C 1
ATOM 2757 O O . LYS A 1 358 ? 1.785 28.816 -7.940 1.00 62.06 358 LYS A O 1
ATOM 2762 N N . LYS A 1 359 ? 2.599 27.832 -6.083 1.00 56.81 359 LYS A N 1
ATOM 2763 C CA . LYS A 1 359 ? 3.556 28.897 -5.770 1.00 56.81 359 LYS A CA 1
ATOM 2764 C C . LYS A 1 359 ? 4.675 28.968 -6.814 1.00 56.81 359 LYS A C 1
ATOM 2766 O O . LYS A 1 359 ? 4.890 30.050 -7.353 1.00 56.81 359 LYS A O 1
ATOM 2771 N N . TYR A 1 360 ? 5.279 27.833 -7.184 1.00 55.53 360 TYR A N 1
ATOM 2772 C CA . TYR A 1 360 ? 6.282 27.764 -8.256 1.00 55.53 360 TYR A CA 1
ATOM 2773 C C . TYR A 1 360 ? 5.748 28.332 -9.577 1.00 55.53 360 TYR A C 1
ATOM 2775 O O . TYR A 1 360 ? 6.363 29.231 -10.138 1.00 55.53 360 TYR A O 1
ATOM 2783 N N . HIS A 1 361 ? 4.566 27.900 -10.036 1.00 51.09 361 HIS A N 1
ATOM 2784 C CA . HIS A 1 361 ? 3.966 28.440 -11.265 1.00 51.09 361 HIS A CA 1
ATOM 2785 C C . HIS A 1 361 ? 3.689 29.948 -11.175 1.00 51.09 361 HIS A C 1
ATOM 2787 O O . HIS A 1 361 ? 3.901 30.673 -12.145 1.00 51.09 361 HIS A O 1
ATOM 2793 N N . SER A 1 362 ? 3.247 30.444 -10.016 1.00 50.88 362 SER A N 1
ATOM 2794 C CA . SER A 1 362 ? 3.005 31.878 -9.819 1.00 50.88 362 SER A CA 1
ATOM 2795 C C . SER A 1 362 ? 4.284 32.726 -9.810 1.00 50.88 362 SER A C 1
ATOM 2797 O O . SER A 1 362 ? 4.234 33.906 -10.155 1.00 50.88 362 SER A O 1
ATOM 2799 N N . GLU A 1 363 ? 5.419 32.138 -9.425 1.00 48.53 363 GLU A N 1
ATOM 2800 C CA . GLU A 1 363 ? 6.735 32.782 -9.439 1.00 48.53 363 GLU A CA 1
ATOM 2801 C C . GLU A 1 363 ? 7.351 32.732 -10.846 1.00 48.53 363 GLU A C 1
ATOM 2803 O O . GLU A 1 363 ? 7.825 33.756 -11.326 1.00 48.53 363 GLU A O 1
ATOM 2808 N N . THR A 1 364 ? 7.235 31.611 -11.569 1.00 52.66 364 THR A N 1
ATOM 2809 C CA . THR A 1 364 ? 7.736 31.476 -12.952 1.00 52.66 364 THR A CA 1
ATOM 2810 C C . THR A 1 364 ? 6.986 32.366 -13.952 1.00 52.66 364 THR A C 1
ATOM 2812 O O . THR A 1 364 ? 7.586 32.877 -14.891 1.00 52.66 364 THR A O 1
ATOM 2815 N N . ILE A 1 365 ? 5.685 32.610 -13.748 1.00 53.53 365 ILE A N 1
ATOM 2816 C CA . ILE A 1 365 ? 4.887 33.500 -14.615 1.00 53.53 365 ILE A CA 1
ATOM 2817 C C . ILE A 1 365 ? 5.227 34.987 -14.394 1.00 53.53 365 ILE A C 1
ATOM 2819 O O . ILE A 1 365 ? 4.947 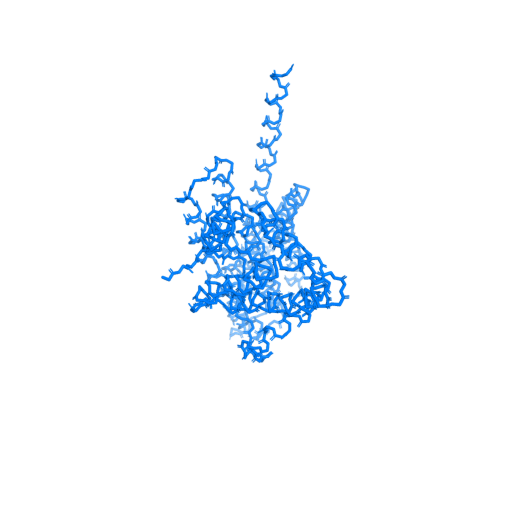35.808 -15.260 1.00 53.53 365 ILE A O 1
ATOM 2823 N N . LYS A 1 366 ? 5.853 35.362 -13.270 1.00 48.72 366 LYS A N 1
ATOM 2824 C CA . LYS A 1 366 ? 6.255 36.758 -13.015 1.00 48.72 366 LYS A CA 1
ATOM 2825 C C . LYS A 1 366 ? 7.550 37.179 -13.722 1.00 48.72 366 LYS A C 1
ATOM 2827 O O . LYS A 1 366 ? 7.880 38.361 -13.665 1.00 48.72 366 LYS A O 1
ATOM 2832 N N . GLU A 1 367 ? 8.260 36.257 -14.372 1.00 41.66 367 GLU A N 1
ATOM 2833 C CA . GLU A 1 367 ? 9.535 36.522 -15.063 1.00 41.66 367 GLU A CA 1
ATOM 2834 C C . GLU A 1 367 ? 9.465 36.406 -16.603 1.00 41.66 367 GLU A C 1
ATOM 2836 O O . GLU A 1 367 ? 10.501 36.408 -17.268 1.00 41.66 367 GLU A O 1
ATOM 2841 N N . LEU A 1 368 ? 8.261 36.367 -17.185 1.00 38.34 368 LEU A N 1
ATOM 2842 C CA . LEU A 1 368 ? 8.011 36.516 -18.629 1.00 38.34 368 LEU A CA 1
ATOM 2843 C C . LEU A 1 368 ? 7.205 37.790 -18.891 1.00 38.34 368 LEU A C 1
ATOM 2845 O O . LEU A 1 368 ? 7.489 38.450 -19.917 1.00 38.34 368 LEU A O 1
#

Sequence (368 aa):
IIQSSSASVGILQTLAASGLVPFNAAVYIIMGQNIGTCITALLSSIGASRNAKSAAYMHLLFNIIGTIIFSVIGIIYFKAINPLQGLGLITQTQISAIHTAFNIATTVLLFPFSGYIITLAKKMNRVSDTVEVDESELVHLDDRVLETPSIAVQCAIQEVVRMGHIVEENMQTAVAALLERDTEKIANVRRRENVIDNLCDGISQYLVKICNTHISDRENSKVTSLLNVVGDMERVGDHCENIADMADAMLEENINFSDTAVSELEEMIESTVASYVNALKSLEFSDPSYAYETVRQEDRVDDFEADLRTSHINRLANNMCNARSGVRFLDTLTNLERISDHALNIAQVVLNENRKEKKYHSETIKEL

Foldseek 3Di:
DDQDLVVQLVVLQVCLVVVNDFQLRLLLSLLVSQLSNLVVQCVVCVVHDLLSQLVSQLSNVLSVVLSVVVNVVSCCCCPPPNVPSRRGRDHSVRSVVSNVCSVVVSCVVCVVVSVVSSVVSCVVSVDDPPDPPLLLDLNLADPVCLVPLVSNLVSLLVLLLSLLVLLLVLLVLLLCCQLVLDPVSLVVLVVSLVSLVSSLVVSLVSLVSSCVGPDDPLSVLSSVLSNLLSVLSNLSSVLSNVSSVLSVVCVVVVHDDDPVLSVLLVVLSVLLSLLSVLLSVCSVVLPLVSLVVNVVSLVVLVVSLVVVLVVLVVCVVVVNDDPVNSVSSNSNSVSSNSSSVSSNSSSVSSVVSVVVVVVVVVVVVVVD

Radius of gyration: 29.23 Å; Cα contacts (8 Å, |Δi|>4): 404; chains: 1; bounding box: 64×60×90 Å

Mean predicted aligned error: 12.23 Å